Protein AF-A0A0S4QF69-F1 (afdb_monomer_lite)

Secondary structure (DSSP, 8-state):
-HHHHHHHHHHHHHHHHHHHHTTSPSEEEEEEEEEE--SS--SEEEEEEEEEEETTEEEEE-TTPPBPPSSTT---HHHHHHHHHHHHHHHS-TTSPPSGGGGTTEEEE--TTBTTS--TTS--SSSHHHHHHHHHHHHHHHHHHHTTTTTTT-----SS-TTHHHHHHHHHHHH----S---PPPP---S--EEEEE-SS-EEEEE--BPPPPBTTBPPPSSB--SS---PPPPHHHHHHHSSEEEEEEEEETT-SPPSSBPPPPEEEEEEEESS-EEEEEE---SSSPPPPBTTPPPPPPPEEEETTEE--SEEEEEE-TT-EEEEE---PPPBSPPPS---------------------PEEE------------------PPPP----

Structure (mmCIF, N/CA/C/O backbone):
data_AF-A0A0S4QF69-F1
#
_entry.id   AF-A0A0S4QF69-F1
#
loop_
_atom_site.group_PDB
_atom_site.id
_atom_site.type_symbol
_atom_site.label_atom_id
_atom_site.label_alt_id
_atom_site.label_comp_id
_atom_site.label_asym_id
_atom_site.label_entity_id
_atom_site.label_seq_id
_atom_site.pdbx_PDB_ins_code
_atom_site.Cartn_x
_atom_site.Cartn_y
_atom_site.Cartn_z
_atom_site.occupancy
_atom_site.B_iso_or_equiv
_atom_site.auth_seq_id
_atom_site.auth_comp_id
_atom_site.auth_asym_id
_atom_site.auth_atom_id
_atom_site.pdbx_PDB_model_num
ATOM 1 N N . MET A 1 1 ? 5.328 -20.650 34.827 1.00 79.19 1 MET A N 1
ATOM 2 C CA . MET A 1 1 ? 6.210 -19.486 34.600 1.00 79.19 1 MET A CA 1
ATOM 3 C C . MET A 1 1 ? 6.281 -19.076 33.128 1.00 79.19 1 MET A C 1
ATOM 5 O O . MET A 1 1 ? 5.627 -18.107 32.798 1.00 79.19 1 MET A O 1
ATOM 9 N N . VAL A 1 2 ? 6.965 -19.790 32.215 1.00 92.56 2 VAL A N 1
ATOM 10 C CA . VAL A 1 2 ? 7.111 -19.333 30.803 1.00 92.56 2 VAL A CA 1
ATOM 11 C C . VAL A 1 2 ? 5.779 -19.255 30.038 1.00 92.56 2 VAL A C 1
ATOM 13 O O . VAL A 1 2 ? 5.499 -18.246 29.401 1.00 92.56 2 VAL A O 1
ATOM 16 N N . LEU A 1 3 ? 4.927 -20.283 30.133 1.00 93.19 3 LEU A N 1
ATOM 17 C CA . LEU A 1 3 ? 3.605 -20.271 29.483 1.00 93.19 3 LEU A CA 1
ATOM 18 C C . LEU A 1 3 ? 2.695 -19.159 30.029 1.00 93.19 3 LEU A C 1
ATOM 20 O O . LEU A 1 3 ? 1.991 -18.505 29.268 1.00 93.19 3 LEU A O 1
ATOM 24 N N . GLU A 1 4 ? 2.754 -18.901 31.336 1.00 94.75 4 GLU A N 1
ATOM 25 C CA . GLU A 1 4 ? 2.019 -17.796 31.965 1.00 94.75 4 GLU A CA 1
ATOM 26 C C . GLU A 1 4 ? 2.541 -16.437 31.492 1.00 94.75 4 GLU A C 1
ATOM 28 O O . GLU A 1 4 ? 1.746 -15.525 31.292 1.00 94.75 4 GLU A O 1
ATOM 33 N N . SER A 1 5 ? 3.852 -16.303 31.258 1.00 93.31 5 SER A N 1
ATOM 34 C CA . SER A 1 5 ? 4.430 -15.095 30.667 1.00 93.31 5 SER A CA 1
ATOM 35 C C . SER A 1 5 ? 3.907 -14.852 29.250 1.00 93.31 5 SER A C 1
ATOM 37 O O . SER A 1 5 ? 3.514 -13.730 28.951 1.00 93.31 5 SER A O 1
ATOM 39 N N . PHE A 1 6 ? 3.824 -15.879 28.396 1.00 95.06 6 PHE A N 1
ATOM 40 C CA . PHE A 1 6 ? 3.215 -15.736 27.066 1.00 95.06 6 PHE A CA 1
ATOM 41 C C . PHE A 1 6 ? 1.733 -15.353 27.147 1.00 95.06 6 PHE A C 1
ATOM 43 O O . PHE A 1 6 ? 1.298 -14.430 26.460 1.00 95.06 6 PHE A O 1
ATOM 50 N N . ALA A 1 7 ? 0.971 -15.999 28.032 1.00 95.50 7 ALA A N 1
ATOM 51 C CA . ALA A 1 7 ? -0.428 -15.650 28.260 1.00 95.50 7 ALA A CA 1
ATOM 52 C C . ALA A 1 7 ? -0.592 -14.211 28.783 1.00 95.50 7 ALA A C 1
ATOM 54 O O . ALA A 1 7 ? -1.560 -13.534 28.441 1.00 95.50 7 ALA A O 1
ATOM 55 N N . GLU A 1 8 ? 0.337 -13.720 29.607 1.00 95.56 8 GLU A N 1
ATOM 56 C CA . GLU A 1 8 ? 0.335 -12.325 30.049 1.00 95.56 8 GLU A CA 1
ATOM 57 C C . GLU A 1 8 ? 0.679 -11.357 28.915 1.00 95.56 8 GLU A C 1
ATOM 59 O O . GLU A 1 8 ? 0.031 -10.324 28.818 1.00 95.56 8 GLU A O 1
ATOM 64 N N . VAL A 1 9 ? 1.616 -11.685 28.018 1.00 95.25 9 VAL A N 1
ATOM 65 C CA . VAL A 1 9 ? 1.914 -10.848 26.839 1.00 95.25 9 VAL A CA 1
ATOM 66 C C . VAL A 1 9 ? 0.683 -10.702 25.941 1.00 95.25 9 VAL A C 1
ATOM 68 O O . VAL A 1 9 ? 0.369 -9.589 25.519 1.00 95.25 9 VAL A O 1
ATOM 71 N N . LEU A 1 10 ? -0.053 -11.794 25.701 1.00 96.56 10 LEU A N 1
ATOM 72 C CA . LEU A 1 10 ? -1.304 -11.755 24.935 1.00 96.56 10 LEU A CA 1
ATOM 73 C C . LEU A 1 10 ? -2.356 -10.885 25.635 1.00 96.56 10 LEU A C 1
ATOM 75 O O . LEU A 1 10 ? -2.878 -9.949 25.031 1.00 96.56 10 LEU A O 1
ATOM 79 N N . ARG A 1 11 ? -2.609 -11.123 26.931 1.00 96.69 11 ARG A N 1
ATOM 80 C CA . ARG A 1 11 ? -3.571 -10.323 27.708 1.00 96.69 11 ARG A CA 1
ATOM 81 C C . ARG A 1 11 ? -3.163 -8.853 27.806 1.00 96.69 11 ARG A C 1
ATOM 83 O O . ARG A 1 11 ? -4.027 -7.983 27.821 1.00 96.69 11 ARG A O 1
ATOM 90 N N . TYR A 1 12 ? -1.868 -8.553 27.883 1.00 95.06 12 TYR A N 1
ATOM 91 C CA . TYR A 1 12 ? -1.361 -7.185 27.874 1.00 95.06 12 TYR A CA 1
ATOM 92 C C . TYR A 1 12 ? -1.649 -6.503 26.533 1.00 95.06 12 TYR A C 1
ATOM 94 O O . TYR A 1 12 ? -2.241 -5.426 26.534 1.00 95.06 12 TYR A O 1
ATOM 102 N N . GLY A 1 13 ? -1.305 -7.140 25.407 1.00 95.75 13 GLY A N 1
ATOM 103 C CA . GLY A 1 13 ? -1.606 -6.618 24.070 1.00 95.75 13 GLY A CA 1
ATOM 104 C C . GLY A 1 13 ? -3.099 -6.343 23.871 1.00 95.75 13 GLY A C 1
ATOM 105 O O . GLY A 1 13 ? -3.474 -5.273 23.386 1.00 95.75 13 GLY A O 1
ATOM 106 N N . GLU A 1 14 ? -3.953 -7.254 24.342 1.00 97.50 14 GLU A N 1
ATOM 107 C CA . GLU A 1 14 ? -5.409 -7.094 24.300 1.00 97.50 14 GLU A CA 1
ATOM 108 C C . GLU A 1 14 ? -5.879 -5.886 25.115 1.00 97.50 14 GLU A C 1
ATOM 110 O O . GLU A 1 14 ? -6.555 -5.011 24.575 1.00 97.50 14 GLU A O 1
ATOM 115 N N . ARG A 1 15 ? -5.474 -5.782 26.391 1.00 96.31 15 ARG A N 1
ATOM 116 C CA . ARG A 1 15 ? -5.854 -4.651 27.257 1.00 96.31 15 ARG A CA 1
ATOM 117 C C . ARG A 1 15 ? -5.432 -3.309 26.666 1.00 96.31 15 ARG A C 1
ATOM 119 O O . ARG A 1 15 ? -6.188 -2.346 26.745 1.00 96.31 15 ARG A O 1
ATOM 126 N N . ARG A 1 16 ? -4.228 -3.229 26.088 1.00 95.50 16 ARG A N 1
ATOM 127 C CA . ARG A 1 16 ? -3.725 -1.993 25.467 1.00 95.50 16 ARG A CA 1
ATOM 128 C C . ARG A 1 16 ? -4.532 -1.613 24.231 1.00 95.50 16 ARG A C 1
ATOM 130 O O . ARG A 1 16 ? -4.818 -0.435 24.049 1.00 95.50 16 ARG A O 1
ATOM 137 N N . SER A 1 17 ? -4.939 -2.594 23.433 1.00 95.62 17 SER A N 1
ATOM 138 C CA . SER A 1 17 ? -5.706 -2.348 22.209 1.00 95.6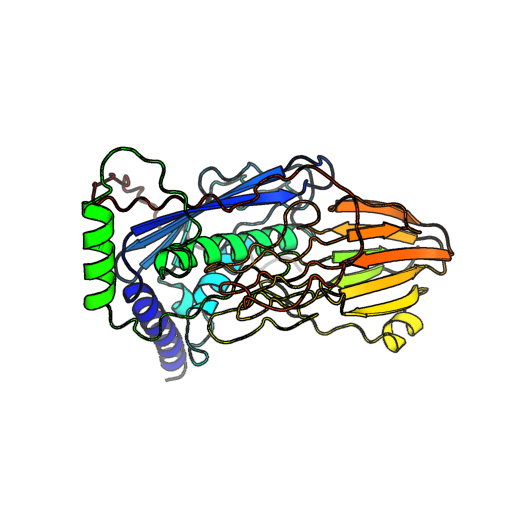2 17 SER A CA 1
ATOM 139 C C . SER A 1 17 ? -7.148 -1.953 22.508 1.00 95.62 17 SER A C 1
ATOM 141 O O . SER A 1 17 ? -7.619 -0.952 21.979 1.00 95.62 17 SER A O 1
ATOM 143 N N . ARG A 1 18 ? -7.800 -2.657 23.441 1.00 97.19 18 ARG A N 1
ATOM 144 C CA . ARG A 1 18 ? -9.130 -2.304 23.962 1.00 97.19 18 ARG A CA 1
ATOM 145 C C . ARG A 1 18 ? -9.172 -0.889 24.531 1.00 97.19 18 ARG A C 1
ATOM 147 O O . ARG A 1 18 ? -10.078 -0.132 24.214 1.00 97.19 18 ARG A O 1
ATOM 154 N N . ALA A 1 19 ? -8.159 -0.498 25.309 1.00 94.62 19 ALA A N 1
ATOM 155 C CA . ALA A 1 19 ? -8.079 0.852 25.870 1.00 94.62 19 ALA A CA 1
ATOM 156 C C . ALA A 1 19 ? -7.988 1.950 24.794 1.00 94.62 19 ALA A C 1
ATOM 158 O O . ALA A 1 19 ? -8.587 3.008 24.962 1.00 94.62 19 ALA A O 1
ATOM 159 N N . VAL A 1 20 ? -7.258 1.708 23.696 1.00 93.56 20 VAL A N 1
ATOM 160 C CA . VAL A 1 20 ? -7.199 2.653 22.569 1.00 93.56 20 VAL A CA 1
ATOM 161 C C . VAL A 1 20 ? -8.533 2.694 21.826 1.00 93.56 20 VAL A C 1
ATOM 163 O O . VAL A 1 20 ? -9.024 3.782 21.544 1.00 93.56 20 VAL A O 1
ATOM 166 N N . ILE A 1 21 ? -9.151 1.544 21.548 1.00 95.38 21 ILE A N 1
ATOM 167 C CA . ILE A 1 21 ? -10.460 1.493 20.879 1.00 95.38 21 ILE A CA 1
ATOM 168 C C . ILE A 1 21 ? -11.530 2.222 21.702 1.00 95.38 21 ILE A C 1
ATOM 170 O O . ILE A 1 21 ? -12.223 3.062 21.146 1.00 95.38 21 ILE A O 1
ATOM 174 N N . ALA A 1 22 ? -11.579 2.010 23.020 1.00 95.31 22 ALA A N 1
ATOM 175 C CA . ALA A 1 22 ? -12.523 2.675 23.925 1.00 95.31 22 ALA A CA 1
ATOM 176 C C . ALA A 1 22 ? -12.345 4.200 24.031 1.00 95.31 22 ALA A C 1
ATOM 178 O O . ALA A 1 22 ? -13.194 4.879 24.603 1.00 95.31 22 ALA A O 1
ATOM 179 N N . SER A 1 23 ? -11.229 4.740 23.530 1.00 91.81 23 SER A N 1
ATOM 180 C CA . SER A 1 23 ? -11.015 6.191 23.443 1.00 91.81 23 SER A CA 1
ATOM 181 C C . SER A 1 23 ? -11.593 6.804 22.164 1.00 91.81 23 SER A C 1
ATOM 183 O O . SER A 1 23 ? -11.724 8.024 22.074 1.00 91.81 23 SER A O 1
ATOM 185 N N . LEU A 1 24 ? -11.924 5.974 21.169 1.00 92.25 24 LEU A N 1
ATOM 186 C CA . LEU A 1 24 ? -12.590 6.408 19.948 1.00 92.25 24 LEU A CA 1
ATOM 187 C C . LEU A 1 24 ? -14.099 6.538 20.201 1.00 92.25 24 LEU A C 1
ATOM 189 O O . LEU A 1 24 ? -14.649 5.760 20.978 1.00 92.25 24 LEU A O 1
ATOM 193 N N . PRO A 1 25 ? -14.790 7.488 19.549 1.00 93.25 25 PRO A N 1
ATOM 194 C CA . PRO A 1 25 ? -16.237 7.579 19.665 1.00 93.25 25 PRO A CA 1
ATOM 195 C C . PRO A 1 25 ? -16.915 6.339 19.070 1.00 93.25 25 PRO A C 1
ATOM 197 O O . PRO A 1 25 ? -16.535 5.870 17.993 1.00 93.25 25 PRO A O 1
ATOM 200 N N . ASP A 1 26 ? -17.945 5.845 19.755 1.00 95.69 26 ASP A N 1
ATOM 201 C CA . ASP A 1 26 ? -18.812 4.798 19.221 1.00 95.69 26 ASP A CA 1
ATOM 202 C C . ASP A 1 26 ? -19.532 5.292 17.961 1.00 95.69 26 ASP A C 1
ATOM 204 O O . ASP A 1 26 ? -19.980 6.441 17.874 1.00 95.69 26 ASP A O 1
ATOM 208 N N . GLY A 1 27 ? -19.672 4.408 16.976 1.00 95.75 27 GLY A N 1
ATOM 209 C CA . GLY A 1 27 ? -20.349 4.744 15.732 1.00 95.75 27 GLY A CA 1
ATOM 210 C C . GLY A 1 27 ? -19.950 3.876 14.551 1.00 95.75 27 GLY A C 1
ATOM 211 O O . GLY A 1 27 ? -19.155 2.942 14.659 1.00 95.75 27 GLY A O 1
ATOM 212 N N . VAL A 1 28 ? -20.526 4.211 13.393 1.00 97.62 28 VAL A N 1
ATOM 213 C CA . VAL A 1 28 ? -20.265 3.529 12.124 1.00 97.62 28 VAL A CA 1
ATOM 214 C C . VAL A 1 28 ? -19.696 4.512 11.107 1.00 97.62 28 VAL A C 1
ATOM 216 O O . VAL A 1 28 ? -20.378 5.426 10.638 1.00 97.62 28 VAL A O 1
ATOM 219 N N . TYR A 1 29 ? -18.448 4.278 10.716 1.00 97.31 29 TYR A N 1
ATOM 220 C CA . TYR A 1 29 ? -17.681 5.136 9.820 1.00 97.31 29 TYR A CA 1
ATOM 221 C C . TYR A 1 29 ? -17.524 4.458 8.465 1.00 97.31 29 TYR A C 1
ATOM 223 O O . TYR A 1 29 ? -16.821 3.454 8.343 1.00 97.31 29 TYR A O 1
ATOM 231 N N . ARG A 1 30 ? -18.208 4.987 7.444 1.00 97.75 30 ARG A N 1
ATOM 232 C CA . ARG A 1 30 ? -18.254 4.384 6.107 1.00 97.75 30 ARG A CA 1
ATOM 233 C C . ARG A 1 30 ? -17.386 5.140 5.119 1.00 97.75 30 ARG A C 1
ATOM 235 O O . ARG A 1 30 ? -17.460 6.364 5.023 1.00 97.75 30 ARG A O 1
ATOM 242 N N . VAL A 1 31 ? -16.601 4.382 4.366 1.00 97.06 31 VAL A N 1
ATOM 243 C CA . VAL A 1 31 ? -15.691 4.887 3.346 1.00 97.06 31 VAL A CA 1
ATOM 244 C C . VAL A 1 31 ? -15.716 3.973 2.123 1.00 97.06 31 VAL A C 1
ATOM 246 O O . VAL A 1 31 ? -15.737 2.747 2.240 1.00 97.06 31 VAL A O 1
ATOM 249 N N . GLU A 1 32 ? -15.673 4.580 0.940 1.00 96.75 32 GLU A N 1
ATOM 250 C CA . GLU A 1 32 ? -15.478 3.886 -0.332 1.00 96.75 32 GLU A CA 1
ATOM 251 C C . GLU A 1 32 ? -14.166 4.330 -0.983 1.00 96.75 32 GLU A C 1
ATOM 253 O O . GLU A 1 32 ? -13.764 5.492 -0.884 1.00 96.75 32 GLU A O 1
ATOM 258 N N . SER A 1 33 ? -13.503 3.394 -1.655 1.00 95.94 33 SER A N 1
ATOM 259 C CA . SER A 1 33 ? -12.383 3.666 -2.551 1.00 95.94 33 SER A CA 1
ATOM 260 C C . SER A 1 33 ? -12.346 2.636 -3.683 1.00 95.94 33 SER A C 1
ATOM 262 O O . SER A 1 33 ? -13.281 1.858 -3.871 1.00 95.94 33 SER A O 1
ATOM 264 N N . GLU A 1 34 ? -11.272 2.630 -4.462 1.00 96.75 34 GLU A N 1
ATOM 265 C CA . GLU A 1 34 ? -11.190 1.920 -5.724 1.00 96.75 34 GLU A CA 1
ATOM 266 C C . GLU A 1 34 ? -9.774 1.417 -6.012 1.00 96.75 34 GLU A C 1
ATOM 268 O O . GLU A 1 34 ? -8.793 2.052 -5.636 1.00 96.75 34 GLU A O 1
ATOM 273 N N . LEU A 1 35 ? -9.661 0.280 -6.698 1.00 97.19 35 LEU A N 1
ATOM 274 C CA . LEU A 1 35 ? -8.435 -0.112 -7.398 1.00 97.19 35 LEU A CA 1
ATOM 275 C C . LEU A 1 35 ? -8.537 0.225 -8.881 1.00 97.19 35 LEU A C 1
ATOM 277 O O . LEU A 1 35 ? -9.589 0.046 -9.496 1.00 97.19 35 LEU A O 1
ATOM 281 N N . GLU A 1 36 ? -7.423 0.648 -9.470 1.00 95.56 36 GLU A N 1
ATOM 282 C CA . GLU A 1 36 ? -7.365 1.060 -10.868 1.00 95.56 36 GLU A CA 1
ATOM 283 C C . GLU A 1 36 ? -7.137 -0.133 -11.806 1.00 95.56 36 GLU A C 1
ATOM 285 O O . GLU A 1 36 ? -5.992 -0.471 -12.135 1.00 95.56 36 GLU A O 1
ATOM 290 N N . GLY A 1 37 ? -8.227 -0.765 -12.247 1.00 95.19 37 GLY A N 1
ATOM 291 C CA . GLY A 1 37 ? -8.196 -1.928 -13.136 1.00 95.19 37 GLY A CA 1
ATOM 292 C C . GLY A 1 37 ? -7.612 -3.190 -12.494 1.00 95.19 37 GLY A C 1
ATOM 293 O O . GLY A 1 37 ? -7.012 -3.158 -11.419 1.00 95.19 37 GLY A O 1
ATOM 294 N N . ASP A 1 38 ? -7.758 -4.327 -13.173 1.00 95.56 38 ASP A N 1
ATOM 295 C CA . ASP A 1 38 ? -7.170 -5.614 -12.765 1.00 95.56 38 ASP A CA 1
ATOM 296 C C . ASP A 1 38 ? -6.045 -6.095 -13.706 1.00 95.56 38 ASP A C 1
ATOM 298 O O . ASP A 1 38 ? -5.463 -7.156 -13.483 1.00 95.56 38 ASP A O 1
ATOM 302 N N . GLY A 1 39 ? -5.722 -5.314 -14.744 1.00 93.06 39 GLY A N 1
ATOM 303 C CA . GLY A 1 39 ? -4.757 -5.670 -15.794 1.00 93.06 39 GLY A CA 1
ATOM 304 C C . GLY A 1 39 ? -5.345 -6.506 -16.940 1.00 93.06 39 GLY A C 1
ATOM 305 O O . GLY A 1 39 ? -4.642 -6.803 -17.906 1.00 93.06 39 GLY A O 1
ATOM 306 N N . VAL A 1 40 ? -6.624 -6.877 -16.855 1.00 95.12 40 VAL A N 1
ATOM 307 C CA . VAL A 1 40 ? -7.435 -7.467 -17.933 1.00 95.12 40 VAL A CA 1
ATOM 308 C C . VAL A 1 40 ? -8.529 -6.487 -18.367 1.00 95.12 40 VAL A C 1
ATOM 310 O O . VAL A 1 40 ? -8.815 -6.361 -19.557 1.00 95.12 40 VAL A O 1
ATOM 313 N N . ASP A 1 41 ? -9.123 -5.801 -17.398 1.00 93.50 41 ASP A N 1
ATOM 314 C CA . ASP A 1 41 ? -10.113 -4.746 -17.515 1.00 93.50 41 ASP A CA 1
ATOM 315 C C . ASP A 1 41 ? -9.609 -3.505 -16.763 1.00 93.50 41 ASP A C 1
ATOM 317 O O . ASP A 1 41 ? -9.114 -3.599 -15.637 1.00 93.50 41 ASP A O 1
ATOM 321 N N . ASP A 1 42 ? -9.728 -2.339 -17.392 1.00 92.50 42 ASP A N 1
ATOM 322 C CA . ASP A 1 42 ? -9.214 -1.074 -16.859 1.00 92.50 42 ASP A CA 1
ATOM 323 C C . ASP A 1 42 ? -10.219 -0.331 -15.963 1.00 92.50 42 ASP A C 1
ATOM 325 O O . ASP A 1 42 ? -9.868 0.710 -15.397 1.00 92.50 42 ASP A O 1
ATOM 329 N N . ARG A 1 43 ? -11.452 -0.836 -15.812 1.00 95.19 43 ARG A N 1
ATOM 330 C CA . ARG A 1 43 ? -12.477 -0.235 -14.943 1.00 95.19 43 ARG A CA 1
ATOM 331 C C . ARG A 1 43 ? -12.052 -0.230 -13.476 1.00 95.19 43 ARG A C 1
ATOM 333 O O . ARG A 1 43 ? -11.415 -1.162 -12.994 1.00 95.19 43 ARG A O 1
ATOM 340 N N . ASP A 1 44 ? -12.461 0.815 -12.764 1.00 97.25 44 ASP A N 1
ATOM 341 C CA . ASP A 1 44 ? -12.251 0.910 -11.323 1.00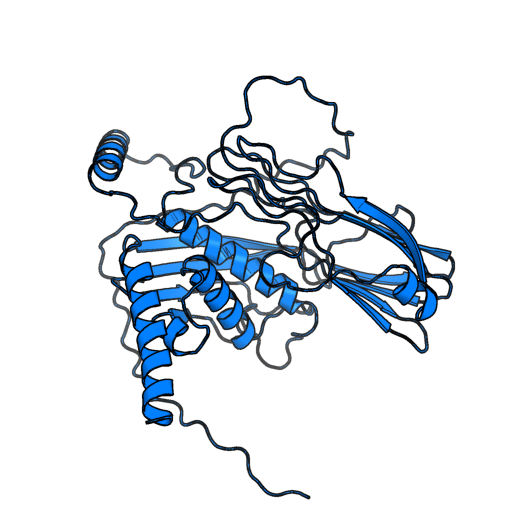 97.25 44 ASP A CA 1
ATOM 342 C C . ASP A 1 44 ? -13.023 -0.189 -10.581 1.00 97.25 44 ASP A C 1
ATOM 344 O O . ASP A 1 44 ? -14.184 -0.479 -10.887 1.00 97.25 44 ASP A O 1
ATOM 348 N N . ILE A 1 45 ? -12.362 -0.801 -9.601 1.00 98.19 45 ILE A N 1
ATOM 349 C CA . ILE A 1 45 ? -12.899 -1.900 -8.797 1.00 98.19 45 ILE A CA 1
ATOM 350 C C . ILE A 1 45 ? -13.213 -1.346 -7.413 1.00 98.19 45 ILE A C 1
ATOM 352 O O . ILE A 1 45 ? -12.301 -0.996 -6.667 1.00 98.19 45 ILE A O 1
ATOM 356 N N . ALA A 1 46 ? -14.495 -1.263 -7.067 1.00 98.19 46 ALA A N 1
ATOM 357 C CA . ALA A 1 46 ? -14.939 -0.661 -5.816 1.00 98.19 46 ALA A CA 1
ATOM 358 C C . ALA A 1 46 ? -14.544 -1.500 -4.589 1.00 98.19 46 ALA A C 1
ATOM 360 O O . ALA A 1 46 ? -14.785 -2.713 -4.551 1.00 98.19 46 ALA A O 1
ATOM 361 N N . LEU A 1 47 ? -14.019 -0.819 -3.575 1.00 98.12 47 LEU A N 1
ATOM 362 C CA . LEU A 1 47 ? -13.722 -1.302 -2.234 1.00 98.12 47 LEU A CA 1
ATOM 363 C C . LEU A 1 47 ? -14.566 -0.501 -1.239 1.00 98.12 47 LEU A C 1
ATOM 365 O O . LEU A 1 47 ? -14.508 0.728 -1.225 1.00 98.12 47 LEU A O 1
ATOM 369 N N . ARG A 1 48 ? -15.344 -1.189 -0.405 1.00 98.50 48 ARG A N 1
ATOM 370 C CA . ARG A 1 48 ? -16.224 -0.563 0.588 1.00 98.50 48 ARG A CA 1
ATOM 371 C C . ARG A 1 48 ? -15.814 -1.006 1.978 1.00 98.50 48 ARG A C 1
ATOM 373 O O . ARG A 1 48 ? -15.514 -2.179 2.176 1.00 98.50 48 ARG A O 1
ATOM 380 N N . VAL A 1 49 ? -15.794 -0.068 2.917 1.00 98.38 49 VAL A N 1
ATOM 381 C CA . VAL A 1 49 ? -15.444 -0.324 4.314 1.00 98.38 49 VAL A CA 1
ATOM 382 C C . VAL A 1 49 ? -16.424 0.396 5.228 1.00 98.38 49 VAL A C 1
ATOM 384 O O . VAL A 1 49 ? -16.659 1.594 5.073 1.00 98.38 49 VAL A O 1
ATOM 387 N N . ALA A 1 50 ? -16.938 -0.320 6.221 1.00 98.50 50 ALA A N 1
ATOM 388 C CA . ALA A 1 50 ? -17.543 0.245 7.415 1.00 98.50 50 ALA A CA 1
ATOM 389 C C . ALA A 1 50 ? -16.691 -0.143 8.631 1.00 98.50 50 ALA A C 1
ATOM 391 O O . ALA A 1 50 ? -16.506 -1.325 8.913 1.00 98.50 50 ALA A O 1
ATOM 392 N N . VAL A 1 51 ? -16.161 0.847 9.349 1.00 98.62 51 VAL A N 1
ATOM 393 C CA . VAL A 1 51 ? -15.542 0.631 10.662 1.00 98.62 51 VAL A CA 1
ATOM 394 C C . VAL A 1 51 ? -16.592 0.910 11.726 1.00 98.62 51 VAL A C 1
ATOM 396 O O . VAL A 1 51 ? -17.105 2.025 11.806 1.00 98.62 51 VAL A O 1
ATOM 399 N N . VAL A 1 52 ? -16.920 -0.105 12.516 1.00 98.56 52 VAL A N 1
ATOM 400 C CA . VAL A 1 52 ? -17.845 -0.023 13.646 1.00 98.56 52 VAL A CA 1
ATOM 401 C C . VAL A 1 52 ? -17.028 -0.022 14.929 1.00 98.56 52 VAL A C 1
ATOM 403 O O . VAL A 1 52 ? -16.280 -0.969 15.179 1.00 98.56 52 VAL A O 1
ATOM 406 N N . ILE A 1 53 ? -17.175 1.032 15.725 1.00 98.06 53 ILE A N 1
ATOM 407 C CA . ILE A 1 53 ? -16.621 1.132 17.076 1.00 98.06 53 ILE A CA 1
ATOM 408 C C . ILE A 1 53 ? -17.782 0.991 18.058 1.00 98.06 53 ILE A C 1
ATOM 410 O O . ILE A 1 53 ? -18.783 1.697 17.926 1.00 98.06 53 ILE A O 1
ATOM 414 N N . ALA A 1 54 ? -17.658 0.044 18.987 1.00 97.81 54 ALA A N 1
ATOM 415 C CA . ALA A 1 54 ? -18.639 -0.198 20.038 1.00 97.81 54 ALA A CA 1
ATOM 416 C C . ALA A 1 54 ? -17.918 -0.552 21.343 1.00 97.81 54 ALA A C 1
ATOM 418 O O . ALA A 1 54 ? -17.371 -1.655 21.491 1.00 97.81 54 ALA A O 1
ATOM 419 N N . GLY A 1 55 ? -17.898 0.393 22.282 1.00 97.38 55 GLY A N 1
ATOM 420 C CA . GLY A 1 55 ? -17.144 0.293 23.522 1.00 97.38 55 GLY A CA 1
ATOM 421 C C . GLY A 1 55 ? -15.659 0.068 23.242 1.00 97.38 55 GLY A C 1
ATOM 422 O O . GLY A 1 55 ? -14.986 0.904 22.656 1.00 97.38 55 GLY A O 1
ATOM 423 N N . ASP A 1 56 ? -15.131 -1.086 23.650 1.00 97.44 56 ASP A N 1
ATOM 424 C CA . ASP A 1 56 ? -13.715 -1.435 23.481 1.00 97.44 56 ASP A CA 1
ATOM 425 C C . ASP A 1 56 ? -13.430 -2.386 22.302 1.00 97.44 56 ASP A C 1
ATOM 427 O O . ASP A 1 56 ? -12.339 -2.961 22.203 1.00 97.44 56 ASP A O 1
ATOM 431 N N . SER A 1 57 ? -14.407 -2.549 21.405 1.00 98.25 57 SER A N 1
ATOM 432 C CA . SER A 1 57 ? -14.354 -3.455 20.258 1.00 98.25 57 SER A CA 1
ATOM 433 C C . SER A 1 57 ? -14.423 -2.715 18.921 1.00 98.25 57 SER A C 1
ATOM 435 O O . SER A 1 57 ? -15.078 -1.679 18.794 1.00 98.25 57 SER A O 1
ATOM 437 N N . MET A 1 58 ? -13.728 -3.253 17.915 1.00 98.50 58 MET A N 1
ATOM 438 C CA . MET A 1 58 ? -13.690 -2.702 16.562 1.00 98.50 58 MET A CA 1
ATOM 439 C C . MET A 1 58 ? -14.046 -3.780 15.540 1.00 98.50 58 MET A C 1
ATOM 441 O O . MET A 1 58 ? -13.389 -4.818 15.463 1.00 98.50 58 MET A O 1
ATOM 445 N N . THR A 1 59 ? -15.040 -3.505 14.700 1.00 98.88 59 THR A N 1
ATOM 446 C CA . THR A 1 59 ? -15.376 -4.346 13.547 1.00 98.88 59 THR A CA 1
ATOM 447 C C . THR A 1 59 ? -15.063 -3.607 12.255 1.00 98.88 59 THR A C 1
ATOM 449 O O . THR A 1 59 ? -15.463 -2.462 12.078 1.00 98.88 59 THR A O 1
ATOM 452 N N . VAL A 1 60 ? -14.350 -4.260 11.339 1.00 98.81 60 VAL A N 1
ATOM 453 C CA . VAL A 1 60 ? -14.107 -3.767 9.980 1.00 98.81 60 VAL A CA 1
ATOM 454 C C . VAL A 1 60 ? -14.898 -4.638 9.013 1.00 98.81 60 VAL A C 1
ATOM 456 O O . VAL A 1 60 ? -14.565 -5.806 8.806 1.00 98.81 60 VAL A O 1
ATOM 459 N N . ASP A 1 61 ? -15.955 -4.072 8.444 1.00 98.75 61 ASP A N 1
ATOM 460 C CA . ASP A 1 61 ? -16.876 -4.745 7.535 1.00 98.75 61 ASP A CA 1
ATOM 461 C C . ASP A 1 61 ? -16.655 -4.293 6.090 1.00 98.75 61 ASP A C 1
ATOM 463 O O . ASP A 1 61 ? -16.680 -3.101 5.781 1.00 98.75 61 ASP A O 1
ATOM 467 N N . PHE A 1 62 ? -16.426 -5.263 5.207 1.00 98.75 62 PHE A N 1
ATOM 468 C CA . PHE A 1 62 ? -16.195 -5.062 3.778 1.00 98.75 62 PHE A CA 1
ATOM 469 C C . PHE A 1 62 ? -17.401 -5.416 2.896 1.00 98.75 62 PHE A C 1
ATOM 471 O O . PHE A 1 62 ? -17.250 -5.503 1.672 1.00 98.75 62 PHE A O 1
ATOM 478 N N . SER A 1 63 ? -18.577 -5.653 3.479 1.00 98.19 63 SER A N 1
ATOM 479 C CA . SER A 1 63 ? -19.795 -6.010 2.744 1.00 98.19 63 SER A CA 1
ATOM 480 C C . SER A 1 63 ? -20.105 -5.011 1.621 1.00 98.19 63 SER A C 1
ATOM 482 O O . SER A 1 63 ? -20.016 -3.792 1.793 1.00 98.19 63 SER A O 1
ATOM 484 N N . GLY A 1 64 ? -20.442 -5.528 0.436 1.00 97.25 64 GLY A N 1
ATOM 485 C CA . GLY A 1 64 ? -20.685 -4.718 -0.763 1.00 97.25 64 GLY A CA 1
ATOM 486 C C . GLY A 1 64 ? -19.421 -4.305 -1.530 1.00 97.25 64 GLY A C 1
ATOM 487 O O . GLY A 1 64 ? -19.516 -3.591 -2.534 1.00 97.25 64 GLY A O 1
ATOM 488 N N . THR A 1 65 ? -18.236 -4.740 -1.095 1.00 98.38 65 THR A N 1
ATOM 489 C CA . THR A 1 65 ? -17.020 -4.688 -1.918 1.00 98.38 65 THR A CA 1
ATOM 490 C C . THR A 1 65 ? -17.202 -5.517 -3.193 1.00 98.38 65 THR A C 1
ATOM 492 O O . THR A 1 65 ? -17.917 -6.516 -3.208 1.00 98.38 65 THR A O 1
ATOM 495 N N . SER A 1 66 ? -16.544 -5.112 -4.283 1.00 98.56 66 SER A N 1
ATOM 496 C CA . SER A 1 66 ? -16.649 -5.802 -5.574 1.00 98.56 66 SER A CA 1
ATOM 497 C C . SER A 1 66 ? -16.363 -7.311 -5.470 1.00 98.56 66 SER A C 1
ATOM 499 O O . SER A 1 66 ? -15.524 -7.726 -4.662 1.00 98.56 66 SER A O 1
ATOM 501 N N . PRO A 1 67 ? -16.994 -8.147 -6.320 1.00 98.50 67 PRO A N 1
ATOM 502 C CA . PRO A 1 67 ? -16.630 -9.554 -6.446 1.00 98.50 67 PRO A CA 1
ATOM 503 C C . PRO A 1 67 ? -15.167 -9.710 -6.879 1.00 98.50 67 PRO A C 1
ATOM 505 O O . PRO A 1 67 ? -14.568 -8.786 -7.435 1.00 98.50 67 PRO A O 1
ATOM 508 N N . ALA A 1 68 ? -14.598 -10.897 -6.663 1.00 98.31 68 ALA A N 1
ATOM 509 C CA . ALA A 1 68 ? -13.284 -11.224 -7.196 1.00 98.31 68 ALA A CA 1
ATOM 510 C C . ALA A 1 68 ? -13.244 -11.017 -8.723 1.00 98.31 68 ALA A C 1
ATOM 512 O O . ALA A 1 68 ? -14.175 -11.361 -9.455 1.00 98.31 68 ALA A O 1
ATOM 513 N N . VAL A 1 69 ? -12.140 -10.452 -9.193 1.00 98.12 69 VAL A N 1
ATOM 514 C CA . VAL A 1 69 ? -11.896 -10.073 -10.583 1.00 98.12 69 VAL A CA 1
ATOM 515 C C . VAL A 1 69 ? -11.025 -11.103 -11.299 1.00 98.12 69 VAL A C 1
ATOM 517 O O . VAL A 1 69 ? -10.482 -12.029 -10.691 1.00 98.12 69 VAL A O 1
ATOM 520 N N . ARG A 1 70 ? -10.896 -10.964 -12.621 1.00 97.25 70 ARG A N 1
ATOM 521 C CA . ARG A 1 70 ? -10.146 -11.917 -13.451 1.00 97.25 70 ARG A CA 1
ATOM 522 C C . ARG A 1 70 ? -8.639 -11.759 -13.304 1.00 97.25 70 ARG A C 1
ATOM 524 O O . ARG A 1 70 ? -7.920 -12.753 -13.389 1.00 97.25 70 ARG A O 1
ATOM 531 N N . GLY A 1 71 ? -8.178 -10.520 -13.159 1.00 96.56 71 GLY A N 1
ATOM 532 C CA . GLY A 1 71 ? -6.783 -10.193 -12.909 1.00 96.56 71 GLY A CA 1
ATOM 533 C C . GLY A 1 71 ? -6.299 -10.669 -11.542 1.00 96.56 71 GLY A C 1
ATOM 534 O O . GLY A 1 71 ? -7.021 -11.306 -10.778 1.00 96.56 71 GLY A O 1
ATOM 535 N N . ASN A 1 72 ? -5.045 -10.371 -11.217 1.00 96.00 72 ASN A N 1
ATOM 536 C CA . ASN A 1 72 ? -4.367 -10.922 -10.041 1.00 96.00 72 ASN A CA 1
ATOM 537 C C . ASN A 1 72 ? -4.390 -10.010 -8.805 1.00 96.00 72 ASN A C 1
ATOM 539 O O . ASN A 1 72 ? -3.628 -10.238 -7.866 1.00 96.00 72 ASN A O 1
ATOM 543 N N . VAL A 1 73 ? -5.254 -8.991 -8.790 1.00 97.62 73 VAL A N 1
ATOM 544 C CA . VAL A 1 73 ? -5.415 -8.077 -7.646 1.00 97.62 73 VAL A CA 1
ATOM 545 C C . VAL A 1 73 ? -6.305 -8.628 -6.535 1.00 97.62 73 VAL A C 1
ATOM 547 O O . VAL A 1 73 ? -6.505 -7.977 -5.518 1.00 97.62 73 VAL A O 1
ATOM 550 N N . ASN A 1 74 ? -6.836 -9.838 -6.678 1.00 98.38 74 ASN A N 1
ATOM 551 C CA . ASN A 1 74 ? -7.665 -10.428 -5.635 1.00 98.38 74 ASN A CA 1
ATOM 552 C C . ASN A 1 74 ? -6.861 -10.689 -4.359 1.00 98.38 74 ASN A C 1
ATOM 554 O O . ASN A 1 74 ? -5.724 -11.152 -4.405 1.00 98.38 74 ASN A O 1
ATOM 558 N N . CYS A 1 75 ? -7.477 -10.442 -3.212 1.00 97.44 75 CYS A N 1
ATOM 559 C CA . CYS A 1 75 ? -6.859 -10.548 -1.905 1.00 97.44 75 CYS A CA 1
ATOM 560 C C . CYS A 1 75 ? -7.484 -11.716 -1.120 1.00 97.44 75 CYS A C 1
ATOM 562 O O . CYS A 1 75 ? -8.709 -11.786 -0.984 1.00 97.44 75 CYS A O 1
ATOM 564 N N . PRO A 1 76 ? -6.683 -12.665 -0.607 1.00 97.94 76 PRO A N 1
ATOM 565 C CA . PRO A 1 76 ? -7.204 -13.706 0.267 1.00 97.94 76 PRO A CA 1
ATOM 566 C C . PRO A 1 76 ? -7.552 -13.102 1.635 1.00 97.94 76 PRO A C 1
ATOM 568 O O . PRO A 1 76 ? -6.863 -12.196 2.109 1.00 97.94 76 PRO A O 1
ATOM 571 N N . ARG A 1 77 ? -8.557 -13.664 2.320 1.00 97.94 77 ARG A N 1
ATOM 572 C CA . ARG A 1 77 ? -9.050 -13.171 3.624 1.00 97.94 77 ARG A CA 1
ATOM 573 C C . ARG A 1 77 ? -7.943 -12.882 4.642 1.00 97.94 77 ARG A C 1
ATOM 575 O O . ARG A 1 77 ? -8.007 -11.893 5.366 1.00 97.94 77 ARG A O 1
ATOM 582 N N . ALA A 1 78 ? -6.912 -13.726 4.693 1.00 97.25 78 ALA A N 1
ATOM 583 C CA . ALA A 1 78 ? -5.785 -13.557 5.610 1.00 97.25 78 ALA A CA 1
ATOM 584 C C . ALA A 1 78 ? -5.008 -12.247 5.372 1.00 97.25 78 ALA A C 1
ATOM 586 O O . ALA A 1 78 ? -4.605 -11.587 6.329 1.00 97.25 78 ALA A O 1
ATOM 587 N N . VAL A 1 79 ? -4.839 -11.835 4.112 1.00 97.75 79 VAL A N 1
ATOM 588 C CA . VAL A 1 79 ? -4.152 -10.584 3.760 1.00 97.75 79 VAL A CA 1
ATOM 589 C C . VAL A 1 79 ? -5.048 -9.378 4.064 1.00 97.75 79 VAL A C 1
ATOM 591 O O . VAL A 1 79 ? -4.563 -8.388 4.607 1.00 97.75 79 VAL A O 1
ATOM 594 N N . THR A 1 80 ? -6.361 -9.486 3.836 1.00 98.50 80 THR A N 1
ATOM 595 C CA . THR A 1 80 ? -7.344 -8.473 4.266 1.00 98.50 80 THR A CA 1
ATOM 596 C C . THR A 1 80 ? -7.319 -8.270 5.779 1.00 98.50 80 THR A C 1
ATOM 598 O O . THR A 1 80 ? -7.213 -7.136 6.249 1.00 98.50 80 THR A O 1
ATOM 601 N N . ARG A 1 81 ? -7.318 -9.363 6.558 1.00 97.94 81 ARG A N 1
ATOM 602 C CA . ARG A 1 81 ? -7.172 -9.299 8.019 1.00 97.94 81 ARG A CA 1
ATOM 603 C C . ARG A 1 81 ? -5.857 -8.632 8.415 1.00 97.94 81 ARG A C 1
ATOM 605 O O . ARG A 1 81 ? -5.862 -7.768 9.282 1.00 97.94 81 ARG A O 1
ATOM 612 N N . SER A 1 82 ? -4.750 -8.985 7.761 1.00 97.25 82 SER A N 1
ATOM 613 C CA . SER A 1 82 ? -3.440 -8.378 8.024 1.00 97.25 82 SER A CA 1
ATOM 614 C C . SER A 1 82 ? -3.433 -6.861 7.794 1.00 97.25 82 SER A C 1
ATOM 616 O O . SER A 1 82 ? -2.905 -6.132 8.632 1.00 97.25 82 SER A O 1
ATOM 618 N N . ALA A 1 83 ? -4.079 -6.366 6.734 1.00 98.00 83 ALA A N 1
ATOM 619 C CA . ALA A 1 83 ? -4.212 -4.928 6.487 1.00 98.00 83 ALA A CA 1
ATOM 620 C C . ALA A 1 83 ? -5.056 -4.213 7.565 1.00 98.00 83 ALA A C 1
ATOM 622 O O . ALA A 1 83 ? -4.725 -3.101 7.977 1.00 98.00 83 ALA A O 1
ATOM 623 N N . CYS A 1 84 ? -6.093 -4.870 8.096 1.00 98.31 84 CYS A N 1
ATOM 624 C CA . CYS A 1 84 ? -6.875 -4.345 9.223 1.00 98.31 84 CYS A CA 1
ATOM 625 C C . CYS A 1 84 ? -6.063 -4.332 10.530 1.00 98.31 84 CYS A C 1
ATOM 627 O O . CYS A 1 84 ? -6.098 -3.354 11.276 1.00 98.31 84 CYS A O 1
ATOM 629 N N . CYS A 1 85 ? -5.280 -5.385 10.789 1.00 97.38 85 CYS A N 1
ATOM 630 C CA . CYS A 1 85 ? -4.338 -5.439 11.908 1.00 97.38 85 CYS A CA 1
ATOM 631 C C . CYS A 1 85 ? -3.303 -4.309 11.823 1.00 97.38 85 CYS A C 1
ATOM 633 O O . CYS A 1 85 ? -2.988 -3.689 12.837 1.00 97.38 85 CYS A O 1
ATOM 635 N N . PHE A 1 86 ? -2.798 -4.011 10.623 1.00 96.00 86 PHE A N 1
ATOM 636 C CA . PHE A 1 86 ? -1.924 -2.862 10.397 1.00 96.00 86 PHE A CA 1
ATOM 637 C C . PHE A 1 86 ? -2.628 -1.545 10.753 1.00 96.00 86 PHE A C 1
ATOM 639 O O . PHE A 1 86 ? -2.075 -0.761 11.520 1.00 96.00 86 PHE A O 1
ATOM 646 N N . ALA A 1 87 ? -3.856 -1.324 10.273 1.00 95.94 87 ALA A N 1
ATOM 647 C CA . ALA A 1 87 ? -4.602 -0.102 10.569 1.00 95.94 87 ALA A CA 1
ATOM 648 C C . ALA A 1 87 ? -4.828 0.097 12.080 1.00 95.94 87 ALA A C 1
ATOM 650 O O . ALA A 1 87 ? -4.600 1.194 12.586 1.00 95.94 87 ALA A O 1
ATOM 651 N N . LEU A 1 88 ? -5.170 -0.968 12.820 1.00 95.44 88 LEU A N 1
ATOM 652 C CA . LEU A 1 88 ? -5.222 -0.922 14.286 1.00 95.44 88 LEU A CA 1
ATOM 653 C C . LEU A 1 88 ? -3.842 -0.612 14.880 1.00 95.44 88 LEU A C 1
ATOM 655 O O . LEU A 1 88 ? -3.728 0.248 15.746 1.00 95.44 88 LEU A O 1
ATOM 659 N N . ARG A 1 89 ? -2.773 -1.260 14.395 1.00 93.75 89 ARG A N 1
ATOM 660 C CA . ARG A 1 89 ? -1.408 -1.074 14.914 1.00 93.75 89 ARG A CA 1
ATOM 661 C C . ARG A 1 89 ? -0.923 0.372 14.820 1.00 93.75 89 ARG A C 1
ATOM 663 O O . ARG A 1 89 ? -0.179 0.785 15.706 1.00 93.75 89 ARG A O 1
ATOM 670 N N . VAL A 1 90 ? -1.354 1.120 13.801 1.00 92.75 90 VAL A N 1
ATOM 671 C CA . VAL A 1 90 ? -1.047 2.553 13.628 1.00 92.75 90 VAL A CA 1
ATOM 672 C C . VAL A 1 90 ? -1.617 3.409 14.766 1.00 92.75 90 VAL A C 1
ATOM 674 O O . VAL A 1 90 ? -1.030 4.434 15.105 1.00 92.75 90 VAL A O 1
ATOM 677 N N . LEU A 1 91 ? -2.729 2.991 15.378 1.00 90.88 91 LEU A N 1
ATOM 678 C CA . LEU A 1 91 ? -3.321 3.684 16.525 1.00 90.88 91 LEU A CA 1
ATOM 679 C C . LEU A 1 91 ? -2.605 3.375 17.844 1.00 90.88 91 LEU A C 1
ATOM 681 O O . LEU A 1 91 ? -2.714 4.131 18.807 1.00 90.88 91 LEU A O 1
ATOM 685 N N . LEU A 1 92 ? -1.906 2.241 17.909 1.00 91.56 92 LEU A N 1
ATOM 686 C CA . LEU A 1 92 ? -1.325 1.742 19.146 1.00 91.56 92 LEU A CA 1
ATOM 687 C C . LEU A 1 92 ? 0.030 2.400 19.437 1.00 91.56 92 LEU A C 1
ATOM 689 O O . LEU A 1 92 ? 0.839 2.569 18.521 1.00 91.56 92 LEU A O 1
ATOM 693 N N . PRO A 1 93 ? 0.340 2.673 20.716 1.00 88.56 93 PRO A N 1
ATOM 694 C CA . PRO A 1 93 ? 1.676 3.079 21.139 1.00 88.56 93 PRO A CA 1
ATOM 695 C C . PRO A 1 93 ? 2.780 2.114 20.673 1.00 88.56 93 PRO A C 1
ATOM 697 O O . PRO A 1 93 ? 2.547 0.926 20.422 1.00 88.56 93 PRO A O 1
ATOM 700 N N . GLU A 1 94 ? 4.007 2.621 20.546 1.00 86.31 94 GLU A N 1
ATOM 701 C CA . GLU A 1 94 ? 5.149 1.849 20.036 1.00 86.31 94 GLU A CA 1
ATOM 702 C C . GLU A 1 94 ? 5.459 0.619 20.905 1.00 86.31 94 GLU A C 1
ATOM 704 O O . GLU A 1 94 ? 5.773 -0.442 20.368 1.00 86.31 94 GLU A O 1
ATOM 709 N N . ASP A 1 95 ? 5.270 0.729 22.222 1.00 86.94 95 ASP A N 1
ATOM 710 C CA . ASP A 1 95 ? 5.575 -0.301 23.219 1.00 86.94 95 ASP A CA 1
ATOM 711 C C . ASP A 1 95 ? 4.572 -1.468 23.266 1.00 86.94 95 ASP A C 1
ATOM 713 O O . ASP A 1 95 ? 4.823 -2.472 23.939 1.00 86.94 95 ASP A O 1
ATOM 717 N N . VAL A 1 96 ? 3.449 -1.385 22.541 1.00 91.06 96 VAL A N 1
ATOM 718 C CA . VAL A 1 96 ? 2.476 -2.482 22.479 1.00 91.06 96 VAL A CA 1
ATOM 719 C C . VAL A 1 96 ? 3.054 -3.644 21.654 1.00 91.06 96 VAL A C 1
ATOM 721 O O . VAL A 1 96 ? 3.425 -3.452 20.488 1.00 91.06 96 VAL A O 1
ATOM 724 N N . PRO A 1 97 ? 3.127 -4.869 22.213 1.00 91.19 97 PRO A N 1
ATOM 725 C CA . PRO A 1 97 ? 3.673 -6.017 21.504 1.00 91.19 97 PRO A CA 1
ATOM 726 C C . PRO A 1 97 ? 2.814 -6.379 20.291 1.00 91.19 97 PRO A C 1
ATOM 728 O O . PRO A 1 97 ? 1.610 -6.132 20.245 1.00 91.19 97 PRO A O 1
ATOM 731 N N . THR A 1 98 ? 3.436 -7.017 19.304 1.00 89.00 98 THR A N 1
ATOM 732 C CA . THR A 1 98 ? 2.717 -7.575 18.153 1.00 89.00 98 THR A CA 1
ATOM 733 C C . THR A 1 98 ? 2.400 -9.042 18.425 1.00 89.00 98 THR A C 1
ATOM 735 O O . THR A 1 98 ? 3.305 -9.821 18.718 1.00 89.00 98 THR A O 1
ATOM 738 N N . GLY A 1 99 ? 1.125 -9.419 18.342 1.00 90.38 99 GLY A N 1
ATOM 739 C CA . GLY A 1 99 ? 0.655 -10.787 18.566 1.00 90.38 99 GLY A CA 1
ATOM 740 C C . GLY A 1 99 ? -0.871 -10.861 18.591 1.00 90.38 99 GLY A C 1
ATOM 741 O O . GLY A 1 99 ? -1.538 -9.829 18.560 1.00 90.38 99 GLY A O 1
ATOM 742 N N . ASP A 1 100 ? -1.429 -12.069 18.667 1.00 93.12 100 ASP A N 1
ATOM 743 C CA . ASP A 1 100 ? -2.882 -12.270 18.542 1.00 93.12 100 ASP A CA 1
ATOM 744 C C . ASP A 1 100 ? -3.703 -11.539 19.604 1.00 93.12 100 ASP A C 1
ATOM 746 O O . ASP A 1 100 ? -4.770 -11.023 19.289 1.00 93.12 100 ASP A O 1
ATOM 750 N N . GLY A 1 101 ? -3.181 -11.403 20.827 1.00 95.69 101 GLY A N 1
ATOM 751 C CA . GLY A 1 101 ? -3.845 -10.633 21.881 1.00 95.69 101 GLY A CA 1
ATOM 752 C C . GLY A 1 101 ? -4.095 -9.176 21.479 1.00 95.69 101 GLY A C 1
ATOM 753 O O . GLY A 1 101 ? -5.182 -8.652 21.685 1.00 95.69 101 GLY A O 1
ATOM 754 N N . THR A 1 102 ? -3.137 -8.541 20.801 1.00 96.38 102 THR A N 1
ATOM 755 C CA . THR A 1 102 ? -3.254 -7.163 20.289 1.00 96.38 102 THR A CA 1
ATOM 756 C C . THR A 1 102 ? -4.414 -6.999 19.305 1.00 96.38 102 THR A C 1
ATOM 758 O O . THR A 1 102 ? -5.029 -5.942 19.229 1.00 96.38 102 THR A O 1
ATOM 761 N N . TYR A 1 103 ? -4.759 -8.056 18.573 1.00 97.50 103 TYR A N 1
ATOM 762 C CA . TYR A 1 103 ? -5.828 -8.033 17.576 1.00 97.50 103 TYR A CA 1
ATOM 763 C C . TYR A 1 103 ? -7.095 -8.760 18.038 1.00 97.50 103 TYR A C 1
ATOM 765 O O . TYR A 1 103 ? -8.035 -8.879 17.259 1.00 97.50 103 TYR A O 1
ATOM 773 N N . ALA A 1 104 ? -7.151 -9.222 19.291 1.00 97.56 104 ALA A N 1
ATOM 774 C CA . ALA A 1 104 ? -8.327 -9.860 19.873 1.00 97.56 104 ALA A CA 1
ATOM 775 C C . ALA A 1 104 ? -9.606 -8.993 19.836 1.00 97.56 104 ALA A C 1
ATOM 777 O O . ALA A 1 104 ? -10.667 -9.561 19.582 1.00 97.56 104 ALA A O 1
ATOM 778 N N . PRO A 1 105 ? -9.566 -7.652 20.024 1.00 98.06 105 PRO A N 1
ATOM 779 C CA . PRO A 1 105 ? -10.774 -6.828 19.917 1.00 98.06 105 PRO A CA 1
ATOM 780 C C . PRO A 1 105 ? -11.154 -6.463 18.470 1.00 98.06 105 PRO A C 1
ATOM 782 O O . PRO A 1 105 ? -12.087 -5.686 18.275 1.00 98.06 105 PRO A O 1
ATOM 785 N N . LEU A 1 106 ? -10.432 -6.975 17.463 1.00 98.44 106 LEU A N 1
ATOM 786 C CA . LEU A 1 106 ? -10.662 -6.690 16.048 1.00 98.44 106 LEU A CA 1
ATOM 787 C C . LEU A 1 106 ? -11.414 -7.837 15.362 1.00 98.44 106 LEU A C 1
ATOM 789 O O . LEU A 1 106 ? -10.869 -8.926 15.167 1.00 98.44 106 LEU A O 1
ATOM 793 N N . THR A 1 107 ? -12.619 -7.544 14.880 1.00 98.75 107 THR A N 1
ATOM 794 C CA . THR A 1 107 ? -13.395 -8.435 14.009 1.00 98.75 107 THR A CA 1
ATOM 795 C C . THR A 1 107 ? -13.326 -7.953 12.562 1.00 98.75 107 THR A C 1
ATOM 797 O O . THR A 1 107 ? -13.420 -6.760 12.293 1.00 98.75 107 THR A O 1
ATOM 800 N N . VAL A 1 108 ? -13.159 -8.875 11.608 1.00 98.69 108 VAL A N 1
ATOM 801 C CA . VAL A 1 108 ? -13.141 -8.563 10.168 1.00 98.69 108 VAL A CA 1
ATOM 802 C C . VAL A 1 108 ? -14.243 -9.347 9.465 1.00 98.69 108 VAL A C 1
ATOM 804 O O . VAL A 1 108 ? -14.224 -10.583 9.471 1.00 98.69 108 VAL A O 1
ATOM 807 N N . VAL A 1 109 ? -15.180 -8.627 8.851 1.00 98.75 109 VAL A N 1
ATOM 808 C CA . VAL A 1 109 ? -16.327 -9.178 8.119 1.00 98.75 109 VAL A CA 1
ATOM 809 C C . VAL A 1 109 ? -16.100 -8.995 6.622 1.00 98.75 109 VAL A C 1
ATOM 811 O O . VAL A 1 109 ? -15.742 -7.918 6.157 1.00 98.75 109 VAL A O 1
ATOM 814 N N . THR A 1 110 ? -16.265 -10.073 5.861 1.00 98.56 110 THR A N 1
ATOM 815 C CA . THR A 1 110 ? -16.075 -10.103 4.405 1.00 98.56 110 THR A CA 1
ATOM 816 C C . THR A 1 110 ? -17.056 -11.084 3.777 1.00 98.56 110 THR A C 1
ATOM 818 O O . THR A 1 110 ? -17.467 -12.056 4.414 1.00 98.56 110 THR A O 1
ATOM 821 N N . GLU A 1 111 ? -17.365 -10.880 2.499 1.00 98.44 111 GLU A N 1
ATOM 822 C CA . GLU A 1 111 ? -18.190 -11.794 1.706 1.00 98.44 111 GLU A CA 1
ATOM 823 C C . GLU A 1 111 ? -17.294 -12.795 0.952 1.00 98.44 111 GLU A C 1
ATOM 825 O O . GLU A 1 111 ? -16.451 -12.366 0.155 1.00 98.44 111 GLU A O 1
ATOM 830 N N . PRO A 1 112 ? -17.435 -14.121 1.152 1.00 98.25 112 PRO A N 1
ATOM 831 C CA . PRO A 1 112 ? -16.648 -15.112 0.422 1.00 98.25 112 PRO A CA 1
ATOM 832 C C . PRO A 1 112 ? -16.805 -14.976 -1.098 1.00 98.25 112 PRO A C 1
ATOM 834 O O . PRO A 1 112 ? -17.914 -14.963 -1.621 1.00 98.25 112 PRO A O 1
ATOM 837 N N . GLY A 1 113 ? -15.687 -14.929 -1.824 1.00 98.25 113 GLY A N 1
ATOM 838 C CA . GLY A 1 113 ? -15.671 -14.706 -3.273 1.00 98.25 113 GLY A CA 1
ATOM 839 C C . GLY A 1 113 ? -15.628 -13.230 -3.682 1.00 98.25 113 GLY A C 1
ATOM 840 O O . GLY A 1 113 ? -15.577 -12.943 -4.878 1.00 98.25 113 GLY A O 1
ATOM 841 N N . SER A 1 114 ? -15.601 -12.303 -2.722 1.00 98.69 114 SER A N 1
ATOM 842 C CA . SER A 1 114 ? -15.291 -10.892 -2.971 1.00 98.69 114 SER A CA 1
ATOM 843 C C . SER A 1 114 ? -13.811 -10.676 -3.305 1.00 98.69 114 SER A C 1
ATOM 845 O O . SER A 1 114 ? -12.966 -11.555 -3.111 1.00 98.69 114 SER A O 1
ATOM 847 N N . LEU A 1 115 ? -13.483 -9.472 -3.772 1.00 98.50 115 LEU A N 1
ATOM 848 C CA . LEU A 1 115 ? -12.116 -9.002 -3.995 1.00 98.50 115 LEU A CA 1
ATOM 849 C C . LEU A 1 115 ? -11.227 -9.168 -2.750 1.00 98.50 115 LEU A C 1
ATOM 851 O O . LEU A 1 115 ? -10.026 -9.382 -2.891 1.00 98.50 115 LEU A O 1
ATOM 855 N N . VAL A 1 116 ? -11.807 -9.078 -1.549 1.00 98.62 116 VAL A N 1
ATOM 856 C CA . VAL A 1 116 ? -11.095 -9.096 -0.259 1.00 98.62 116 VAL A CA 1
ATOM 857 C C . VAL A 1 116 ? -11.240 -10.409 0.520 1.00 98.62 116 VAL A C 1
ATOM 859 O O . VAL A 1 116 ? -10.659 -10.566 1.593 1.00 98.62 116 VAL A O 1
ATOM 862 N N . ASP A 1 117 ? -11.981 -11.371 -0.024 1.00 98.50 117 ASP A N 1
ATOM 863 C CA . ASP A 1 117 ? -12.065 -12.752 0.461 1.00 98.50 117 ASP A CA 1
ATOM 864 C C . ASP A 1 117 ? -12.090 -13.696 -0.744 1.00 98.50 117 ASP A C 1
ATOM 866 O O . ASP A 1 117 ? -13.037 -14.446 -1.007 1.00 98.50 117 ASP A O 1
ATOM 870 N N . ALA A 1 118 ? -11.032 -13.592 -1.543 1.00 98.25 118 ALA A N 1
ATOM 871 C CA . ALA A 1 118 ? -10.906 -14.348 -2.771 1.00 98.25 118 ALA A CA 1
ATOM 872 C C . ALA A 1 118 ? -10.799 -15.850 -2.480 1.00 98.25 118 ALA A C 1
ATOM 874 O O . ALA A 1 118 ? -10.005 -16.297 -1.646 1.00 98.25 118 ALA A O 1
ATOM 875 N N . ARG A 1 119 ? -11.579 -16.652 -3.210 1.00 97.38 119 ARG A N 1
ATOM 876 C CA . ARG A 1 119 ? -11.555 -18.117 -3.126 1.00 97.38 119 ARG A CA 1
ATOM 877 C C . ARG A 1 119 ? -10.840 -18.713 -4.333 1.00 97.38 119 ARG A C 1
ATOM 879 O O . ARG A 1 119 ? -10.779 -18.108 -5.401 1.00 97.38 119 ARG A O 1
ATOM 886 N N . ARG A 1 120 ? -10.337 -19.942 -4.189 1.00 95.88 120 ARG A N 1
ATOM 887 C CA . ARG A 1 120 ? -9.863 -20.732 -5.335 1.00 95.88 120 ARG A CA 1
ATOM 888 C C . ARG A 1 120 ? -10.979 -20.788 -6.400 1.00 95.88 120 ARG A C 1
ATOM 890 O O . ARG A 1 120 ? -12.103 -21.120 -6.025 1.00 95.88 120 ARG A O 1
ATOM 897 N N . PRO A 1 121 ? -10.701 -20.535 -7.697 1.00 96.06 121 PRO A N 1
ATOM 898 C CA . PRO A 1 121 ? -9.388 -20.433 -8.348 1.00 96.06 121 PRO A CA 1
ATOM 899 C C . PRO A 1 121 ? -8.880 -19.002 -8.628 1.00 96.06 121 PRO A C 1
ATOM 901 O O . PRO A 1 121 ? -8.003 -18.850 -9.476 1.00 96.06 121 PRO A O 1
ATOM 904 N N . SER A 1 122 ? -9.406 -17.961 -7.974 1.00 97.75 122 SER A N 1
ATOM 905 C CA . SER A 1 122 ? -8.987 -16.574 -8.227 1.00 97.75 122 SER A CA 1
ATOM 906 C C . SER A 1 122 ? -7.477 -16.379 -8.044 1.00 97.75 122 SER A C 1
ATOM 908 O O . SER A 1 122 ? -6.878 -16.909 -7.106 1.00 97.75 122 SER A O 1
ATOM 910 N N . ALA A 1 123 ? -6.854 -15.607 -8.938 1.00 97.12 123 ALA A N 1
ATOM 911 C CA . ALA A 1 123 ? -5.433 -15.286 -8.855 1.00 97.12 123 ALA A CA 1
ATOM 912 C C . ALA A 1 123 ? -5.185 -14.251 -7.748 1.00 97.12 123 ALA A C 1
ATOM 914 O O . ALA A 1 123 ? -5.783 -13.177 -7.771 1.00 97.12 123 ALA A O 1
ATOM 915 N N . VAL A 1 124 ? -4.297 -14.584 -6.806 1.00 97.06 124 VAL A N 1
ATOM 916 C CA . VAL A 1 124 ? -4.055 -13.805 -5.574 1.00 97.06 124 VAL A CA 1
ATOM 917 C C . VAL A 1 124 ? -2.587 -13.433 -5.342 1.00 97.06 124 VAL A C 1
ATOM 919 O O . VAL A 1 124 ? -2.229 -12.985 -4.261 1.00 97.06 124 VAL A O 1
ATOM 922 N N . VAL A 1 125 ? -1.704 -13.669 -6.313 1.00 92.62 125 VAL A N 1
ATOM 923 C CA . VAL A 1 125 ? -0.257 -13.434 -6.162 1.00 92.62 125 VAL A CA 1
ATOM 924 C C . VAL A 1 125 ? 0.155 -12.172 -6.910 1.00 92.62 125 VAL A C 1
ATOM 926 O O . VAL A 1 125 ? -0.319 -11.913 -8.018 1.00 92.62 125 VAL A O 1
ATOM 929 N N . ALA A 1 126 ? 1.077 -11.423 -6.306 1.00 90.38 126 ALA A N 1
ATOM 930 C CA . ALA A 1 126 ? 1.686 -10.184 -6.792 1.00 90.38 126 ALA A CA 1
ATOM 931 C C . ALA A 1 126 ? 0.742 -8.978 -6.918 1.00 90.38 126 ALA A C 1
ATOM 933 O O . ALA A 1 126 ? 1.191 -7.863 -6.696 1.00 90.38 126 ALA A O 1
ATOM 934 N N . GLY A 1 127 ? -0.539 -9.147 -7.252 1.00 92.88 127 GLY A N 1
ATOM 935 C CA . GLY A 1 127 ? -1.495 -8.033 -7.297 1.00 92.88 127 GLY A CA 1
ATOM 936 C C . GLY A 1 127 ? -2.230 -7.803 -5.975 1.00 92.88 127 GLY A C 1
ATOM 937 O O . GLY A 1 127 ? -2.671 -6.688 -5.711 1.00 92.88 127 GLY A O 1
ATOM 938 N N . ASN A 1 128 ? -2.334 -8.822 -5.115 1.00 95.12 128 ASN A N 1
ATOM 939 C CA . ASN A 1 128 ? -2.985 -8.718 -3.804 1.00 95.12 128 ASN A CA 1
ATOM 940 C C . ASN A 1 128 ? -2.369 -7.644 -2.898 1.00 95.12 128 ASN A C 1
ATOM 942 O O . ASN A 1 128 ? -3.053 -7.134 -2.015 1.00 95.12 128 ASN A O 1
ATOM 946 N N . VAL A 1 129 ? -1.100 -7.296 -3.113 1.00 93.00 129 VAL A N 1
ATOM 947 C CA . VAL A 1 129 ? -0.423 -6.233 -2.368 1.00 93.00 129 VAL A CA 1
ATOM 948 C C . VAL A 1 129 ? -0.922 -4.833 -2.724 1.00 93.00 129 VAL A C 1
ATOM 950 O O . VAL A 1 129 ? -0.944 -3.968 -1.857 1.00 93.00 129 VAL A O 1
ATOM 953 N N . GLU A 1 130 ? -1.386 -4.604 -3.955 1.00 96.06 130 GLU A N 1
ATOM 954 C CA . GLU A 1 130 ? -2.050 -3.341 -4.308 1.00 96.06 130 GLU A CA 1
ATOM 955 C C . GLU A 1 130 ? -3.397 -3.239 -3.585 1.00 96.06 130 GLU A C 1
ATOM 957 O O . GLU A 1 130 ? -3.748 -2.203 -3.023 1.00 96.06 130 GLU A O 1
ATOM 962 N N . THR A 1 131 ? -4.124 -4.355 -3.511 1.00 97.38 131 THR A N 1
ATOM 963 C CA . THR A 1 131 ? -5.398 -4.418 -2.788 1.00 97.38 131 THR A CA 1
ATOM 964 C C . THR A 1 131 ? -5.207 -4.280 -1.287 1.00 97.38 131 THR A C 1
ATOM 966 O O . THR A 1 131 ? -5.966 -3.554 -0.656 1.00 97.38 131 THR A O 1
ATOM 969 N N . SER A 1 132 ? -4.183 -4.899 -0.696 1.00 97.25 132 SER A N 1
ATOM 970 C CA . SER A 1 132 ? -3.904 -4.744 0.734 1.00 97.25 132 SER A CA 1
ATOM 971 C C . SER A 1 132 ? -3.481 -3.320 1.091 1.00 97.25 132 SER A C 1
ATOM 973 O O . SER A 1 132 ? -3.933 -2.808 2.116 1.00 97.25 132 SER A O 1
ATOM 975 N N . GLN A 1 133 ? -2.701 -2.650 0.231 1.00 95.75 133 GLN A N 1
ATOM 976 C CA . GLN A 1 133 ? -2.415 -1.219 0.363 1.00 95.75 133 GLN A CA 1
ATOM 977 C C . GLN A 1 133 ? -3.705 -0.401 0.371 1.00 95.75 133 GLN A C 1
ATOM 979 O O . GLN A 1 133 ? -3.925 0.409 1.272 1.00 95.75 133 GLN A O 1
ATOM 984 N N . ARG A 1 134 ? -4.595 -0.657 -0.594 1.00 97.12 134 ARG A N 1
ATOM 985 C CA . ARG A 1 134 ? -5.862 0.068 -0.685 1.00 97.12 134 ARG A CA 1
ATOM 986 C C . ARG A 1 134 ? -6.780 -0.216 0.506 1.00 97.12 134 ARG A C 1
ATOM 988 O O . ARG A 1 134 ? -7.411 0.712 1.003 1.00 97.12 134 ARG A O 1
ATOM 995 N N . ILE A 1 135 ? -6.814 -1.450 1.015 1.00 98.31 135 ILE A N 1
ATOM 996 C CA . ILE A 1 135 ? -7.530 -1.803 2.250 1.00 98.31 135 ILE A CA 1
ATOM 997 C C . ILE A 1 135 ? -7.001 -0.983 3.427 1.00 98.31 135 ILE A C 1
ATOM 999 O O . ILE A 1 135 ? -7.792 -0.327 4.100 1.00 98.31 135 ILE A O 1
ATOM 1003 N N . ALA A 1 136 ? -5.685 -0.979 3.655 1.00 97.44 136 ALA A N 1
ATOM 1004 C CA . ALA A 1 136 ? -5.080 -0.235 4.756 1.00 97.44 136 ALA A CA 1
ATOM 1005 C C . ALA A 1 136 ? -5.418 1.264 4.683 1.00 97.44 136 ALA A C 1
ATOM 1007 O O . ALA A 1 136 ? -5.884 1.835 5.668 1.00 97.44 136 ALA A O 1
ATOM 1008 N N . ASP A 1 137 ? -5.268 1.884 3.508 1.00 95.62 137 ASP A N 1
ATOM 1009 C CA . ASP A 1 137 ? -5.619 3.292 3.281 1.00 95.62 137 ASP A CA 1
ATOM 1010 C C . ASP A 1 137 ? -7.094 3.585 3.597 1.00 95.62 137 ASP A C 1
ATOM 1012 O O . ASP A 1 137 ? -7.406 4.594 4.236 1.00 95.62 137 ASP A O 1
ATOM 1016 N N . THR A 1 138 ? -7.995 2.701 3.160 1.00 97.19 138 THR A N 1
ATOM 1017 C CA . THR A 1 138 ? -9.452 2.868 3.279 1.00 97.19 138 THR A CA 1
ATOM 1018 C C . THR A 1 138 ? -9.914 2.703 4.728 1.00 97.19 138 THR A C 1
ATOM 1020 O O . THR A 1 138 ? -10.701 3.511 5.220 1.00 97.19 138 THR A O 1
ATOM 1023 N N . VAL A 1 139 ? -9.368 1.722 5.456 1.00 98.19 139 VAL A N 1
ATOM 1024 C CA . VAL A 1 139 ? -9.640 1.543 6.893 1.00 98.19 139 VAL A CA 1
ATOM 1025 C C . VAL A 1 139 ? -9.088 2.722 7.696 1.00 98.19 139 VAL A C 1
ATOM 1027 O O . VAL A 1 139 ? -9.785 3.265 8.550 1.00 98.19 139 VAL A O 1
ATOM 1030 N N . LEU A 1 140 ? -7.870 3.187 7.392 1.00 96.56 140 LEU A N 1
ATOM 1031 C CA . LEU A 1 140 ? -7.307 4.378 8.034 1.00 96.56 140 LEU A CA 1
ATOM 1032 C C . LEU A 1 140 ? -8.128 5.642 7.738 1.00 96.56 140 LEU A C 1
ATOM 1034 O O . LEU A 1 140 ? -8.218 6.516 8.594 1.00 96.56 140 LEU A O 1
ATOM 1038 N N . ALA A 1 141 ? -8.732 5.757 6.551 1.00 95.31 141 ALA A N 1
ATOM 1039 C CA . ALA A 1 141 ? -9.633 6.862 6.232 1.00 95.31 141 ALA A CA 1
ATOM 1040 C C . ALA A 1 141 ? -10.916 6.810 7.076 1.00 95.31 141 ALA A C 1
ATOM 1042 O O . ALA A 1 141 ? -11.317 7.830 7.626 1.00 95.31 141 ALA A O 1
ATOM 1043 N N . ALA A 1 142 ? -11.511 5.631 7.267 1.00 96.31 142 ALA A N 1
ATOM 1044 C CA . ALA A 1 142 ? -12.658 5.481 8.163 1.00 96.31 142 ALA A CA 1
ATOM 1045 C C . ALA A 1 142 ? -12.295 5.817 9.623 1.00 96.31 142 ALA A C 1
ATOM 1047 O O . ALA A 1 142 ? -13.041 6.517 10.303 1.00 96.31 142 ALA A O 1
ATOM 1048 N N . LEU A 1 143 ? -11.107 5.417 10.087 1.00 94.94 143 LEU A N 1
ATOM 1049 C CA . LEU A 1 143 ? -10.604 5.779 11.418 1.00 94.94 143 LEU A CA 1
ATOM 1050 C C . LEU A 1 143 ? -10.322 7.284 11.570 1.00 94.94 143 LEU A C 1
ATOM 1052 O O . LEU A 1 143 ? -10.494 7.828 12.658 1.00 94.94 143 LEU A O 1
ATOM 1056 N N . ARG A 1 144 ? -9.929 7.988 10.499 1.00 92.69 144 ARG A N 1
ATOM 1057 C CA . ARG A 1 144 ? -9.801 9.459 10.507 1.00 92.69 144 ARG A CA 1
ATOM 1058 C C . ARG A 1 144 ? -11.142 10.169 10.692 1.00 92.69 144 ARG A C 1
ATOM 1060 O O . ARG A 1 144 ? -11.176 11.221 11.331 1.00 92.69 144 ARG A O 1
ATOM 1067 N N . LEU A 1 145 ? -12.236 9.592 10.186 1.00 90.81 145 LEU A N 1
ATOM 1068 C CA . LEU A 1 145 ? -13.584 10.086 10.484 1.00 90.81 145 LEU A CA 1
ATOM 1069 C C . LEU A 1 145 ? -13.903 9.932 11.979 1.00 90.81 145 LEU A C 1
ATOM 1071 O O . LEU A 1 145 ? -14.428 10.866 12.578 1.00 90.81 145 LEU A O 1
ATOM 1075 N N . ALA A 1 146 ? -13.527 8.801 12.587 1.00 87.88 146 ALA A N 1
ATOM 1076 C CA . ALA A 1 146 ? -13.741 8.545 14.014 1.00 87.88 146 ALA A CA 1
ATOM 1077 C C . ALA A 1 146 ? -12.954 9.498 14.925 1.00 87.88 146 ALA A C 1
ATOM 1079 O O . ALA A 1 146 ? -13.471 9.957 15.938 1.00 87.88 146 ALA A O 1
ATOM 1080 N N . THR A 1 147 ? -11.724 9.853 14.552 1.00 83.06 147 THR A N 1
ATOM 1081 C CA . THR A 1 147 ? -10.884 10.776 15.337 1.00 83.06 147 THR A CA 1
ATOM 1082 C C . THR A 1 147 ? -11.169 12.258 15.072 1.00 83.06 147 THR A C 1
ATOM 1084 O O . THR A 1 147 ? -10.523 13.119 15.666 1.00 83.06 147 THR A O 1
ATOM 1087 N N . GLY A 1 148 ? -12.102 12.587 14.170 1.00 71.94 148 GLY A N 1
ATOM 1088 C CA . GLY A 1 148 ? -12.428 13.968 13.799 1.00 71.94 148 GLY A CA 1
ATOM 1089 C C . GLY A 1 148 ? -11.365 14.675 12.943 1.00 71.94 148 GLY A C 1
ATOM 1090 O O . GLY A 1 148 ? -11.486 15.872 12.681 1.00 71.94 148 GLY A O 1
ATOM 1091 N N . ALA A 1 149 ? -10.342 13.957 12.463 1.00 58.97 149 ALA A N 1
ATOM 1092 C CA . ALA A 1 149 ? -9.240 14.520 11.673 1.00 58.97 149 ALA A CA 1
ATOM 1093 C C . ALA A 1 149 ? -9.671 15.030 10.277 1.00 58.97 149 ALA A C 1
ATOM 1095 O O . ALA A 1 149 ? -8.981 15.867 9.691 1.00 58.97 149 ALA A O 1
ATOM 1096 N N . ASP A 1 150 ? -10.821 14.565 9.772 1.00 52.91 150 ASP A N 1
ATOM 1097 C CA . ASP A 1 150 ? -11.353 14.860 8.430 1.00 52.91 150 ASP A CA 1
ATOM 1098 C C . ASP A 1 150 ? -12.638 15.718 8.422 1.00 52.91 150 ASP A C 1
ATOM 1100 O O . ASP A 1 150 ? -13.263 15.904 7.377 1.00 52.91 150 ASP A O 1
ATOM 1104 N N . ALA A 1 151 ? -13.022 16.337 9.547 1.00 42.59 151 ALA A N 1
ATOM 1105 C CA . ALA A 1 151 ? -14.263 17.126 9.662 1.00 42.59 151 ALA A CA 1
ATOM 1106 C C . ALA A 1 151 ? -14.364 18.359 8.721 1.00 42.59 151 ALA A C 1
ATOM 1108 O O . ALA A 1 151 ? -15.398 19.025 8.685 1.00 42.59 151 ALA A O 1
ATOM 1109 N N . GLY A 1 152 ? -13.312 18.674 7.952 1.00 37.22 152 GLY A N 1
ATOM 1110 C CA . GLY A 1 152 ? -13.271 19.777 6.984 1.00 37.22 152 GLY A CA 1
ATOM 1111 C C . GLY A 1 152 ? -13.490 19.399 5.510 1.00 37.22 152 GLY A C 1
ATOM 1112 O O . GLY A 1 152 ? -13.594 20.308 4.689 1.00 37.22 152 GLY A O 1
ATOM 1113 N N . SER A 1 153 ? -13.540 18.110 5.143 1.00 35.09 153 SER A N 1
ATOM 1114 C CA . SER A 1 153 ? -13.656 17.660 3.736 1.00 35.09 153 SER A CA 1
ATOM 1115 C C . SER A 1 153 ? -15.001 17.008 3.381 1.00 35.09 153 SER A C 1
ATOM 1117 O O . SER A 1 153 ? -15.272 16.775 2.202 1.00 35.09 153 SER A O 1
ATOM 1119 N N . VAL A 1 154 ? -15.873 16.765 4.366 1.00 33.81 154 VAL A N 1
ATOM 1120 C CA . VAL A 1 154 ? -17.194 16.158 4.156 1.00 33.81 154 VAL A CA 1
ATOM 1121 C C . VAL A 1 154 ? -18.220 17.239 3.817 1.00 33.81 154 VAL A C 1
ATOM 1123 O O . VAL A 1 154 ? -18.616 18.042 4.662 1.00 33.81 154 VAL A O 1
ATOM 1126 N N . GLY A 1 155 ? -18.674 17.256 2.563 1.00 25.16 155 GLY A N 1
ATOM 1127 C CA . GLY A 1 155 ? -19.870 17.993 2.175 1.00 25.16 155 GLY A CA 1
ATOM 1128 C C . GLY A 1 155 ? -21.087 17.377 2.858 1.00 25.16 155 GLY A C 1
ATOM 1129 O O . GLY A 1 155 ? -21.571 16.332 2.432 1.00 25.16 155 GLY A O 1
ATOM 1130 N N . VAL A 1 156 ? -21.579 18.019 3.916 1.00 27.55 156 VAL A N 1
ATOM 1131 C CA . VAL A 1 156 ? -22.903 17.732 4.472 1.00 27.55 156 VAL A CA 1
ATOM 1132 C C . VAL A 1 156 ? -23.915 18.072 3.377 1.00 27.55 156 VAL A C 1
ATOM 1134 O O . VAL A 1 156 ? -24.016 19.225 2.963 1.00 27.55 156 VAL A O 1
ATOM 1137 N N . SER A 1 157 ? -24.624 17.074 2.847 1.00 26.77 157 SER A N 1
ATOM 1138 C CA . SER A 1 157 ? -25.767 17.342 1.979 1.00 26.77 157 SER A CA 1
ATOM 1139 C C . SER A 1 157 ? -26.880 17.927 2.843 1.00 26.77 157 SER A C 1
ATOM 1141 O O . SER A 1 157 ? -27.418 17.234 3.706 1.00 26.77 157 SER A O 1
ATOM 1143 N N . ASP A 1 158 ? -27.192 19.200 2.619 1.00 27.80 158 ASP A N 1
ATOM 1144 C CA . ASP A 1 158 ? -28.263 19.926 3.292 1.00 27.80 158 ASP A CA 1
ATOM 1145 C C . ASP A 1 158 ? -29.605 19.189 3.190 1.00 27.80 158 ASP A C 1
ATOM 1147 O O . ASP A 1 158 ? -30.235 19.141 2.132 1.00 27.80 158 ASP A O 1
ATOM 1151 N N . ALA A 1 159 ? -30.087 18.700 4.329 1.00 28.64 159 ALA A N 1
ATOM 1152 C CA . ALA A 1 159 ? -31.509 18.615 4.623 1.00 28.64 159 ALA A CA 1
ATOM 1153 C C . ALA A 1 159 ? -31.707 18.728 6.144 1.00 28.64 159 ALA A C 1
ATOM 1155 O O . ALA A 1 159 ? -31.553 17.753 6.866 1.00 28.64 159 ALA A O 1
ATOM 1156 N N . ALA A 1 160 ? -32.053 19.945 6.585 1.00 31.00 160 ALA A N 1
ATOM 1157 C CA . ALA A 1 160 ? -32.494 20.332 7.931 1.00 31.00 160 ALA A CA 1
ATOM 1158 C C . ALA A 1 160 ? -31.504 20.075 9.091 1.00 31.00 160 ALA A C 1
ATOM 1160 O O . ALA A 1 160 ? -31.434 18.978 9.624 1.00 31.00 160 ALA A O 1
ATOM 1161 N N . GLY A 1 161 ? -30.803 21.122 9.554 1.00 30.73 161 GLY A N 1
ATOM 1162 C CA . GLY A 1 161 ? -30.069 21.037 10.832 1.00 30.73 161 GLY A CA 1
ATOM 1163 C C . GLY A 1 161 ? -28.929 22.030 11.081 1.00 30.73 161 GLY A C 1
ATOM 1164 O O . GLY A 1 161 ? -28.130 21.809 11.989 1.00 30.73 161 GLY A O 1
ATOM 1165 N N . ALA A 1 162 ? -28.815 23.119 10.309 1.00 31.09 162 ALA A N 1
ATOM 1166 C CA . ALA A 1 162 ? -27.683 24.052 10.395 1.00 31.09 162 ALA A CA 1
ATOM 1167 C C . ALA A 1 162 ? -27.432 24.646 11.802 1.00 31.09 162 ALA A C 1
ATOM 1169 O O . ALA A 1 162 ? -26.298 25.002 12.101 1.00 31.09 162 ALA A O 1
ATOM 1170 N N . SER A 1 163 ? -28.441 24.708 12.683 1.00 30.75 163 SER A N 1
ATOM 1171 C CA . SER A 1 163 ? -28.277 25.203 14.059 1.00 30.75 163 SER A CA 1
ATOM 1172 C C . SER A 1 163 ? -27.875 24.131 15.082 1.00 30.75 163 SER A C 1
ATOM 1174 O O . SER A 1 163 ? -27.247 24.467 16.079 1.00 30.75 163 SER A O 1
ATOM 1176 N N . GLU A 1 164 ? -28.200 22.853 14.856 1.00 32.91 164 GLU A N 1
ATOM 1177 C CA . GLU A 1 164 ? -27.797 21.748 15.750 1.00 32.91 164 GLU A CA 1
ATOM 1178 C C . GLU A 1 164 ? -26.344 21.324 15.497 1.00 32.91 164 GLU A C 1
ATOM 1180 O O . GLU A 1 164 ? -25.614 21.015 16.433 1.00 32.91 164 GLU A O 1
ATOM 1185 N N . SER A 1 165 ? -25.874 21.413 14.246 1.00 36.00 165 SER A N 1
ATOM 1186 C CA . SER A 1 165 ? -24.484 21.096 13.879 1.00 36.00 165 SER A CA 1
ATOM 1187 C C . SER A 1 165 ? -23.447 22.071 14.451 1.00 36.00 165 SER A C 1
ATOM 1189 O O . SER A 1 165 ? -22.291 21.699 14.632 1.00 36.00 165 SER A O 1
ATOM 1191 N N . GLU A 1 166 ? -23.822 23.321 14.728 1.00 33.97 166 GLU A N 1
ATOM 1192 C CA . GLU A 1 166 ? -22.916 24.321 15.308 1.00 33.97 166 GLU A CA 1
ATOM 1193 C C . GLU A 1 166 ? -22.848 24.204 16.841 1.00 33.97 166 GLU A C 1
ATOM 1195 O O . GLU A 1 166 ? -21.770 24.340 17.421 1.00 33.97 166 GLU A O 1
ATOM 1200 N N . ALA A 1 167 ? -23.959 23.820 17.481 1.00 32.19 167 ALA A N 1
ATOM 1201 C CA . ALA A 1 167 ? -24.004 23.465 18.899 1.00 32.19 167 ALA A CA 1
ATOM 1202 C C . ALA A 1 167 ? -23.217 22.173 19.192 1.00 32.19 167 ALA A C 1
ATOM 1204 O O . ALA A 1 167 ? -22.398 22.156 20.108 1.00 32.19 167 ALA A O 1
ATOM 1205 N N . LEU A 1 168 ? -23.358 21.144 18.343 1.00 34.25 168 LEU A N 1
ATOM 1206 C CA . LEU A 1 168 ? -22.604 19.890 18.451 1.00 34.25 168 LEU A CA 1
ATOM 1207 C C . LEU A 1 168 ? -21.088 20.111 18.271 1.00 34.25 168 LEU A C 1
ATOM 1209 O O . LEU A 1 168 ? -20.282 19.500 18.965 1.00 34.25 168 LEU A O 1
ATOM 1213 N N . ARG A 1 169 ? -20.676 21.033 17.385 1.00 40.41 169 ARG A N 1
ATOM 1214 C CA . ARG A 1 169 ? -19.263 21.441 17.219 1.00 40.41 169 ARG A CA 1
ATOM 1215 C C . ARG A 1 169 ? -18.694 22.123 18.463 1.00 40.41 169 ARG A C 1
ATOM 1217 O O . ARG A 1 169 ? -17.525 21.912 18.777 1.00 40.41 169 ARG A O 1
ATOM 1224 N N . SER A 1 170 ? -19.504 22.927 19.150 1.00 31.36 170 SER A N 1
ATOM 1225 C CA . SER A 1 170 ? -19.113 23.586 20.400 1.00 31.36 170 SER A CA 1
ATOM 1226 C C . SER A 1 170 ? -19.016 22.584 21.556 1.00 31.36 170 SER A C 1
ATOM 1228 O O . SER A 1 170 ? -18.034 22.606 22.289 1.00 31.36 170 SER A O 1
ATOM 1230 N N . GLU A 1 171 ? -19.971 21.655 21.677 1.00 31.97 171 GLU A N 1
ATOM 1231 C CA . GLU A 1 171 ? -19.980 20.629 22.736 1.00 31.97 171 GLU A CA 1
ATOM 1232 C C . GLU A 1 171 ? -18.875 19.571 22.565 1.00 31.97 171 GLU A C 1
ATOM 1234 O O . GLU A 1 171 ? -18.242 19.183 23.552 1.00 31.97 171 GLU A O 1
ATOM 1239 N N . ILE A 1 172 ? -18.575 19.151 21.327 1.00 38.62 172 ILE A N 1
ATOM 1240 C CA . ILE A 1 172 ? -17.449 18.245 21.025 1.00 38.62 172 ILE A CA 1
ATOM 1241 C C . ILE A 1 172 ? -16.105 18.928 21.329 1.00 38.62 172 ILE A C 1
ATOM 1243 O O . ILE A 1 172 ? -15.179 18.275 21.807 1.00 38.62 172 ILE A O 1
ATOM 1247 N N . SER A 1 173 ? -15.999 20.243 21.102 1.00 33.50 173 SER A N 1
ATOM 1248 C CA . SER A 1 173 ? -14.778 21.010 21.377 1.00 33.50 173 SER A CA 1
ATOM 1249 C C . SER A 1 173 ? -14.527 21.265 22.869 1.00 33.50 173 SER A C 1
ATOM 1251 O O . SER A 1 173 ? -13.383 21.546 23.226 1.00 33.50 173 SER A O 1
ATOM 1253 N N . GLU A 1 174 ? -15.552 21.206 23.728 1.00 28.77 174 GLU A N 1
ATOM 1254 C CA . GLU A 1 174 ? -15.427 21.505 25.166 1.00 28.77 174 GLU A CA 1
ATOM 1255 C C . GLU A 1 174 ? -15.382 20.257 26.066 1.00 28.77 174 GLU A C 1
ATOM 1257 O O . GLU A 1 174 ? -14.907 20.355 27.197 1.00 28.77 174 GLU A O 1
ATOM 1262 N N . THR A 1 175 ? -15.806 19.081 25.583 1.00 30.69 175 THR A N 1
ATOM 1263 C CA . THR A 1 175 ? -15.965 17.881 26.438 1.00 30.69 175 THR A CA 1
ATOM 1264 C C . THR A 1 175 ? -14.943 16.770 26.170 1.00 30.69 175 THR A C 1
ATOM 1266 O O . THR A 1 175 ? -14.827 15.834 26.959 1.00 30.69 175 THR A O 1
ATOM 1269 N N . VAL A 1 176 ? -14.148 16.868 25.102 1.00 32.72 176 VAL A N 1
ATOM 1270 C CA . VAL A 1 176 ? -13.099 15.887 24.803 1.00 32.72 176 VAL A CA 1
ATOM 1271 C C . VAL A 1 176 ? -11.743 16.557 25.000 1.00 32.72 176 VAL A C 1
ATOM 1273 O O . VAL A 1 176 ? -11.222 17.211 24.097 1.00 32.72 176 VAL A O 1
ATOM 1276 N N . GLU A 1 177 ? -11.128 16.374 26.173 1.00 30.38 177 GLU A N 1
ATOM 1277 C CA . GLU A 1 177 ? -9.664 16.350 26.213 1.00 30.38 177 GLU A CA 1
ATOM 1278 C C . GLU A 1 177 ? -9.254 15.238 25.243 1.00 30.38 177 GLU A C 1
ATOM 1280 O O . GLU A 1 177 ? -9.361 14.061 25.579 1.00 30.38 177 GLU A O 1
ATOM 1285 N N . ILE A 1 178 ? -8.904 15.599 24.002 1.00 39.12 178 ILE A N 1
ATOM 1286 C CA . ILE A 1 178 ? -8.462 14.661 22.967 1.00 39.12 178 ILE A CA 1
ATOM 1287 C C . ILE A 1 178 ? -7.242 13.949 23.540 1.00 39.12 178 ILE A C 1
ATOM 1289 O O . ILE A 1 178 ? -6.132 14.480 23.534 1.00 39.12 178 ILE A O 1
ATOM 1293 N N . SER A 1 179 ? -7.476 12.769 24.101 1.00 36.34 179 SER A N 1
ATOM 1294 C CA . SER A 1 179 ? -6.514 11.968 24.835 1.00 36.34 179 SER A CA 1
ATOM 1295 C C . SER A 1 179 ? -5.447 11.462 23.874 1.00 36.34 179 SER A C 1
ATOM 1297 O O . SER A 1 179 ? -5.603 10.364 23.363 1.00 36.34 179 SER A O 1
ATOM 1299 N N . GLU A 1 180 ? -4.431 12.267 23.538 1.00 46.38 180 GLU A N 1
ATOM 1300 C CA . GLU A 1 180 ? -3.380 11.931 22.554 1.00 46.38 180 GLU A CA 1
ATOM 1301 C C . GLU A 1 180 ? -3.892 11.045 21.397 1.00 46.38 180 GLU A C 1
ATOM 1303 O O . GLU A 1 180 ? -3.256 10.053 21.031 1.00 46.38 180 GLU A O 1
ATOM 1308 N N . ALA A 1 181 ? -5.087 11.346 20.862 1.00 52.12 181 ALA A N 1
ATOM 1309 C CA . ALA A 1 181 ? -5.729 10.469 19.893 1.00 52.12 181 ALA A CA 1
ATOM 1310 C C . ALA A 1 181 ? -4.754 10.295 18.729 1.00 52.12 181 ALA A C 1
ATOM 1312 O O . ALA A 1 181 ? -4.173 11.277 18.251 1.00 52.12 181 ALA A O 1
ATOM 1313 N N . ALA A 1 182 ? -4.486 9.042 18.355 1.00 64.94 182 ALA A N 1
ATOM 1314 C CA . ALA A 1 182 ? -3.388 8.715 17.462 1.00 64.94 182 ALA A CA 1
ATOM 1315 C C . ALA A 1 182 ? -3.458 9.582 16.200 1.00 64.94 182 ALA A C 1
ATOM 1317 O O . ALA A 1 182 ? -4.405 9.496 15.419 1.00 64.94 182 ALA A O 1
ATOM 1318 N N . VAL A 1 183 ? -2.463 10.457 16.021 1.00 83.69 183 VAL A N 1
ATOM 1319 C CA . VAL A 1 183 ? -2.422 11.356 14.867 1.00 83.69 183 VAL A CA 1
ATOM 1320 C C . VAL A 1 183 ? -2.228 10.508 13.617 1.00 83.69 183 VAL A C 1
ATOM 1322 O O . VAL A 1 183 ? -1.123 10.035 13.341 1.00 83.69 183 VAL A O 1
ATOM 1325 N N . LEU A 1 184 ? -3.310 10.324 12.866 1.00 92.19 184 LEU A N 1
ATOM 1326 C CA . LEU A 1 184 ? -3.298 9.606 11.604 1.00 92.19 184 LEU A CA 1
ATOM 1327 C C . LEU A 1 184 ? -2.768 10.521 10.487 1.00 92.19 184 LEU A C 1
ATOM 1329 O O . LEU A 1 184 ? -3.195 11.674 10.383 1.00 92.19 184 LEU A O 1
ATOM 1333 N N . PRO A 1 185 ? -1.839 10.041 9.641 1.00 93.94 185 PRO A N 1
ATOM 1334 C CA . PRO A 1 185 ? -1.346 10.817 8.507 1.00 93.94 185 PRO A CA 1
ATOM 1335 C C . PRO A 1 185 ? -2.406 10.929 7.407 1.00 93.94 185 PRO A C 1
ATOM 1337 O O . PRO A 1 185 ? -3.385 10.192 7.406 1.00 93.94 185 PRO A O 1
ATOM 1340 N N . ALA A 1 186 ? -2.202 11.811 6.436 1.00 95.62 186 ALA A N 1
ATOM 1341 C CA . ALA A 1 186 ? -2.895 11.774 5.158 1.00 95.62 186 ALA A CA 1
ATOM 1342 C C . ALA A 1 186 ? -2.587 10.450 4.425 1.00 95.62 186 ALA A C 1
ATOM 1344 O O . ALA A 1 186 ? -1.588 9.787 4.734 1.00 95.62 186 ALA A O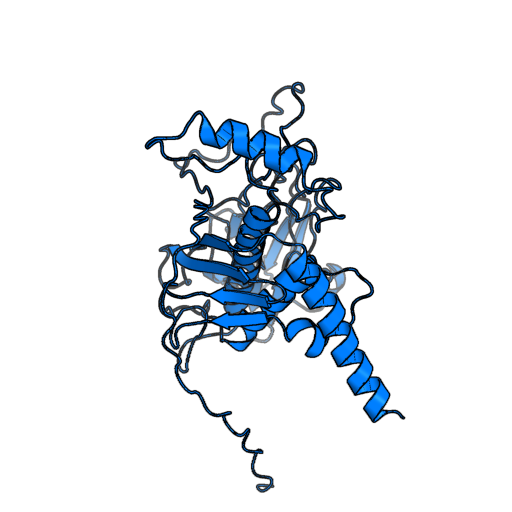 1
ATOM 1345 N N . PRO A 1 187 ? -3.394 10.060 3.426 1.00 95.81 187 PRO A N 1
ATOM 1346 C CA . PRO A 1 187 ? -3.008 9.041 2.456 1.00 95.81 187 PRO A CA 1
ATOM 1347 C C . PRO A 1 187 ? -1.593 9.268 1.895 1.00 95.81 187 PRO A C 1
ATOM 1349 O O . PRO A 1 187 ? -1.240 10.370 1.471 1.00 95.81 187 PRO A O 1
ATOM 1352 N N . GLY A 1 188 ? -0.767 8.220 1.911 1.00 96.06 188 GLY A N 1
ATOM 1353 C CA . GLY A 1 188 ? 0.521 8.206 1.214 1.00 96.06 188 GLY A CA 1
ATOM 1354 C C . GLY A 1 188 ? 0.371 7.721 -0.224 1.00 96.06 188 GLY A C 1
ATOM 1355 O O . GLY A 1 188 ? -0.729 7.684 -0.763 1.00 96.06 188 GLY A O 1
ATOM 1356 N N . GLN A 1 189 ? 1.469 7.271 -0.827 1.00 96.44 189 GLN A N 1
ATOM 1357 C CA . GLN A 1 189 ? 1.491 6.817 -2.217 1.00 96.44 189 GLN A CA 1
ATOM 1358 C C . GLN A 1 189 ? 0.443 5.748 -2.568 1.00 96.44 189 GLN A C 1
ATOM 1360 O O . GLN A 1 189 ? 0.095 5.645 -3.733 1.00 96.44 189 GLN A O 1
ATOM 1365 N N . GLY A 1 190 ? -0.050 4.958 -1.603 1.00 93.81 190 GLY A N 1
ATOM 1366 C CA . GLY A 1 190 ? -1.215 4.077 -1.771 1.00 93.81 190 GLY A CA 1
ATOM 1367 C C . GLY A 1 190 ? -1.061 2.947 -2.798 1.00 93.81 190 GLY A C 1
ATOM 1368 O O . GLY A 1 190 ? -2.057 2.484 -3.346 1.00 93.81 190 GLY A O 1
ATOM 1369 N N . THR A 1 191 ? 0.172 2.539 -3.100 1.00 95.56 191 THR A N 1
ATOM 1370 C CA . THR A 1 191 ? 0.530 1.505 -4.086 1.00 95.56 191 THR A CA 1
ATOM 1371 C C . THR A 1 191 ? 1.865 0.871 -3.689 1.00 95.56 191 THR A C 1
ATOM 1373 O O . THR A 1 191 ? 2.637 1.480 -2.942 1.00 95.56 191 THR A O 1
ATOM 1376 N N . MET A 1 192 ? 2.146 -0.353 -4.143 1.00 93.81 192 MET A N 1
ATOM 1377 C CA . MET A 1 192 ? 3.444 -0.998 -3.919 1.00 93.81 192 MET A CA 1
ATOM 1378 C C . MET A 1 192 ? 4.449 -0.712 -5.048 1.00 93.81 192 MET A C 1
ATOM 1380 O O . MET A 1 192 ? 5.658 -0.833 -4.839 1.00 93.81 192 MET A O 1
ATOM 1384 N N . ASN A 1 193 ? 3.961 -0.264 -6.214 1.00 95.19 193 ASN A N 1
ATOM 1385 C CA . ASN A 1 193 ? 4.764 -0.005 -7.415 1.00 95.19 193 ASN A CA 1
ATOM 1386 C C . ASN A 1 193 ? 5.629 -1.210 -7.803 1.00 95.19 193 ASN A C 1
ATOM 1388 O O . ASN A 1 193 ? 6.843 -1.085 -7.971 1.00 95.19 193 ASN A O 1
ATOM 1392 N N . ASN A 1 194 ? 5.003 -2.377 -7.925 1.00 95.50 194 ASN A N 1
ATOM 1393 C CA . ASN A 1 194 ? 5.695 -3.601 -8.297 1.00 95.50 194 ASN A CA 1
ATOM 1394 C C . ASN A 1 194 ? 6.246 -3.491 -9.719 1.00 95.50 194 ASN A C 1
ATOM 1396 O O . ASN A 1 194 ? 5.484 -3.419 -10.689 1.00 95.50 194 ASN A O 1
ATOM 1400 N N . LEU A 1 195 ? 7.569 -3.542 -9.826 1.00 96.31 195 LEU A N 1
ATOM 1401 C CA . LEU A 1 195 ? 8.312 -3.640 -11.069 1.00 96.31 195 LEU A CA 1
ATOM 1402 C C . LEU A 1 195 ? 8.914 -5.041 -11.169 1.00 96.31 195 LEU A C 1
ATOM 1404 O O . LEU A 1 195 ? 9.807 -5.402 -10.404 1.00 96.31 195 LEU A O 1
ATOM 1408 N N . VAL A 1 196 ? 8.434 -5.827 -12.130 1.00 97.19 196 VAL A N 1
ATOM 1409 C CA . VAL A 1 196 ? 9.014 -7.127 -12.472 1.00 97.19 196 VAL A CA 1
ATOM 1410 C C . VAL A 1 196 ? 9.561 -7.056 -13.889 1.00 97.19 196 VAL A C 1
ATOM 1412 O O . VAL A 1 196 ? 8.834 -6.704 -14.819 1.00 97.19 196 VAL A O 1
ATOM 1415 N N . ILE A 1 197 ? 10.823 -7.428 -14.070 1.00 98.06 197 ILE A N 1
ATOM 1416 C CA . ILE A 1 197 ? 11.436 -7.592 -15.390 1.00 98.06 197 ILE A CA 1
ATOM 1417 C C . ILE A 1 197 ? 12.077 -8.976 -15.429 1.00 98.06 197 ILE A C 1
ATOM 1419 O O . ILE A 1 197 ? 12.868 -9.304 -14.551 1.00 98.06 197 ILE A O 1
ATOM 1423 N N . GLY A 1 198 ? 11.733 -9.799 -16.417 1.00 97.62 198 GLY A N 1
ATOM 1424 C CA . GLY A 1 198 ? 12.278 -11.151 -16.555 1.00 97.62 198 GLY A CA 1
ATOM 1425 C C . GLY A 1 198 ? 12.840 -11.419 -17.943 1.00 97.62 198 GLY A C 1
ATOM 1426 O O . GLY A 1 198 ? 12.162 -11.172 -18.940 1.00 97.62 198 GLY A O 1
ATOM 1427 N N . GLY A 1 199 ? 14.066 -11.930 -18.006 1.00 96.56 199 GLY A N 1
ATOM 1428 C CA . GLY A 1 199 ? 14.683 -12.444 -19.227 1.00 96.56 199 GLY A CA 1
ATOM 1429 C C . GLY A 1 199 ? 14.535 -13.960 -19.346 1.00 96.56 199 GLY A C 1
ATOM 1430 O O . GLY A 1 199 ? 13.705 -14.583 -18.685 1.00 96.56 199 GLY A O 1
ATOM 1431 N N . ALA A 1 200 ? 15.358 -14.582 -20.191 1.00 94.69 200 ALA A N 1
ATOM 1432 C CA . ALA A 1 200 ? 15.271 -16.024 -20.438 1.00 94.69 200 ALA A CA 1
ATOM 1433 C C . ALA A 1 200 ? 15.664 -16.882 -19.219 1.00 94.69 200 ALA A C 1
ATOM 1435 O O . ALA A 1 200 ? 15.161 -17.994 -19.061 1.00 94.69 200 ALA A O 1
ATOM 1436 N N . THR A 1 201 ? 16.572 -16.386 -18.372 1.00 95.56 201 THR A N 1
ATOM 1437 C CA . THR A 1 201 ? 17.168 -17.146 -17.256 1.00 95.56 201 THR A CA 1
ATOM 1438 C C . THR A 1 201 ? 17.167 -16.397 -15.924 1.00 95.56 201 THR A C 1
ATOM 1440 O O . THR A 1 201 ? 17.762 -16.877 -14.963 1.00 95.56 201 THR A O 1
ATOM 1443 N N . TRP A 1 202 ? 16.540 -15.223 -15.851 1.00 96.44 202 TRP A N 1
ATOM 1444 C CA . TRP A 1 202 ? 16.551 -14.367 -14.665 1.00 96.44 202 TRP A CA 1
ATOM 1445 C C . TRP A 1 202 ? 15.231 -13.615 -14.523 1.00 96.44 202 TRP A C 1
ATOM 1447 O O . TRP A 1 202 ? 14.566 -13.306 -15.512 1.00 96.44 202 TRP A O 1
ATOM 1457 N N . THR A 1 203 ? 14.896 -13.280 -13.280 1.00 96.62 203 THR A N 1
ATOM 1458 C CA . THR A 1 203 ? 13.746 -12.444 -12.936 1.00 96.62 203 THR A CA 1
ATOM 1459 C C . THR A 1 203 ? 14.173 -11.461 -11.866 1.00 96.62 203 THR A C 1
ATOM 1461 O O . THR A 1 203 ? 14.636 -11.859 -10.801 1.00 96.62 203 THR A O 1
ATOM 1464 N N . TYR A 1 204 ? 13.981 -10.183 -12.150 1.00 96.50 204 TYR A N 1
ATOM 1465 C CA . TYR A 1 204 ? 14.140 -9.095 -11.208 1.00 96.50 204 TYR A CA 1
ATOM 1466 C C . TYR A 1 204 ? 12.766 -8.654 -10.701 1.00 96.50 204 TYR A C 1
ATOM 1468 O O . TYR A 1 204 ? 11.848 -8.459 -11.500 1.00 96.50 204 TYR A O 1
ATOM 1476 N N . TYR A 1 205 ? 12.630 -8.494 -9.386 1.00 94.94 205 TYR A N 1
ATOM 1477 C CA . TYR A 1 205 ? 11.431 -7.970 -8.737 1.00 94.94 205 TYR A CA 1
ATOM 1478 C C . TYR A 1 205 ? 11.822 -6.893 -7.732 1.00 94.94 205 TYR A C 1
ATOM 1480 O O . TYR A 1 205 ? 12.621 -7.144 -6.831 1.00 94.94 205 TYR A O 1
ATOM 1488 N N . GLU A 1 206 ? 11.238 -5.711 -7.881 1.00 93.81 206 GLU A N 1
ATOM 1489 C CA . GLU A 1 206 ? 11.415 -4.590 -6.967 1.00 93.81 206 GLU A CA 1
ATOM 1490 C C . GLU A 1 206 ? 10.070 -3.941 -6.658 1.00 93.81 206 GLU A C 1
ATOM 1492 O O . GLU A 1 206 ? 9.201 -3.794 -7.518 1.00 93.81 206 GLU A O 1
ATOM 1497 N N . THR A 1 207 ? 9.919 -3.531 -5.405 1.00 94.81 207 THR A N 1
ATOM 1498 C CA . THR A 1 207 ? 8.854 -2.641 -4.955 1.00 94.81 207 THR A CA 1
ATOM 1499 C C . THR A 1 207 ? 9.457 -1.259 -4.767 1.00 94.81 207 THR A C 1
ATOM 1501 O O . THR A 1 207 ? 10.526 -1.148 -4.165 1.00 94.81 207 THR A O 1
ATOM 1504 N N . LEU A 1 208 ? 8.788 -0.204 -5.227 1.00 95.38 208 LEU A N 1
ATOM 1505 C CA . LEU A 1 208 ? 9.323 1.158 -5.140 1.00 95.38 208 LEU A CA 1
ATOM 1506 C C . LEU A 1 208 ? 8.576 1.990 -4.097 1.00 95.38 208 LEU A C 1
ATOM 1508 O O . LEU A 1 208 ? 7.345 2.053 -4.090 1.00 95.38 208 LEU A O 1
ATOM 1512 N N . GLY A 1 209 ? 9.345 2.661 -3.238 1.00 95.69 209 GLY A N 1
ATOM 1513 C CA . GLY A 1 209 ? 8.842 3.663 -2.304 1.00 95.69 209 GLY A CA 1
ATOM 1514 C C . GLY A 1 209 ? 8.239 4.889 -3.002 1.00 95.69 209 GLY A C 1
ATOM 1515 O O . GLY A 1 209 ? 8.297 5.049 -4.221 1.00 95.69 209 GLY A O 1
ATOM 1516 N N . GLY A 1 210 ? 7.685 5.801 -2.220 1.00 96.69 210 GLY A N 1
ATOM 1517 C CA . GLY A 1 210 ? 7.065 7.019 -2.719 1.00 96.69 210 GLY A CA 1
ATOM 1518 C C . GLY A 1 210 ? 6.804 8.007 -1.596 1.00 96.69 210 GLY A C 1
ATOM 1519 O O . GLY A 1 210 ? 7.464 7.968 -0.558 1.00 96.69 210 GLY A O 1
ATOM 1520 N N . GLY A 1 211 ? 5.855 8.912 -1.801 1.00 97.94 211 GLY A N 1
ATOM 1521 C CA . GLY A 1 211 ? 5.539 9.920 -0.800 1.00 97.94 211 GLY A CA 1
ATOM 1522 C C . GLY A 1 211 ? 4.677 9.375 0.334 1.00 97.94 211 GLY A C 1
ATOM 1523 O O . GLY A 1 211 ? 3.606 8.816 0.097 1.00 97.94 211 GLY A O 1
ATOM 1524 N N . GLN A 1 212 ? 5.091 9.576 1.583 1.00 97.62 212 GLN A N 1
ATOM 1525 C CA . GLN A 1 212 ? 4.209 9.385 2.733 1.00 97.62 212 GLN A CA 1
ATOM 1526 C C . GLN A 1 212 ? 3.296 10.603 2.908 1.00 97.62 212 GLN A C 1
ATOM 1528 O O . GLN A 1 212 ? 3.697 11.734 2.638 1.00 97.62 212 GLN A O 1
ATOM 1533 N N . GLY A 1 213 ? 2.063 10.394 3.366 1.00 97.50 213 GLY A N 1
ATOM 1534 C CA . GLY A 1 213 ? 1.175 11.501 3.708 1.00 97.50 213 GLY A CA 1
ATOM 1535 C C . GLY A 1 213 ? 1.667 12.272 4.935 1.00 97.50 213 GLY A C 1
ATOM 1536 O O . GLY A 1 213 ? 2.229 11.696 5.870 1.00 97.50 213 GLY A O 1
ATOM 1537 N N . ALA A 1 214 ? 1.456 13.583 4.930 1.00 97.12 214 ALA A N 1
ATOM 1538 C CA . ALA A 1 214 ? 1.753 14.445 6.067 1.00 97.12 214 ALA A CA 1
ATOM 1539 C C . ALA A 1 214 ? 0.765 14.223 7.215 1.00 97.12 214 ALA A C 1
ATOM 1541 O O . ALA A 1 214 ? -0.317 13.681 7.028 1.00 97.12 214 ALA A O 1
ATOM 1542 N N . SER A 1 215 ? 1.096 14.683 8.414 1.00 94.88 215 SER A N 1
ATOM 1543 C CA . SER A 1 215 ? 0.187 14.620 9.563 1.00 94.88 215 SER A CA 1
ATOM 1544 C C . SER A 1 215 ? 0.279 15.895 10.386 1.00 94.88 215 SER A C 1
ATOM 1546 O O . SER A 1 215 ? 1.178 16.699 10.159 1.00 94.88 215 SER A O 1
ATOM 1548 N N . ALA A 1 216 ? -0.569 16.047 11.406 1.00 92.44 216 ALA A N 1
ATOM 1549 C CA . ALA A 1 216 ? -0.459 17.157 12.356 1.00 92.44 216 ALA A CA 1
ATOM 1550 C C . ALA A 1 216 ? 0.898 17.207 13.090 1.00 92.44 216 ALA A C 1
ATOM 1552 O O . ALA A 1 216 ? 1.253 18.244 13.640 1.00 92.44 216 ALA A O 1
ATOM 1553 N N . ARG A 1 217 ? 1.660 16.100 13.100 1.00 92.00 217 ARG A N 1
ATOM 1554 C CA . ARG A 1 217 ? 3.003 16.033 13.697 1.00 92.00 217 ARG A CA 1
ATOM 1555 C C . ARG A 1 217 ? 4.100 16.581 12.782 1.00 92.00 217 ARG A C 1
ATOM 1557 O O . ARG A 1 217 ? 5.180 16.892 13.275 1.00 92.00 217 ARG A O 1
ATOM 1564 N N . GLY A 1 218 ? 3.870 16.666 11.471 1.00 95.31 218 GLY A N 1
ATOM 1565 C CA . GLY A 1 218 ? 4.894 17.121 10.535 1.00 95.31 218 GLY A CA 1
ATOM 1566 C C . GLY A 1 218 ? 4.732 16.615 9.100 1.00 95.31 218 GLY A C 1
ATOM 1567 O O . GLY A 1 218 ? 3.769 15.903 8.787 1.00 95.31 218 GLY A O 1
ATOM 1568 N N . PRO A 1 219 ? 5.667 17.010 8.214 1.00 97.88 219 PRO A N 1
ATOM 1569 C CA . PRO A 1 219 ? 5.655 16.621 6.809 1.00 97.88 219 PRO A CA 1
ATOM 1570 C C . PRO A 1 219 ? 5.844 15.113 6.635 1.00 97.88 219 PRO A C 1
ATOM 1572 O O . PRO A 1 219 ? 6.451 14.441 7.471 1.00 97.88 219 PRO A O 1
ATOM 1575 N N . GLY A 1 220 ? 5.329 14.591 5.526 1.00 97.44 220 GLY A N 1
ATOM 1576 C CA . GLY A 1 220 ? 5.511 13.196 5.152 1.00 97.44 220 GLY A CA 1
ATOM 1577 C C . GLY A 1 220 ? 6.927 12.937 4.616 1.00 97.44 220 GLY A C 1
ATOM 1578 O O . GLY A 1 220 ? 7.414 13.720 3.801 1.00 97.44 220 GLY A O 1
ATOM 1579 N N . PRO A 1 221 ? 7.601 11.851 5.030 1.00 97.31 221 PRO A N 1
ATOM 1580 C CA . PRO A 1 221 ? 8.850 11.412 4.413 1.00 97.31 221 PRO A CA 1
ATOM 1581 C C . PRO A 1 221 ? 8.729 11.147 2.902 1.00 97.31 221 PRO A C 1
ATOM 1583 O O . PRO A 1 221 ? 7.730 10.598 2.429 1.00 97.31 221 PRO A O 1
ATOM 1586 N N . SER A 1 222 ? 9.769 11.513 2.150 1.00 98.12 222 SER A N 1
ATOM 1587 C CA . SER A 1 222 ? 9.865 11.311 0.697 1.00 98.12 222 SER A CA 1
ATOM 1588 C C . SER A 1 222 ? 10.576 10.006 0.347 1.00 98.12 222 SER A C 1
ATOM 1590 O O . SER A 1 222 ? 11.566 9.651 0.983 1.00 98.12 222 SER A O 1
ATOM 1592 N N . GLY A 1 223 ? 10.122 9.337 -0.712 1.00 96.12 223 GLY A N 1
ATOM 1593 C CA . GLY A 1 223 ? 10.784 8.162 -1.279 1.00 96.12 223 GLY A CA 1
ATOM 1594 C C . GLY A 1 223 ? 10.853 6.940 -0.362 1.00 96.12 223 GLY A C 1
ATOM 1595 O O . GLY A 1 223 ? 11.757 6.120 -0.510 1.00 96.12 223 GLY A O 1
ATOM 1596 N N . VAL A 1 224 ? 9.913 6.810 0.574 1.00 95.56 224 VAL A N 1
ATOM 1597 C CA . VAL A 1 224 ? 9.870 5.709 1.542 1.00 95.56 224 VAL A CA 1
ATOM 1598 C C . VAL A 1 224 ? 8.784 4.698 1.198 1.00 95.56 224 VAL A C 1
ATOM 1600 O O . VAL A 1 224 ? 7.809 4.991 0.505 1.00 95.56 224 VAL A O 1
ATOM 1603 N N . HIS A 1 225 ? 8.934 3.485 1.711 1.00 93.88 225 HIS A N 1
ATOM 1604 C CA . HIS A 1 225 ? 7.848 2.517 1.736 1.00 93.88 225 HIS A CA 1
ATOM 1605 C C . HIS A 1 225 ? 6.789 2.940 2.761 1.00 93.88 225 HIS A C 1
ATOM 1607 O O . HIS A 1 225 ? 7.115 3.395 3.855 1.00 93.88 225 HIS A O 1
ATOM 1613 N N . VAL A 1 226 ? 5.517 2.847 2.373 1.00 92.00 226 VAL A N 1
ATOM 1614 C CA . VAL A 1 226 ? 4.365 3.316 3.159 1.00 92.00 226 VAL A CA 1
ATOM 1615 C C . VAL A 1 226 ? 3.341 2.190 3.247 1.00 92.00 226 VAL A C 1
ATOM 1617 O O . VAL A 1 226 ? 3.147 1.463 2.272 1.00 92.00 226 VAL A O 1
ATOM 1620 N N . GLY A 1 227 ? 2.667 2.055 4.389 1.00 90.25 227 GLY A N 1
ATOM 1621 C CA . GLY A 1 227 ? 1.574 1.099 4.563 1.00 90.25 227 GLY A CA 1
ATOM 1622 C C . GLY A 1 227 ? 2.056 -0.350 4.579 1.00 90.25 227 GLY A C 1
ATOM 1623 O O . GLY A 1 227 ? 2.909 -0.729 5.375 1.00 90.25 227 GLY A O 1
ATOM 1624 N N . MET A 1 228 ? 1.528 -1.155 3.662 1.00 91.12 228 MET A N 1
ATOM 1625 C CA . MET A 1 228 ? 1.770 -2.596 3.541 1.00 91.12 228 MET A CA 1
ATOM 1626 C C . MET A 1 228 ? 3.124 -2.953 2.899 1.00 91.12 228 MET A C 1
ATOM 1628 O O . MET A 1 228 ? 3.310 -4.085 2.458 1.00 91.12 228 MET A O 1
ATOM 1632 N N . THR A 1 229 ? 4.072 -2.010 2.837 1.00 85.75 229 THR A N 1
ATOM 1633 C CA . THR A 1 229 ? 5.428 -2.190 2.286 1.00 85.75 229 THR A CA 1
ATOM 1634 C C . THR A 1 229 ? 6.500 -1.894 3.333 1.00 85.75 229 THR A C 1
ATOM 1636 O O . THR A 1 229 ? 6.374 -0.921 4.069 1.00 85.75 229 THR A O 1
ATOM 1639 N N . ASN A 1 230 ? 7.576 -2.690 3.381 1.00 87.81 230 ASN A N 1
ATOM 1640 C CA . ASN A 1 230 ? 8.725 -2.445 4.267 1.00 87.81 230 ASN A CA 1
ATOM 1641 C C . ASN A 1 230 ? 10.023 -3.064 3.716 1.00 87.81 230 ASN A C 1
ATOM 1643 O O . ASN A 1 230 ? 10.596 -3.987 4.295 1.00 87.81 230 ASN A O 1
ATOM 1647 N N . THR A 1 231 ? 10.455 -2.602 2.548 1.00 86.94 231 THR A N 1
ATOM 1648 C CA . THR A 1 231 ? 11.688 -3.061 1.894 1.00 86.94 231 THR A CA 1
ATOM 1649 C C . THR A 1 231 ? 12.733 -1.954 1.895 1.00 86.94 231 THR A C 1
ATOM 1651 O O . THR A 1 231 ? 12.403 -0.780 1.761 1.00 86.94 231 THR A O 1
ATOM 1654 N N . LEU A 1 232 ? 14.008 -2.316 2.034 1.00 87.19 232 LEU A N 1
ATOM 1655 C CA . LEU A 1 232 ? 15.103 -1.396 1.723 1.00 87.19 232 LEU A CA 1
ATOM 1656 C C . LEU A 1 232 ? 15.280 -1.317 0.205 1.00 87.19 232 LEU A C 1
ATOM 1658 O O . LEU A 1 232 ? 14.963 -2.268 -0.509 1.00 87.19 232 LEU A O 1
ATOM 1662 N N . ASN A 1 233 ? 15.798 -0.193 -0.284 1.00 87.56 233 ASN A N 1
ATOM 1663 C CA . ASN A 1 233 ? 16.079 -0.034 -1.704 1.00 87.56 233 ASN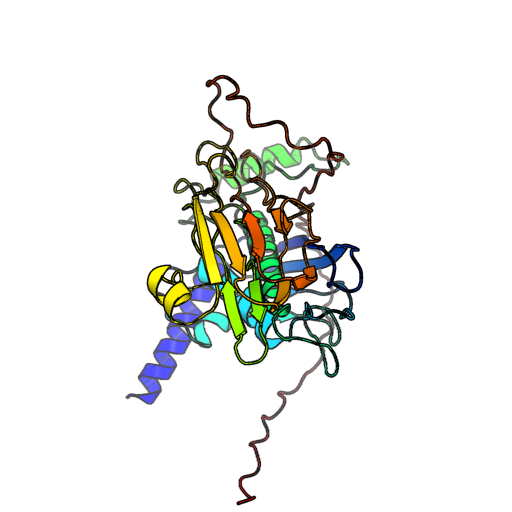 A CA 1
ATOM 1664 C C . ASN A 1 233 ? 17.176 -1.006 -2.163 1.00 87.56 233 ASN A C 1
ATOM 1666 O O . ASN A 1 233 ? 18.137 -1.269 -1.435 1.00 87.56 233 ASN A O 1
ATOM 1670 N N . THR A 1 234 ? 17.074 -1.487 -3.401 1.00 90.69 234 THR A N 1
ATOM 1671 C CA . THR A 1 234 ? 18.127 -2.303 -4.010 1.00 90.69 234 THR A CA 1
ATOM 1672 C C . THR A 1 234 ? 19.328 -1.413 -4.354 1.00 90.69 234 THR A C 1
ATOM 1674 O O . THR A 1 234 ? 19.154 -0.428 -5.080 1.00 90.69 234 THR A O 1
ATOM 1677 N N . PRO A 1 235 ? 20.556 -1.712 -3.889 1.00 95.19 235 PRO A N 1
ATOM 1678 C CA . PRO A 1 235 ? 21.737 -0.976 -4.329 1.00 95.19 235 PRO A CA 1
ATOM 1679 C C . PRO A 1 235 ? 21.919 -1.094 -5.846 1.00 95.19 235 PRO A C 1
ATOM 1681 O O . PRO A 1 235 ? 21.870 -2.197 -6.392 1.00 95.19 235 PRO A O 1
ATOM 1684 N N . ILE A 1 236 ? 22.169 0.034 -6.517 1.00 97.75 236 ILE A N 1
ATOM 1685 C CA . ILE A 1 236 ? 22.336 0.081 -7.980 1.00 97.75 236 ILE A CA 1
ATOM 1686 C C . ILE A 1 236 ? 23.449 -0.872 -8.428 1.00 97.75 236 ILE A C 1
ATOM 1688 O O . ILE A 1 236 ? 23.243 -1.668 -9.336 1.00 97.75 236 ILE A O 1
ATOM 1692 N N . GLU A 1 237 ? 24.601 -0.837 -7.756 1.00 97.69 237 GLU A N 1
ATOM 1693 C CA . GLU A 1 237 ? 25.751 -1.680 -8.098 1.00 97.69 237 GLU A CA 1
ATOM 1694 C C . GLU A 1 237 ? 25.416 -3.173 -7.999 1.00 97.69 237 GLU A C 1
ATOM 1696 O O . GLU A 1 237 ? 25.780 -3.939 -8.883 1.00 97.69 237 GLU A O 1
ATOM 1701 N N . ALA A 1 238 ? 24.673 -3.587 -6.967 1.00 96.19 238 ALA A N 1
ATOM 1702 C CA . ALA A 1 238 ? 24.261 -4.980 -6.800 1.00 96.19 238 ALA A CA 1
ATOM 1703 C C . ALA A 1 238 ? 23.295 -5.425 -7.909 1.00 96.19 238 ALA A C 1
ATOM 1705 O O . ALA A 1 238 ? 23.431 -6.521 -8.444 1.00 96.19 238 ALA A O 1
ATOM 1706 N N . LEU A 1 239 ? 22.350 -4.558 -8.283 1.00 96.31 239 LEU A N 1
ATOM 1707 C CA . LEU A 1 239 ? 21.417 -4.815 -9.378 1.00 96.31 239 LEU A CA 1
ATOM 1708 C C . LEU A 1 239 ? 22.145 -4.970 -10.716 1.00 96.31 239 LEU A C 1
ATOM 1710 O O . LEU A 1 239 ? 21.885 -5.928 -11.437 1.00 96.31 239 LEU A O 1
ATOM 1714 N N . GLU A 1 240 ? 23.042 -4.042 -11.050 1.00 98.06 240 GLU A N 1
ATOM 1715 C CA . GLU A 1 240 ? 23.742 -4.030 -12.344 1.00 98.06 240 GLU A CA 1
ATOM 1716 C C . GLU A 1 240 ? 24.804 -5.129 -12.473 1.00 98.06 240 GLU A C 1
ATOM 1718 O O . GLU A 1 240 ? 25.207 -5.466 -13.586 1.00 98.06 240 GLU A O 1
ATOM 1723 N N . LEU A 1 241 ? 25.276 -5.676 -11.349 1.00 97.56 241 LEU A N 1
ATOM 1724 C CA . LEU A 1 241 ? 26.166 -6.836 -11.330 1.00 97.56 241 LEU A CA 1
ATOM 1725 C C . LEU A 1 241 ? 25.418 -8.144 -11.602 1.00 97.56 241 LEU A C 1
ATOM 1727 O O . LEU A 1 241 ? 25.951 -9.007 -12.296 1.00 97.56 241 LEU A O 1
ATOM 1731 N N . GLU A 1 242 ? 24.216 -8.292 -11.046 1.00 96.69 242 GLU A N 1
ATOM 1732 C CA . GLU A 1 242 ? 23.469 -9.554 -11.077 1.00 96.69 242 GLU A CA 1
ATOM 1733 C C . GLU A 1 242 ? 22.566 -9.682 -12.310 1.00 96.69 242 GLU A C 1
ATOM 1735 O O . GLU A 1 242 ? 22.383 -10.775 -12.846 1.00 96.69 242 GLU A O 1
ATOM 1740 N N . TYR A 1 243 ? 22.002 -8.569 -12.784 1.00 98.00 243 TYR A N 1
ATOM 1741 C CA . TYR A 1 243 ? 21.006 -8.567 -13.852 1.00 98.00 243 TYR A CA 1
ATOM 1742 C C . TYR A 1 243 ? 21.499 -7.798 -15.081 1.00 98.00 243 TYR A C 1
ATOM 1744 O O . TYR A 1 243 ? 22.208 -6.800 -14.941 1.00 98.00 243 TYR A O 1
ATOM 1752 N N . PRO A 1 244 ? 21.067 -8.175 -16.301 1.00 98.12 244 PRO A N 1
ATOM 1753 C CA . PRO A 1 244 ? 21.334 -7.412 -17.520 1.00 98.12 244 PRO A CA 1
ATOM 1754 C C . PRO A 1 244 ? 20.416 -6.180 -17.588 1.00 98.12 244 PRO A C 1
ATOM 1756 O O . PRO A 1 244 ? 19.617 -5.995 -18.508 1.00 98.12 244 PRO A O 1
ATOM 1759 N N . LEU A 1 245 ? 20.536 -5.329 -16.575 1.00 98.38 245 LEU A N 1
ATOM 1760 C CA . LEU A 1 245 ? 19.795 -4.101 -16.357 1.00 98.38 245 LEU A CA 1
ATOM 1761 C C . LEU A 1 245 ? 20.796 -2.975 -16.085 1.00 98.38 245 LEU A C 1
ATOM 1763 O O . LEU A 1 245 ? 21.866 -3.193 -15.522 1.00 98.38 245 LEU A O 1
ATOM 1767 N N . ARG A 1 246 ? 20.448 -1.755 -16.483 1.00 98.62 246 ARG A N 1
ATOM 1768 C CA . ARG A 1 246 ? 21.232 -0.545 -16.222 1.00 98.62 246 ARG A CA 1
ATOM 1769 C C . ARG A 1 246 ? 20.321 0.522 -15.646 1.00 98.62 246 ARG A C 1
ATOM 1771 O O . ARG A 1 246 ? 19.299 0.848 -16.244 1.00 98.62 246 ARG A O 1
ATOM 1778 N N . VAL A 1 247 ? 20.681 1.079 -14.501 1.00 98.50 247 VAL A N 1
ATOM 1779 C CA . VAL A 1 247 ? 19.943 2.182 -13.894 1.00 98.50 247 VAL A CA 1
ATOM 1780 C C . VAL A 1 247 ? 20.323 3.483 -14.588 1.00 98.50 247 VAL A C 1
ATOM 1782 O O . VAL A 1 247 ? 21.484 3.875 -14.586 1.00 98.50 247 VAL A O 1
ATOM 1785 N N . GLU A 1 248 ? 19.340 4.166 -15.172 1.00 98.38 248 GLU A N 1
ATOM 1786 C CA . GLU A 1 248 ? 19.565 5.463 -15.830 1.00 98.38 248 GLU A CA 1
ATOM 1787 C C . GLU A 1 248 ? 19.216 6.642 -14.931 1.00 98.38 248 GLU A C 1
ATOM 1789 O O . GLU A 1 248 ? 19.853 7.690 -14.994 1.00 98.38 248 GLU A O 1
ATOM 1794 N N . ARG A 1 249 ? 18.194 6.470 -14.089 1.00 97.81 249 ARG A N 1
ATOM 1795 C CA . ARG A 1 249 ? 17.722 7.500 -13.166 1.00 97.81 249 ARG A CA 1
ATOM 1796 C C . ARG A 1 249 ? 17.239 6.855 -11.879 1.00 97.81 249 ARG A C 1
ATOM 1798 O O . ARG A 1 249 ? 16.522 5.848 -11.911 1.00 97.81 249 ARG A O 1
ATOM 1805 N N . TYR A 1 250 ? 17.630 7.448 -10.758 1.00 97.62 250 TYR A N 1
ATOM 1806 C CA . TYR A 1 250 ? 17.059 7.146 -9.458 1.00 97.62 250 TYR A CA 1
ATOM 1807 C C . TYR A 1 250 ? 17.149 8.372 -8.548 1.00 97.62 250 TYR A C 1
ATOM 1809 O O . TYR A 1 250 ? 18.231 8.735 -8.098 1.00 97.62 250 TYR A O 1
ATOM 1817 N N . GLU A 1 251 ? 16.019 9.035 -8.320 1.00 97.62 251 GLU A N 1
ATOM 1818 C CA . GLU A 1 251 ? 15.961 10.289 -7.563 1.00 97.62 251 GLU A CA 1
ATOM 1819 C C . GLU A 1 251 ? 14.573 10.529 -6.967 1.00 97.62 251 GLU A C 1
ATOM 1821 O O . GLU A 1 251 ? 13.611 9.832 -7.302 1.00 97.62 251 GLU A O 1
ATOM 1826 N N . LEU A 1 252 ? 14.463 11.531 -6.094 1.00 98.31 252 LEU A N 1
ATOM 1827 C CA . LEU A 1 252 ? 13.170 12.022 -5.630 1.00 98.31 252 LEU A CA 1
ATOM 1828 C C . LEU A 1 252 ? 12.428 12.720 -6.778 1.00 98.31 252 LEU A C 1
ATOM 1830 O O . LEU A 1 252 ? 13.008 13.459 -7.569 1.00 98.31 252 LEU A O 1
ATOM 1834 N N . ALA A 1 253 ? 11.120 12.498 -6.855 1.00 97.94 253 ALA A N 1
ATOM 1835 C CA . ALA A 1 253 ? 10.234 13.211 -7.761 1.00 97.94 253 ALA A CA 1
ATOM 1836 C C . ALA A 1 253 ? 9.764 14.512 -7.093 1.00 97.94 253 ALA A C 1
ATOM 1838 O O . ALA A 1 253 ? 8.648 14.582 -6.572 1.00 97.94 253 ALA A O 1
ATOM 1839 N N . ASP A 1 254 ? 10.625 15.527 -7.054 1.00 96.75 254 ASP A N 1
ATOM 1840 C CA . ASP A 1 254 ? 10.343 16.782 -6.350 1.00 96.75 254 ASP A CA 1
ATOM 1841 C C . ASP A 1 254 ? 9.026 17.437 -6.799 1.00 96.75 254 ASP A C 1
ATOM 1843 O O . ASP A 1 254 ? 8.627 17.380 -7.963 1.00 96.75 254 ASP A O 1
ATOM 1847 N N . GLY A 1 255 ? 8.321 18.051 -5.844 1.00 94.81 255 GLY A N 1
ATOM 1848 C CA . GLY A 1 255 ? 7.039 18.719 -6.091 1.00 94.81 255 GLY A CA 1
ATOM 1849 C C . GLY A 1 255 ? 5.836 17.786 -6.267 1.00 94.81 255 GLY A C 1
ATOM 1850 O O . GLY A 1 255 ? 4.737 18.269 -6.516 1.00 94.81 255 GLY A O 1
ATOM 1851 N N . THR A 1 256 ? 6.005 16.468 -6.120 1.00 98.31 256 THR A N 1
ATOM 1852 C CA . THR A 1 256 ? 4.878 15.515 -6.170 1.00 98.31 256 THR A CA 1
ATOM 1853 C C . THR A 1 256 ? 4.108 15.400 -4.854 1.00 98.31 256 THR A C 1
ATOM 1855 O O . THR A 1 256 ? 2.985 14.906 -4.857 1.00 98.31 256 THR A O 1
ATOM 1858 N N . GLY A 1 257 ? 4.675 15.841 -3.730 1.00 98.38 257 GLY A N 1
ATOM 1859 C CA . GLY A 1 257 ? 3.987 15.856 -2.439 1.00 98.38 257 GLY A CA 1
ATOM 1860 C C . GLY A 1 257 ? 2.891 16.922 -2.373 1.00 98.38 257 GLY A C 1
ATOM 1861 O O . GLY A 1 257 ? 3.087 18.052 -2.822 1.00 98.38 257 GLY A O 1
ATOM 1862 N N . GLY A 1 258 ? 1.745 16.573 -1.794 1.00 98.25 258 GLY A N 1
ATOM 1863 C CA . GLY A 1 258 ? 0.617 17.480 -1.613 1.00 98.25 258 GLY A CA 1
ATOM 1864 C C . GLY A 1 258 ? 0.967 18.628 -0.673 1.00 98.25 258 GLY A C 1
ATOM 1865 O O . GLY A 1 258 ? 1.594 18.430 0.372 1.00 98.25 258 GLY A O 1
ATOM 1866 N N . ARG A 1 259 ? 0.579 19.850 -1.043 1.00 97.88 259 ARG A N 1
ATOM 1867 C CA . ARG A 1 259 ? 0.864 21.049 -0.249 1.00 97.88 259 ARG A CA 1
ATOM 1868 C C . ARG A 1 259 ? -0.010 21.089 1.002 1.00 97.88 259 ARG A C 1
ATOM 1870 O O . ARG A 1 259 ? -1.138 20.617 1.020 1.00 97.88 259 ARG A O 1
ATOM 1877 N N . GLY A 1 260 ? 0.500 21.708 2.052 1.00 96.50 260 GLY A N 1
ATOM 1878 C CA . GLY A 1 260 ? -0.238 21.950 3.285 1.00 96.50 260 GLY A CA 1
ATOM 1879 C C . GLY A 1 260 ? 0.632 22.708 4.271 1.00 96.50 260 GLY A C 1
ATOM 1880 O O . GLY A 1 260 ? 1.779 23.038 3.956 1.00 96.50 260 GLY A O 1
ATOM 1881 N N . ARG A 1 261 ? 0.130 22.951 5.484 1.00 95.88 261 ARG A N 1
ATOM 1882 C CA . ARG A 1 261 ? 0.998 23.396 6.591 1.00 95.88 261 ARG A CA 1
ATOM 1883 C C . ARG A 1 261 ? 2.145 22.407 6.792 1.00 95.88 261 ARG A C 1
ATOM 1885 O O . ARG A 1 261 ? 3.278 22.799 7.066 1.00 95.88 261 ARG A O 1
ATOM 1892 N N . HIS A 1 262 ? 1.839 21.128 6.615 1.00 97.44 262 HIS A N 1
ATOM 1893 C CA . HIS A 1 262 ? 2.814 20.067 6.474 1.00 97.44 262 HIS A CA 1
ATOM 1894 C C . HIS A 1 262 ? 2.634 19.426 5.100 1.00 97.44 262 HIS A C 1
ATOM 1896 O O . HIS A 1 262 ? 1.549 18.952 4.766 1.00 97.44 262 HIS A O 1
ATOM 1902 N N . ALA A 1 263 ? 3.687 19.466 4.287 1.00 98.19 263 ALA A N 1
ATOM 1903 C CA . ALA A 1 263 ? 3.665 18.898 2.946 1.00 98.19 263 ALA A CA 1
ATOM 1904 C C . ALA A 1 263 ? 3.781 17.371 2.999 1.00 98.19 263 ALA A C 1
ATOM 1906 O O . ALA A 1 263 ? 4.506 16.828 3.838 1.00 98.19 263 ALA A O 1
ATOM 1907 N N . GLY A 1 264 ? 3.075 16.685 2.103 1.00 98.44 264 GLY A N 1
ATOM 1908 C CA . GLY A 1 264 ? 3.294 15.265 1.863 1.00 98.44 264 GL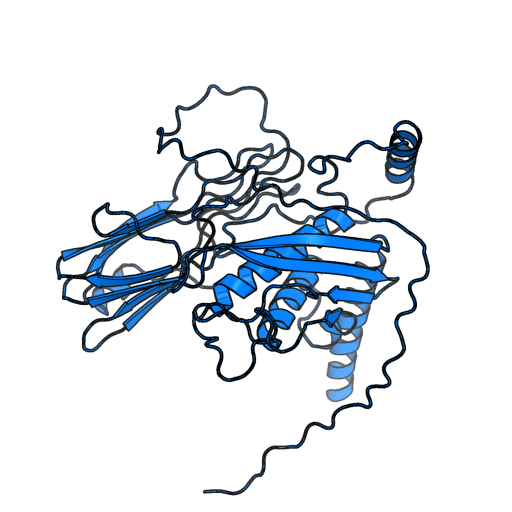Y A CA 1
ATOM 1909 C C . GLY A 1 264 ? 4.676 15.015 1.259 1.00 98.44 264 GLY A C 1
ATOM 1910 O O . GLY A 1 264 ? 5.289 15.909 0.672 1.00 98.44 264 GLY A O 1
ATOM 1911 N N . GLY A 1 265 ? 5.171 13.791 1.401 1.00 98.50 265 GLY A N 1
ATOM 1912 C CA . GLY A 1 265 ? 6.449 13.383 0.834 1.00 98.50 265 GLY A CA 1
ATOM 1913 C C . GLY A 1 265 ? 6.417 13.334 -0.689 1.00 98.50 265 GLY A C 1
ATOM 1914 O O . GLY A 1 265 ? 5.377 13.076 -1.302 1.00 98.50 265 GLY A O 1
ATOM 1915 N N . ALA A 1 266 ? 7.576 13.543 -1.303 1.00 98.62 266 ALA A N 1
ATOM 1916 C CA . ALA A 1 266 ? 7.773 13.334 -2.729 1.00 98.62 266 ALA A CA 1
ATOM 1917 C C . ALA A 1 266 ? 7.853 11.834 -3.064 1.00 98.62 266 ALA A C 1
ATOM 1919 O O . ALA A 1 266 ? 8.364 11.029 -2.281 1.00 98.62 266 ALA A O 1
ATOM 1920 N N . GLY A 1 267 ? 7.368 11.474 -4.250 1.00 98.19 267 GLY A N 1
ATOM 1921 C CA . GLY A 1 267 ? 7.595 10.175 -4.872 1.00 98.19 267 GLY A CA 1
ATOM 1922 C C . GLY A 1 267 ? 9.049 9.972 -5.312 1.00 98.19 267 GLY A C 1
ATOM 1923 O O . GLY A 1 267 ? 9.944 10.751 -4.983 1.00 98.19 267 GLY A O 1
ATOM 1924 N N . LEU A 1 268 ? 9.280 8.933 -6.106 1.00 97.88 268 LEU A N 1
ATOM 1925 C CA . LEU A 1 268 ? 10.565 8.592 -6.720 1.00 97.88 268 LEU A CA 1
ATOM 1926 C C . LEU A 1 268 ? 10.434 8.594 -8.236 1.00 97.88 268 LEU A C 1
ATOM 1928 O O . LEU A 1 268 ? 9.370 8.270 -8.752 1.00 97.88 268 LEU A O 1
ATOM 1932 N N . VAL A 1 269 ? 11.521 8.876 -8.948 1.00 98.50 269 VAL A N 1
ATOM 1933 C CA . VAL A 1 269 ? 11.678 8.474 -10.348 1.00 98.50 269 VAL A CA 1
ATOM 1934 C C . VAL A 1 269 ? 12.711 7.365 -10.427 1.00 98.50 269 VAL A C 1
ATOM 1936 O O . VAL A 1 269 ? 13.825 7.515 -9.927 1.00 98.50 269 VAL A O 1
ATOM 1939 N N . ARG A 1 270 ? 12.348 6.266 -11.084 1.00 97.94 270 ARG A N 1
ATOM 1940 C CA . ARG A 1 270 ? 13.196 5.102 -11.316 1.00 97.94 270 ARG A CA 1
ATOM 1941 C C . ARG A 1 270 ? 13.161 4.744 -12.798 1.00 97.94 270 ARG A C 1
ATOM 1943 O O . ARG A 1 270 ? 12.111 4.350 -13.294 1.00 97.94 270 ARG A O 1
ATOM 1950 N N . SER A 1 271 ? 14.299 4.854 -13.481 1.00 98.50 271 SER A N 1
ATOM 1951 C CA . SER A 1 271 ? 14.451 4.451 -14.885 1.00 98.50 271 SER A CA 1
ATOM 1952 C C . SER A 1 271 ? 15.475 3.330 -15.010 1.00 98.50 271 SER A C 1
ATOM 1954 O O . SER A 1 271 ? 16.606 3.460 -14.529 1.00 98.50 271 SER A O 1
ATOM 1956 N N . VAL A 1 272 ? 15.082 2.232 -15.651 1.00 98.44 272 VAL A N 1
ATOM 1957 C CA . VAL A 1 272 ? 15.908 1.037 -15.846 1.00 98.44 272 VAL A CA 1
ATOM 1958 C C . VAL A 1 272 ? 15.916 0.671 -17.324 1.00 98.44 272 VAL A C 1
ATOM 1960 O O . VAL A 1 272 ? 14.878 0.351 -17.902 1.00 98.44 272 VAL A O 1
ATOM 1963 N N . ARG A 1 273 ? 17.100 0.692 -17.936 1.00 98.75 273 ARG A N 1
ATOM 1964 C CA . ARG A 1 273 ? 17.334 0.158 -19.274 1.00 98.75 273 ARG A CA 1
ATOM 1965 C C . ARG A 1 273 ? 17.549 -1.346 -19.194 1.00 98.75 273 ARG A C 1
ATOM 1967 O O . ARG A 1 273 ? 18.392 -1.811 -18.429 1.00 98.75 273 ARG A O 1
ATOM 1974 N N . VAL A 1 274 ? 16.842 -2.099 -20.023 1.00 98.50 274 VAL A N 1
ATOM 1975 C CA . VAL A 1 274 ? 17.070 -3.540 -20.175 1.00 98.50 274 VAL A CA 1
ATOM 1976 C C . VAL A 1 274 ? 18.160 -3.766 -21.221 1.00 98.50 274 VAL A C 1
ATOM 1978 O O . VAL A 1 274 ? 18.125 -3.151 -22.282 1.00 98.50 274 VAL A O 1
ATOM 1981 N N . LEU A 1 275 ? 19.153 -4.612 -20.943 1.00 98.56 275 LEU A N 1
ATOM 1982 C CA . LEU A 1 275 ? 20.308 -4.827 -21.830 1.00 98.56 275 LEU A CA 1
ATOM 1983 C C . LEU A 1 275 ? 20.136 -6.017 -22.785 1.00 98.56 275 LEU A C 1
ATOM 1985 O O . LEU A 1 275 ? 20.887 -6.148 -23.749 1.00 98.56 275 LEU A O 1
ATOM 1989 N N . GLU A 1 276 ? 19.114 -6.839 -22.566 1.00 98.12 276 GLU A N 1
ATOM 1990 C CA . GLU A 1 276 ? 18.704 -7.943 -23.435 1.00 98.12 276 GLU A CA 1
ATOM 1991 C C . GLU A 1 276 ? 17.172 -7.982 -23.576 1.00 98.12 276 GLU A C 1
ATOM 1993 O O . GLU A 1 276 ? 16.482 -7.273 -22.843 1.00 98.12 276 GLU A O 1
ATOM 1998 N N . PRO A 1 277 ? 16.596 -8.752 -24.517 1.00 98.44 277 PRO A N 1
ATOM 1999 C CA . PRO A 1 277 ? 15.145 -8.890 -24.597 1.00 98.44 277 PRO A CA 1
ATOM 2000 C C . PRO A 1 277 ? 14.558 -9.456 -23.296 1.00 98.44 277 PRO A C 1
ATOM 2002 O O . PRO A 1 277 ? 15.052 -10.455 -22.775 1.00 98.44 277 PRO A O 1
ATOM 2005 N N . ALA A 1 278 ? 13.485 -8.845 -22.795 1.00 98.38 278 ALA A N 1
ATOM 2006 C CA . ALA A 1 278 ? 12.854 -9.229 -21.533 1.00 98.38 278 ALA A CA 1
ATOM 2007 C C . ALA A 1 278 ? 11.334 -9.029 -21.564 1.00 98.38 278 ALA A C 1
ATOM 2009 O O . ALA A 1 278 ? 10.780 -8.419 -22.472 1.00 98.38 278 ALA A O 1
ATOM 2010 N N . THR A 1 279 ? 10.646 -9.515 -20.537 1.00 98.44 279 THR A N 1
ATOM 2011 C CA . THR A 1 279 ? 9.230 -9.248 -20.279 1.00 98.44 279 THR A CA 1
ATOM 2012 C C . THR A 1 279 ? 9.095 -8.335 -19.070 1.00 98.44 279 THR A C 1
ATOM 2014 O O . THR A 1 279 ? 9.590 -8.651 -17.992 1.00 98.44 279 THR A O 1
ATOM 2017 N N . LEU A 1 280 ? 8.386 -7.226 -19.244 1.00 98.31 280 LEU A N 1
ATOM 2018 C CA . LEU A 1 280 ? 7.938 -6.342 -18.177 1.00 98.31 280 LEU A CA 1
ATOM 2019 C C . LEU A 1 280 ? 6.594 -6.816 -17.625 1.00 98.31 280 LEU A C 1
ATOM 2021 O O . LEU A 1 280 ? 5.683 -7.152 -18.389 1.00 98.31 280 LEU A O 1
ATOM 2025 N N . SER A 1 281 ? 6.444 -6.743 -16.308 1.00 97.00 281 SER A N 1
ATOM 2026 C CA . SER A 1 281 ? 5.157 -6.690 -15.628 1.00 97.00 281 SER A CA 1
ATOM 2027 C C . SER A 1 281 ? 5.181 -5.564 -14.597 1.00 97.00 281 SER A C 1
ATOM 2029 O O . SER A 1 281 ? 6.017 -5.557 -13.697 1.00 97.00 281 SER A O 1
ATOM 2031 N N . VAL A 1 282 ? 4.245 -4.627 -14.723 1.00 96.94 282 VAL A N 1
ATOM 2032 C CA . VAL A 1 282 ? 4.007 -3.559 -13.745 1.00 96.94 282 VAL A CA 1
ATOM 2033 C C . VAL A 1 282 ? 2.673 -3.830 -13.066 1.00 96.94 282 VAL A C 1
ATOM 2035 O O . VAL A 1 282 ? 1.671 -4.030 -13.754 1.00 96.94 282 VAL A O 1
ATOM 2038 N N . LEU A 1 283 ? 2.656 -3.831 -11.733 1.00 96.88 283 LEU A N 1
ATOM 2039 C CA . LEU A 1 283 ? 1.424 -3.847 -10.938 1.00 96.88 283 LEU A CA 1
ATOM 2040 C C . LEU A 1 283 ? 1.457 -2.660 -9.998 1.00 96.88 283 LEU A C 1
ATOM 2042 O O . LEU A 1 283 ? 2.380 -2.507 -9.203 1.00 96.88 283 LEU A O 1
ATOM 2046 N N . SER A 1 284 ? 0.504 -1.761 -10.188 1.00 96.75 284 SER A N 1
ATOM 2047 C CA . SER A 1 284 ? 0.607 -0.440 -9.610 1.00 96.75 284 SER A CA 1
ATOM 2048 C C . SER A 1 284 ? -0.759 0.263 -9.612 1.00 96.75 284 SER A C 1
ATOM 2050 O O . SER A 1 284 ? -1.668 -0.148 -10.343 1.00 96.75 284 SER A O 1
ATOM 2052 N N . ASP A 1 285 ? -0.936 1.277 -8.766 1.00 95.62 285 ASP A N 1
ATOM 2053 C CA . ASP A 1 285 ? -2.203 1.995 -8.548 1.00 95.62 285 ASP A CA 1
ATOM 2054 C C . ASP A 1 285 ? -1.990 3.505 -8.303 1.00 95.62 285 ASP A C 1
ATOM 2056 O O . ASP A 1 285 ? -0.853 3.948 -8.215 1.00 95.62 285 ASP A O 1
ATOM 2060 N N . ARG A 1 286 ? -3.025 4.341 -8.204 1.00 96.25 286 ARG A N 1
ATOM 2061 C CA . ARG A 1 286 ? -2.868 5.812 -8.066 1.00 96.25 286 ARG A CA 1
ATOM 2062 C C . ARG A 1 286 ? -2.208 6.484 -9.279 1.00 96.25 286 ARG A C 1
ATOM 2064 O O . ARG A 1 286 ? -1.397 7.403 -9.141 1.00 96.25 286 ARG A O 1
ATOM 2071 N N . ARG A 1 287 ? -2.512 6.005 -10.487 1.00 97.12 287 ARG A N 1
ATOM 2072 C CA . ARG A 1 287 ? -2.120 6.623 -11.772 1.00 97.12 287 ARG A CA 1
ATOM 2073 C C . ARG A 1 287 ? -3.243 7.503 -12.321 1.00 97.12 287 ARG A C 1
ATOM 2075 O O . ARG A 1 287 ? -2.978 8.389 -13.129 1.00 97.12 287 ARG A O 1
ATOM 2082 N N . ARG A 1 288 ? -4.480 7.274 -11.875 1.00 96.00 288 ARG A N 1
ATOM 2083 C CA . ARG A 1 288 ? -5.674 8.076 -12.175 1.00 96.00 288 ARG A CA 1
ATOM 2084 C C . ARG A 1 288 ? -6.180 8.834 -10.950 1.00 96.00 288 ARG A C 1
ATOM 2086 O O . ARG A 1 288 ? -6.616 9.972 -11.091 1.00 96.00 288 ARG A O 1
ATOM 2093 N N . HIS A 1 289 ? -6.075 8.234 -9.766 1.00 96.12 289 HIS A N 1
ATOM 2094 C CA . HIS A 1 289 ? -6.613 8.758 -8.513 1.00 96.12 289 HIS A CA 1
ATOM 2095 C C . HIS A 1 289 ? -5.491 9.175 -7.569 1.00 96.12 289 HIS A C 1
ATOM 2097 O O . HIS A 1 289 ? -4.700 8.355 -7.105 1.00 96.12 289 HIS A O 1
ATOM 2103 N N . ALA A 1 290 ? -5.410 10.468 -7.272 1.00 96.62 290 ALA A N 1
ATOM 2104 C CA . ALA A 1 290 ? -4.379 11.024 -6.404 1.00 96.62 290 ALA A CA 1
ATOM 2105 C C . ALA A 1 290 ? -4.552 10.601 -4.930 1.00 96.62 290 ALA A C 1
ATOM 2107 O O . ALA A 1 290 ? -5.683 10.467 -4.452 1.00 96.62 290 ALA A O 1
ATOM 2108 N N . PRO A 1 291 ? -3.457 10.448 -4.164 1.00 96.12 291 PRO A N 1
ATOM 2109 C CA . PRO A 1 291 ? -3.520 10.427 -2.707 1.00 96.12 291 PRO A CA 1
ATOM 2110 C C . PRO A 1 291 ? -4.055 11.754 -2.159 1.00 96.12 291 PRO A C 1
ATOM 2112 O O . PRO A 1 291 ? -3.452 12.808 -2.359 1.00 96.12 291 PRO A O 1
ATOM 2115 N N . GLY A 1 292 ? -5.208 11.713 -1.488 1.00 95.75 292 GLY A N 1
ATOM 2116 C CA . GLY A 1 292 ? -5.865 12.909 -0.957 1.00 95.75 292 GLY A CA 1
ATOM 2117 C C . GLY A 1 292 ? -5.081 13.571 0.179 1.00 95.75 292 GLY A C 1
ATOM 2118 O O . GLY A 1 292 ? -4.412 12.888 0.948 1.00 95.75 292 GLY A O 1
ATOM 2119 N N . GLY A 1 293 ? -5.183 14.895 0.298 1.00 95.56 293 GLY A N 1
ATOM 2120 C CA . GLY A 1 293 ? -4.785 15.616 1.509 1.00 95.56 293 GLY A CA 1
ATOM 2121 C C . GLY A 1 293 ? -5.881 15.568 2.579 1.00 95.56 293 GLY A C 1
ATOM 2122 O O . GLY A 1 293 ? -7.019 15.196 2.291 1.00 95.56 293 GLY A O 1
ATOM 2123 N N . ILE A 1 294 ? -5.540 15.948 3.812 1.00 94.69 294 ILE A N 1
ATOM 2124 C CA . ILE A 1 294 ? -6.471 15.975 4.955 1.00 94.69 294 ILE A CA 1
ATOM 2125 C C . ILE A 1 294 ? -6.410 17.314 5.697 1.00 94.69 294 ILE A C 1
ATOM 2127 O O . ILE A 1 294 ? -5.439 18.068 5.577 1.00 94.69 294 ILE A O 1
ATOM 2131 N N . ALA A 1 295 ? -7.457 17.629 6.466 1.00 92.00 295 ALA A N 1
ATOM 2132 C CA . ALA A 1 295 ? -7.571 18.874 7.238 1.00 92.00 295 ALA A CA 1
ATOM 2133 C C . ALA A 1 295 ? -7.302 20.164 6.418 1.00 92.00 295 ALA A C 1
ATOM 2135 O O . ALA A 1 295 ? -6.739 21.132 6.926 1.00 92.00 295 ALA A O 1
ATOM 2136 N N . GLY A 1 296 ? -7.678 20.177 5.133 1.00 92.94 296 GLY A N 1
ATOM 2137 C CA . GLY A 1 296 ? -7.449 21.301 4.213 1.00 92.94 296 GLY A CA 1
ATOM 2138 C C . GLY A 1 296 ? -6.127 21.257 3.436 1.00 92.94 296 GLY A C 1
ATOM 2139 O O . GLY A 1 296 ? -5.839 22.197 2.700 1.00 92.94 296 GLY A O 1
ATOM 2140 N N . GLY A 1 297 ? -5.333 20.192 3.582 1.00 96.00 297 GLY A N 1
ATOM 2141 C CA . GLY A 1 297 ? -4.178 19.927 2.725 1.00 96.00 297 GLY A CA 1
ATOM 2142 C C . GLY A 1 297 ? -4.578 19.518 1.306 1.00 96.00 297 GLY A C 1
ATOM 2143 O O . GLY A 1 297 ? -5.646 18.950 1.075 1.00 96.00 297 GLY A O 1
ATOM 2144 N N . GLU A 1 298 ? -3.703 19.799 0.349 1.00 97.62 298 GLU A N 1
ATOM 2145 C CA . GLU A 1 298 ? -3.861 19.452 -1.061 1.00 97.62 298 GLU A CA 1
ATOM 2146 C C . GLU A 1 298 ? -3.449 17.991 -1.334 1.00 97.62 298 GLU A C 1
ATOM 2148 O O . GLU A 1 298 ? -2.622 17.424 -0.606 1.00 97.62 298 GLU A O 1
ATOM 2153 N N . PRO A 1 299 ? -4.008 17.357 -2.382 1.00 98.06 299 PRO A N 1
ATOM 2154 C CA . PRO A 1 299 ? -3.616 16.012 -2.793 1.00 98.06 299 PRO A CA 1
ATOM 2155 C C . PRO A 1 299 ? -2.172 15.959 -3.311 1.00 98.06 299 PRO A C 1
ATOM 2157 O O . PRO A 1 299 ? -1.659 16.929 -3.870 1.00 98.06 299 PRO A O 1
ATOM 2160 N N . GLY A 1 300 ? -1.533 14.799 -3.156 1.00 98.06 300 GLY A N 1
ATOM 2161 C CA . GLY A 1 300 ? -0.277 14.486 -3.838 1.00 98.06 300 GLY A CA 1
ATOM 2162 C C . GLY A 1 300 ? -0.483 14.250 -5.338 1.00 98.06 300 GLY A C 1
ATOM 2163 O O . GLY A 1 300 ? -1.599 14.052 -5.814 1.00 98.06 300 GLY A O 1
ATOM 2164 N N . ALA A 1 301 ? 0.599 14.246 -6.107 1.00 98.50 301 ALA A N 1
ATOM 2165 C CA . ALA A 1 301 ? 0.561 13.914 -7.525 1.00 98.50 301 ALA A CA 1
ATOM 2166 C C . ALA A 1 301 ? 0.386 12.401 -7.745 1.00 98.50 301 ALA A C 1
ATOM 2168 O O . ALA A 1 301 ? 0.922 11.581 -6.994 1.00 98.50 301 ALA A O 1
ATOM 2169 N N . VAL A 1 302 ? -0.312 12.042 -8.826 1.00 98.50 302 VAL A N 1
ATOM 2170 C CA . VAL A 1 302 ? -0.428 10.656 -9.304 1.00 98.50 302 VAL A CA 1
ATOM 2171 C C . VAL A 1 302 ? 0.914 10.106 -9.796 1.00 98.50 302 VAL A C 1
ATOM 2173 O O . VAL A 1 302 ? 1.800 10.845 -10.248 1.00 98.50 302 VAL A O 1
ATOM 2176 N N . GLY A 1 303 ? 1.040 8.783 -9.749 1.00 98.06 303 GLY A N 1
ATOM 2177 C CA . GLY A 1 303 ? 2.158 8.062 -10.343 1.00 98.06 303 GLY A CA 1
ATOM 2178 C C . GLY A 1 303 ? 2.102 8.038 -11.873 1.00 98.06 303 GLY A C 1
ATOM 2179 O O . GLY A 1 303 ? 1.098 8.377 -12.496 1.00 98.06 303 GLY A O 1
ATOM 2180 N N . HIS A 1 304 ? 3.196 7.610 -12.493 1.00 98.00 304 HIS A N 1
ATOM 2181 C CA . HIS A 1 304 ? 3.320 7.449 -13.938 1.00 98.00 304 HIS A CA 1
ATOM 2182 C C . HIS A 1 304 ? 4.185 6.236 -14.270 1.00 98.00 304 HIS A C 1
ATOM 2184 O O . HIS A 1 304 ? 5.183 5.991 -13.595 1.00 98.00 304 HIS A O 1
ATOM 2190 N N . ASN A 1 305 ? 3.812 5.510 -15.321 1.00 98.19 305 ASN A N 1
ATOM 2191 C CA . ASN A 1 305 ? 4.568 4.384 -15.851 1.00 98.19 305 ASN A CA 1
ATOM 2192 C C . ASN A 1 305 ? 4.753 4.605 -17.357 1.00 98.19 305 ASN A C 1
ATOM 2194 O O . ASN A 1 305 ? 3.775 4.919 -18.041 1.00 98.19 305 ASN A O 1
ATOM 2198 N N . ASP A 1 306 ? 5.952 4.381 -17.884 1.00 98.31 306 ASP A N 1
ATOM 2199 C CA . ASP A 1 306 ? 6.213 4.416 -19.323 1.00 98.31 306 ASP A CA 1
ATOM 2200 C C . ASP A 1 306 ? 7.339 3.465 -19.746 1.00 98.31 306 ASP A C 1
ATOM 2202 O O . ASP A 1 306 ? 8.139 2.996 -18.931 1.00 98.31 306 ASP A O 1
ATOM 2206 N N . VAL A 1 307 ? 7.366 3.167 -21.046 1.00 98.56 307 VAL A N 1
ATOM 2207 C CA . VAL A 1 307 ? 8.500 2.535 -21.727 1.00 98.56 307 VAL A CA 1
ATOM 2208 C C . VAL A 1 307 ? 8.906 3.440 -22.876 1.00 98.56 307 VAL A C 1
ATOM 2210 O O . VAL A 1 307 ? 8.088 3.723 -23.751 1.00 98.56 307 VAL A O 1
ATOM 2213 N N . ASP A 1 308 ? 10.153 3.905 -22.865 1.00 97.94 308 ASP A N 1
ATOM 2214 C CA . ASP A 1 308 ? 10.699 4.848 -23.846 1.00 97.94 308 ASP A CA 1
ATOM 2215 C C . ASP A 1 308 ? 9.810 6.100 -24.040 1.00 97.94 308 ASP A C 1
ATOM 2217 O O . ASP A 1 308 ? 9.651 6.612 -25.151 1.00 97.94 308 ASP A O 1
ATOM 2221 N N . GLY A 1 309 ? 9.187 6.588 -22.958 1.00 96.56 309 GLY A N 1
ATOM 2222 C CA . GLY A 1 309 ? 8.278 7.736 -22.973 1.00 96.56 309 GLY A CA 1
ATOM 2223 C C . GLY A 1 309 ? 6.858 7.434 -23.463 1.00 96.56 309 GLY A C 1
ATOM 2224 O O . GLY A 1 309 ? 6.020 8.337 -23.480 1.00 96.56 309 GLY A O 1
ATOM 2225 N N . VAL A 1 310 ? 6.552 6.190 -23.849 1.00 97.81 310 VAL A N 1
ATOM 2226 C CA . VAL A 1 310 ? 5.192 5.759 -24.197 1.00 97.81 310 VAL A CA 1
ATOM 2227 C C . VAL A 1 310 ? 4.461 5.319 -22.922 1.00 97.81 310 VAL A C 1
ATOM 2229 O O . VAL A 1 310 ? 4.872 4.329 -22.310 1.00 97.81 310 VAL A O 1
ATOM 2232 N N . PRO A 1 311 ? 3.369 6.001 -22.519 1.00 97.50 311 PRO A N 1
ATOM 2233 C CA . PRO A 1 311 ? 2.674 5.695 -21.272 1.00 97.50 311 PRO A CA 1
ATOM 2234 C C . PRO A 1 311 ? 2.132 4.264 -21.210 1.00 97.50 311 PRO A C 1
ATOM 2236 O O . PRO A 1 311 ? 1.610 3.728 -22.192 1.00 97.50 311 PRO A O 1
ATOM 2239 N N . LEU A 1 312 ? 2.188 3.676 -20.017 1.00 96.50 312 LEU A N 1
ATOM 2240 C CA . LEU A 1 312 ? 1.592 2.389 -19.682 1.00 96.50 312 LEU A CA 1
ATOM 2241 C C . LEU A 1 312 ? 0.428 2.554 -18.692 1.00 96.50 312 LEU A C 1
ATOM 2243 O O . LEU A 1 312 ? 0.458 3.458 -17.851 1.00 96.50 312 LEU A O 1
ATOM 2247 N N . PRO A 1 313 ? -0.584 1.665 -18.743 1.00 95.94 313 PRO A N 1
ATOM 2248 C CA . PRO A 1 313 ? -1.626 1.628 -17.725 1.00 95.94 313 PRO A CA 1
ATOM 2249 C C . PRO A 1 313 ? -1.054 1.227 -16.345 1.00 95.94 313 PRO A C 1
ATOM 2251 O O . PRO A 1 313 ? 0.097 0.782 -16.246 1.00 95.94 313 PRO A O 1
ATOM 2254 N N . PRO A 1 314 ? -1.844 1.361 -15.260 1.00 95.81 314 PRO A N 1
ATOM 2255 C CA . PRO A 1 314 ? -1.403 1.006 -13.908 1.00 95.81 314 PRO A CA 1
ATOM 2256 C C . PRO A 1 314 ? -0.956 -0.458 -13.794 1.00 95.81 314 PRO A C 1
ATOM 2258 O O . PRO A 1 314 ? -0.038 -0.782 -13.043 1.00 95.81 314 PRO A O 1
ATOM 2261 N N . LYS A 1 315 ? -1.593 -1.355 -14.549 1.00 96.75 315 LYS A N 1
ATOM 2262 C CA . LYS A 1 315 ? -1.297 -2.788 -14.564 1.00 96.75 315 LYS A CA 1
ATOM 2263 C C . LYS A 1 315 ? -1.059 -3.208 -16.007 1.00 96.75 315 LYS A C 1
ATOM 2265 O O . LYS A 1 315 ? -1.943 -3.062 -16.845 1.00 96.75 315 LYS A O 1
ATOM 2270 N N . ALA A 1 316 ? 0.148 -3.664 -16.320 1.00 95.12 316 ALA A N 1
ATOM 2271 C CA . ALA A 1 316 ? 0.548 -3.937 -17.698 1.00 95.12 316 ALA A CA 1
ATOM 2272 C C . ALA A 1 316 ? 1.585 -5.054 -17.776 1.00 95.12 316 ALA A C 1
ATOM 2274 O O . ALA A 1 316 ? 2.483 -5.126 -16.941 1.00 95.12 316 ALA A O 1
ATOM 2275 N N . SER A 1 317 ? 1.525 -5.850 -18.847 1.00 95.62 317 SER A N 1
ATOM 2276 C CA . SER A 1 317 ? 2.630 -6.717 -19.254 1.00 95.62 317 SER A CA 1
ATOM 2277 C C . SER A 1 317 ? 3.012 -6.470 -20.710 1.00 95.62 317 SER A C 1
ATOM 2279 O O . SER A 1 317 ? 2.147 -6.308 -21.579 1.00 95.62 317 SER A O 1
ATOM 2281 N N . ARG A 1 318 ? 4.319 -6.386 -20.977 1.00 96.25 318 ARG A N 1
ATOM 2282 C CA . ARG A 1 318 ? 4.878 -6.051 -22.294 1.00 96.25 318 ARG A CA 1
ATOM 2283 C C . ARG A 1 318 ? 6.174 -6.807 -22.546 1.00 96.25 318 ARG A C 1
ATOM 2285 O O . ARG A 1 318 ? 6.983 -6.972 -21.642 1.00 96.25 318 ARG A O 1
ATOM 2292 N N . GLN A 1 319 ? 6.384 -7.216 -23.793 1.00 98.06 319 GLN A N 1
ATOM 2293 C CA . GLN A 1 319 ? 7.709 -7.615 -24.261 1.00 98.06 319 GLN A CA 1
ATOM 2294 C C . GLN A 1 319 ? 8.550 -6.360 -24.487 1.00 98.06 319 GLN A C 1
ATOM 2296 O O . GLN A 1 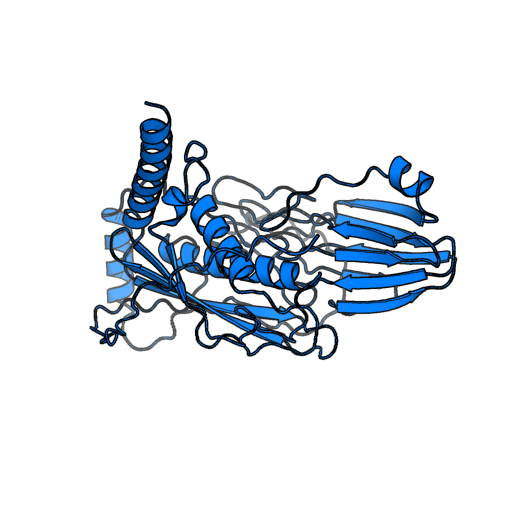319 ? 8.057 -5.379 -25.047 1.00 98.06 319 GLN A O 1
ATOM 2301 N N . LEU A 1 320 ? 9.802 -6.407 -24.057 1.00 98.31 320 LEU A N 1
ATOM 2302 C CA . LEU A 1 320 ? 10.778 -5.338 -24.175 1.00 98.31 320 LEU A CA 1
ATOM 2303 C C . LEU A 1 320 ? 11.930 -5.801 -25.073 1.00 98.31 320 LEU A C 1
ATOM 2305 O O . LEU A 1 320 ? 12.504 -6.865 -24.823 1.00 98.31 320 LEU A O 1
ATOM 2309 N N . PRO A 1 321 ? 12.303 -5.030 -26.107 1.00 98.12 321 PRO A N 1
ATOM 2310 C CA . PRO A 1 321 ? 13.556 -5.261 -26.808 1.00 98.12 321 PRO A CA 1
ATOM 2311 C C . PRO A 1 321 ? 14.751 -4.857 -25.931 1.00 98.12 321 PRO A C 1
ATOM 2313 O O . PRO A 1 321 ? 14.633 -4.021 -25.032 1.00 98.12 321 PRO A O 1
ATOM 2316 N N . ALA A 1 322 ? 15.926 -5.405 -26.247 1.00 98.31 322 ALA A N 1
ATOM 2317 C CA . ALA A 1 322 ? 17.180 -4.918 -25.682 1.00 98.31 322 ALA A CA 1
ATOM 2318 C C . ALA A 1 322 ? 17.338 -3.415 -25.962 1.00 98.31 322 ALA A C 1
ATOM 2320 O O . ALA A 1 322 ? 17.121 -2.952 -27.083 1.00 98.31 322 ALA A O 1
ATOM 2321 N N . GLY A 1 323 ? 17.733 -2.665 -24.943 1.00 98.56 323 GLY A N 1
ATOM 2322 C CA . GLY A 1 323 ? 17.896 -1.220 -24.984 1.00 98.56 323 GLY A CA 1
ATOM 2323 C C . GLY A 1 323 ? 16.661 -0.419 -24.572 1.00 98.56 323 GLY A C 1
ATOM 2324 O O . GLY A 1 323 ? 16.829 0.780 -24.367 1.00 98.56 323 GLY A O 1
ATOM 2325 N N . ALA A 1 324 ? 15.479 -1.022 -24.410 1.00 98.62 324 ALA A N 1
ATOM 2326 C CA . ALA A 1 324 ? 14.290 -0.306 -23.935 1.00 98.62 324 ALA A CA 1
ATOM 2327 C C . ALA A 1 324 ? 14.472 0.208 -22.498 1.00 98.62 324 ALA A C 1
ATOM 2329 O O . ALA A 1 324 ? 15.078 -0.475 -21.665 1.00 98.62 324 ALA A O 1
ATOM 2330 N N . VAL A 1 325 ? 13.929 1.389 -22.201 1.00 98.75 325 VAL A N 1
ATOM 2331 C CA . VAL A 1 325 ? 13.981 2.021 -20.876 1.00 98.75 325 VAL A CA 1
ATOM 2332 C C . VAL A 1 325 ? 12.598 2.024 -20.247 1.00 98.75 325 VAL A C 1
ATOM 2334 O O . VAL A 1 325 ? 11.671 2.638 -20.765 1.00 98.75 325 VAL A O 1
ATOM 2337 N N . VAL A 1 326 ? 12.467 1.361 -19.102 1.00 98.62 326 VAL A N 1
ATOM 2338 C CA . VAL A 1 326 ? 11.257 1.379 -18.277 1.00 98.62 326 VAL A CA 1
ATOM 2339 C C . VAL A 1 326 ? 11.394 2.488 -17.246 1.00 98.62 326 VAL A C 1
ATOM 2341 O O . VAL A 1 326 ? 12.377 2.497 -16.506 1.00 98.62 326 VAL A O 1
ATOM 2344 N N . THR A 1 327 ? 10.417 3.389 -17.161 1.00 98.56 327 THR A N 1
ATOM 2345 C CA . THR A 1 327 ? 10.400 4.465 -16.164 1.00 98.56 327 THR A CA 1
ATOM 2346 C C . THR A 1 327 ? 9.141 4.397 -15.313 1.00 98.56 327 THR A C 1
ATOM 2348 O O . THR A 1 327 ? 8.022 4.330 -15.820 1.00 98.56 327 THR A O 1
ATOM 2351 N N . LEU A 1 328 ? 9.326 4.418 -13.993 1.00 98.38 328 LEU A N 1
ATOM 2352 C CA . LEU A 1 328 ? 8.256 4.589 -13.018 1.00 98.38 328 LEU A CA 1
ATOM 2353 C C . LEU A 1 328 ? 8.506 5.883 -12.244 1.00 98.38 328 LEU A C 1
ATOM 2355 O O . LEU A 1 328 ? 9.576 6.072 -11.663 1.00 98.38 328 LEU A O 1
ATOM 2359 N N . ARG A 1 329 ? 7.499 6.757 -12.200 1.00 98.50 329 ARG A N 1
ATOM 2360 C CA . ARG A 1 329 ? 7.397 7.826 -11.206 1.00 98.50 329 ARG A CA 1
ATOM 2361 C C . ARG A 1 329 ? 6.351 7.426 -10.177 1.00 98.50 329 ARG A C 1
ATOM 2363 O O . ARG A 1 329 ? 5.179 7.301 -10.526 1.00 98.50 329 ARG A O 1
ATOM 2370 N N . THR A 1 330 ? 6.750 7.218 -8.932 1.00 98.25 330 THR A N 1
ATOM 2371 C CA . THR A 1 330 ? 5.810 6.831 -7.877 1.00 98.25 330 THR A CA 1
ATOM 2372 C C . THR A 1 330 ? 5.005 8.043 -7.387 1.00 98.25 330 THR A C 1
ATOM 2374 O O . THR A 1 330 ? 5.455 9.183 -7.554 1.00 98.25 330 THR A O 1
ATOM 2377 N N . PRO A 1 331 ? 3.794 7.838 -6.838 1.00 98.38 331 PRO A N 1
ATOM 2378 C CA . PRO A 1 331 ? 2.964 8.937 -6.350 1.00 98.38 331 PRO A CA 1
ATOM 2379 C C . PRO A 1 331 ? 3.599 9.676 -5.161 1.00 98.38 331 PRO A C 1
ATOM 2381 O O . PRO A 1 331 ? 4.387 9.108 -4.395 1.00 98.38 331 PRO A O 1
ATOM 2384 N N . GLY A 1 332 ? 3.212 10.939 -4.978 1.00 98.50 332 GLY A N 1
ATOM 2385 C CA . GLY A 1 332 ? 3.487 11.679 -3.743 1.00 98.50 332 GLY A CA 1
ATOM 2386 C C . GLY A 1 332 ? 2.481 11.354 -2.634 1.00 98.50 332 GLY A C 1
ATOM 2387 O O . GLY A 1 332 ? 1.506 10.644 -2.859 1.00 98.50 332 GLY A O 1
ATOM 2388 N N . GLY A 1 333 ? 2.700 11.881 -1.430 1.00 98.25 333 GLY A N 1
ATOM 2389 C CA . GLY A 1 333 ? 1.742 11.779 -0.322 1.00 98.25 333 GLY A CA 1
ATOM 2390 C C . GLY A 1 333 ? 0.830 13.001 -0.227 1.00 98.25 333 GLY A C 1
ATOM 2391 O O . GLY A 1 333 ? 1.196 14.078 -0.692 1.00 98.25 333 GLY A O 1
ATOM 2392 N N . GLY A 1 334 ? -0.337 12.864 0.401 1.00 98.12 334 GLY A N 1
ATOM 2393 C CA . GLY A 1 334 ? -1.237 13.985 0.680 1.00 98.12 334 GLY A CA 1
ATOM 2394 C C . GLY A 1 334 ? -0.677 14.973 1.707 1.00 98.12 334 GLY A C 1
ATOM 2395 O O . GLY A 1 334 ? 0.052 14.587 2.625 1.00 98.12 334 GLY A O 1
ATOM 2396 N N . GLY A 1 335 ? -1.026 16.253 1.566 1.00 97.75 335 GLY A N 1
ATOM 2397 C CA . GLY A 1 335 ? -0.682 17.300 2.530 1.00 97.75 335 GLY A CA 1
ATOM 2398 C C . GLY A 1 335 ? -1.600 17.315 3.756 1.00 97.75 335 GLY A C 1
ATOM 2399 O O . GLY A 1 335 ? -2.701 16.759 3.742 1.00 97.75 335 GLY A O 1
ATOM 2400 N N . TRP A 1 336 ? -1.161 17.993 4.817 1.00 96.69 336 TRP A N 1
ATOM 2401 C CA . TRP A 1 336 ? -1.942 18.220 6.034 1.00 96.69 336 TRP A CA 1
ATOM 2402 C C . TRP A 1 336 ? -2.064 19.713 6.336 1.00 96.69 336 TRP A C 1
ATOM 2404 O O . TRP A 1 336 ? -1.062 20.439 6.360 1.00 96.69 336 TRP A O 1
ATOM 2414 N N . GLY A 1 337 ? -3.287 20.159 6.629 1.00 94.88 337 GLY A N 1
ATOM 2415 C CA . GLY A 1 337 ? -3.573 21.556 6.946 1.00 94.88 337 GLY A CA 1
ATOM 2416 C C . GLY A 1 337 ? -3.583 22.455 5.703 1.00 94.88 337 GLY A C 1
ATOM 2417 O O . GLY A 1 337 ? -2.932 22.128 4.711 1.00 94.88 337 GLY A O 1
ATOM 2418 N N . PRO A 1 338 ? -4.249 23.622 5.747 1.00 95.00 338 PRO A N 1
ATOM 2419 C CA . PRO A 1 338 ? -4.246 24.554 4.627 1.00 95.00 338 PRO A CA 1
ATOM 2420 C C . PRO A 1 338 ? -2.812 24.987 4.282 1.00 95.00 338 PRO A C 1
ATOM 2422 O O . PRO A 1 338 ? -2.017 25.239 5.200 1.00 95.00 338 PRO A O 1
ATOM 2425 N N . PRO A 1 339 ? -2.458 25.078 2.988 1.00 92.31 339 PRO A N 1
ATOM 2426 C CA . PRO A 1 339 ? -1.152 25.569 2.578 1.00 92.31 339 PRO A CA 1
ATOM 2427 C C . PRO A 1 339 ? -0.960 27.014 3.067 1.00 92.31 339 PRO A C 1
ATOM 2429 O O . PRO A 1 339 ? -1.921 27.790 3.084 1.00 92.31 339 PRO A O 1
ATOM 2432 N N . PRO A 1 340 ? 0.259 27.403 3.478 1.00 81.75 340 PRO A N 1
ATOM 2433 C CA . PRO A 1 340 ? 0.526 28.773 3.890 1.00 81.75 340 PRO A CA 1
ATOM 2434 C C . PRO A 1 340 ? 0.180 29.743 2.752 1.00 81.75 340 PRO A C 1
ATOM 2436 O O . PRO A 1 340 ? 0.585 29.558 1.602 1.00 81.75 340 PRO A O 1
ATOM 2439 N N . SER A 1 341 ? -0.603 30.775 3.067 1.00 69.44 341 SER A N 1
ATOM 2440 C CA . SER A 1 341 ? -0.966 31.828 2.123 1.00 69.44 341 SER A CA 1
ATOM 2441 C C . SER A 1 341 ? 0.252 32.712 1.860 1.00 69.44 341 SER A C 1
ATOM 2443 O O . SER A 1 341 ? 0.572 33.579 2.669 1.00 69.44 341 SER A O 1
ATOM 2445 N N . GLY A 1 342 ? 0.921 32.468 0.733 1.00 57.66 342 GLY A N 1
ATOM 2446 C CA . GLY A 1 342 ? 2.078 33.235 0.278 1.00 57.66 342 GLY A CA 1
ATOM 2447 C C . GLY A 1 342 ? 3.291 32.355 0.008 1.00 57.66 342 GLY A C 1
ATOM 2448 O O . GLY A 1 342 ? 4.129 32.178 0.875 1.00 57.66 342 GLY A O 1
ATOM 2449 N N . ASP A 1 343 ? 3.356 31.816 -1.203 1.00 44.34 343 ASP A N 1
ATOM 2450 C CA . ASP A 1 343 ? 4.535 31.907 -2.062 1.00 44.34 343 ASP A CA 1
ATOM 2451 C C . ASP A 1 343 ? 4.059 31.612 -3.480 1.00 44.34 343 ASP A C 1
ATOM 2453 O O . ASP A 1 343 ? 3.252 30.701 -3.695 1.00 44.34 343 ASP A O 1
ATOM 2457 N N . GLY A 1 344 ? 4.462 32.476 -4.414 1.00 42.16 344 GLY A N 1
ATOM 2458 C CA . GLY A 1 344 ? 3.999 32.477 -5.796 1.00 42.16 344 GLY A CA 1
ATOM 2459 C C . GLY A 1 344 ? 4.038 31.082 -6.402 1.00 42.16 344 GLY A C 1
ATOM 2460 O O . GLY A 1 344 ? 4.914 30.281 -6.077 1.00 42.16 344 GLY A O 1
ATOM 2461 N N . ALA A 1 345 ? 3.064 30.806 -7.267 1.00 39.03 345 ALA A N 1
ATOM 2462 C CA . ALA A 1 345 ? 3.060 29.631 -8.117 1.00 39.03 345 ALA A CA 1
ATOM 2463 C C . ALA A 1 345 ? 4.462 29.440 -8.716 1.00 39.03 345 ALA A C 1
ATOM 2465 O O . ALA A 1 345 ? 4.878 30.167 -9.613 1.00 39.03 345 ALA A O 1
ATOM 2466 N N . VAL A 1 346 ? 5.217 28.489 -8.171 1.00 41.19 346 VAL A N 1
ATOM 2467 C CA . VAL A 1 346 ? 6.275 27.846 -8.929 1.00 41.19 346 VAL A CA 1
ATOM 2468 C C . VAL A 1 346 ? 5.524 27.048 -9.975 1.00 41.19 346 VAL A C 1
ATOM 2470 O O . VAL A 1 346 ? 4.789 26.126 -9.624 1.00 41.19 346 VAL A O 1
ATOM 2473 N N . ASP A 1 347 ? 5.625 27.494 -11.225 1.00 36.31 347 ASP A N 1
ATOM 2474 C CA . ASP A 1 347 ? 5.066 26.833 -12.398 1.00 36.31 347 ASP A CA 1
ATOM 2475 C C . ASP A 1 347 ? 5.536 25.372 -12.420 1.00 36.31 347 ASP A C 1
ATOM 2477 O O . ASP A 1 347 ? 6.604 25.027 -12.929 1.00 36.31 347 ASP A O 1
ATOM 2481 N N . GLY A 1 348 ? 4.731 24.504 -11.811 1.00 36.50 348 GLY A N 1
ATOM 2482 C CA . GLY A 1 348 ? 4.826 23.068 -11.958 1.00 36.50 348 GLY A CA 1
ATOM 2483 C C . GLY A 1 348 ? 4.483 22.746 -13.400 1.00 36.50 348 GLY A C 1
ATOM 2484 O O . GLY A 1 348 ? 3.413 23.108 -13.887 1.00 36.50 348 GLY A O 1
ATOM 2485 N N . VAL A 1 349 ? 5.432 22.112 -14.082 1.00 35.03 349 VAL A N 1
ATOM 2486 C CA . VAL A 1 349 ? 5.345 21.630 -15.461 1.00 35.03 349 VAL A CA 1
ATOM 2487 C C . VAL A 1 349 ? 3.927 21.158 -15.784 1.00 35.03 349 VAL A C 1
ATOM 2489 O O . VAL A 1 349 ? 3.441 20.176 -15.223 1.00 35.03 349 VAL A O 1
ATOM 2492 N N . ALA A 1 350 ? 3.275 21.872 -16.704 1.00 32.78 350 ALA A N 1
ATOM 2493 C CA . ALA A 1 350 ? 1.985 21.515 -17.265 1.00 32.78 350 ALA A CA 1
ATOM 2494 C C . ALA A 1 350 ? 2.071 20.131 -17.930 1.00 32.78 350 ALA A C 1
ATOM 2496 O O . ALA A 1 350 ? 2.482 19.992 -19.080 1.00 32.78 350 ALA A O 1
ATOM 2497 N N . GLY A 1 351 ? 1.684 19.097 -17.188 1.00 31.12 351 GLY A N 1
ATOM 2498 C CA . GLY A 1 351 ? 1.414 17.765 -17.704 1.00 31.12 351 GLY A CA 1
ATOM 2499 C C . GLY A 1 351 ? -0.090 17.571 -17.854 1.00 31.12 351 GLY A C 1
ATOM 2500 O O . GLY A 1 351 ? -0.748 17.238 -16.881 1.00 31.12 351 GLY A O 1
ATOM 2501 N N . GLY A 1 352 ? -0.603 17.796 -19.067 1.00 27.28 352 GLY A N 1
ATOM 2502 C CA . GLY A 1 352 ? -1.837 17.207 -19.605 1.00 27.28 352 GLY A CA 1
ATOM 2503 C C . GLY A 1 352 ? -3.129 17.383 -18.800 1.00 27.28 352 GLY A C 1
ATOM 2504 O O . GLY A 1 352 ? -3.425 16.624 -17.885 1.00 27.28 352 GLY A O 1
ATOM 2505 N N . THR A 1 353 ? -3.978 18.302 -19.251 1.00 29.06 353 THR A N 1
ATOM 2506 C CA . THR A 1 353 ? -5.397 18.376 -18.892 1.00 29.06 353 THR A CA 1
ATOM 2507 C C . THR A 1 353 ? -6.129 17.064 -19.216 1.00 29.06 353 THR A C 1
ATOM 2509 O O . THR A 1 353 ? -6.488 16.799 -20.361 1.00 29.06 353 THR A O 1
ATOM 2512 N N . GLY A 1 354 ? -6.393 16.257 -18.188 1.00 25.52 354 GLY A N 1
ATOM 2513 C CA . GLY A 1 354 ? -7.379 15.176 -18.185 1.00 25.52 354 GLY A CA 1
ATOM 2514 C C . GLY A 1 354 ? -8.393 15.449 -17.075 1.00 25.52 354 GLY A C 1
ATOM 2515 O O . GLY A 1 354 ? -7.995 15.695 -15.944 1.00 25.52 354 GLY A O 1
ATOM 2516 N N . GLY A 1 355 ? -9.680 15.500 -17.430 1.00 24.47 355 GLY A N 1
ATOM 2517 C CA . GLY A 1 355 ? -10.809 15.986 -16.624 1.00 24.47 355 GLY A CA 1
ATOM 2518 C C . GLY A 1 355 ? -10.730 15.745 -15.114 1.00 24.47 355 GLY A C 1
ATOM 2519 O O . GLY A 1 355 ? -10.559 14.619 -14.661 1.00 24.47 355 GLY A O 1
ATOM 2520 N N . GLY A 1 356 ? -10.930 16.821 -14.348 1.00 24.39 356 GLY A N 1
ATOM 2521 C CA . GLY A 1 356 ? -11.060 16.786 -12.897 1.00 24.39 356 GLY A CA 1
ATOM 2522 C C . GLY A 1 356 ? -12.240 15.925 -12.457 1.00 24.39 356 GLY A C 1
ATOM 2523 O O . GLY A 1 356 ? -13.367 16.403 -12.343 1.00 24.39 356 GLY A O 1
ATOM 2524 N N . GLY A 1 357 ? -11.967 14.655 -12.178 1.00 25.08 357 GLY A N 1
ATOM 2525 C CA . GLY A 1 357 ? -12.768 13.864 -11.263 1.00 25.08 357 GLY A CA 1
ATOM 2526 C C . GLY A 1 357 ? -12.404 14.296 -9.851 1.00 25.08 357 GLY A C 1
ATOM 2527 O O . GLY A 1 357 ? -11.258 14.156 -9.432 1.00 25.08 357 GLY A O 1
ATOM 2528 N N . ARG A 1 358 ? -13.368 14.847 -9.111 1.00 31.58 358 ARG A N 1
ATOM 2529 C CA . ARG A 1 358 ? -13.269 14.959 -7.655 1.00 31.58 358 ARG A CA 1
ATOM 2530 C C . ARG A 1 358 ? -13.227 13.536 -7.087 1.00 31.58 358 ARG A C 1
ATOM 2532 O O . ARG A 1 358 ? -14.263 13.001 -6.719 1.00 31.58 358 ARG A O 1
ATOM 2539 N N . GLY A 1 359 ? -12.043 12.929 -7.040 1.00 30.91 359 GLY A N 1
ATOM 2540 C CA . GLY A 1 359 ? -11.753 11.732 -6.250 1.00 30.91 359 GLY A CA 1
ATOM 2541 C C . GLY A 1 359 ? -11.670 12.106 -4.772 1.00 30.91 359 GLY A C 1
ATOM 2542 O O . GLY A 1 359 ? -10.626 11.971 -4.144 1.00 30.91 359 GLY A O 1
ATOM 2543 N N . GLY A 1 360 ? -12.742 12.703 -4.251 1.00 33.16 360 GLY A N 1
ATOM 2544 C CA . GLY A 1 360 ? -12.944 12.820 -2.821 1.00 33.16 360 GLY A CA 1
ATOM 2545 C C . GLY A 1 360 ? -13.380 11.454 -2.325 1.00 33.16 360 GLY A C 1
ATOM 2546 O O . GLY A 1 360 ? -14.295 10.854 -2.885 1.00 33.16 360 GLY A O 1
ATOM 2547 N N . VAL A 1 361 ? -12.722 10.960 -1.286 1.00 37.22 361 VAL A N 1
ATOM 2548 C CA . VAL A 1 361 ? -13.271 9.879 -0.480 1.00 37.22 361 VAL A CA 1
ATOM 2549 C C . VAL A 1 361 ? -14.588 10.414 0.089 1.00 37.22 361 VAL A C 1
ATOM 2551 O O . VAL A 1 361 ? -14.572 11.257 0.982 1.00 37.22 361 VAL A O 1
ATOM 2554 N N . ASN A 1 362 ? -15.726 10.016 -0.484 1.00 34.03 362 ASN A N 1
ATOM 2555 C CA . ASN A 1 362 ? -17.044 10.429 -0.002 1.00 34.03 362 ASN A CA 1
ATOM 2556 C C . ASN A 1 362 ? -17.337 9.666 1.297 1.00 34.03 362 ASN A C 1
ATOM 2558 O O . ASN A 1 362 ? -18.020 8.645 1.297 1.00 34.03 362 ASN A O 1
ATOM 2562 N N . GLY A 1 363 ? -16.756 10.129 2.403 1.00 36.38 363 GLY A N 1
ATOM 2563 C CA . GLY A 1 363 ? -17.096 9.658 3.737 1.00 36.38 363 GLY A CA 1
ATOM 2564 C C . GLY A 1 363 ? -18.428 10.262 4.162 1.00 36.38 363 GLY A C 1
ATOM 2565 O O . GLY A 1 363 ? -18.539 11.479 4.287 1.00 36.38 363 GLY A O 1
ATOM 2566 N N . HIS A 1 364 ? -19.438 9.429 4.392 1.00 32.94 364 HIS A N 1
ATOM 2567 C CA . HIS A 1 364 ? -20.660 9.843 5.077 1.00 32.94 364 HIS A CA 1
ATOM 2568 C C . HIS A 1 364 ? -20.604 9.316 6.510 1.00 32.94 364 HIS A C 1
ATOM 2570 O O . HIS A 1 364 ? -20.479 8.112 6.737 1.00 32.94 364 HIS A O 1
ATOM 2576 N N . VAL A 1 365 ? -20.692 10.226 7.479 1.00 31.42 365 VAL A N 1
ATOM 2577 C CA . VAL A 1 365 ? -20.832 9.884 8.895 1.00 31.42 365 VAL A CA 1
ATOM 2578 C C . VAL A 1 365 ? -22.321 9.694 9.175 1.00 31.42 365 VAL A C 1
ATOM 2580 O O . VAL A 1 365 ? -23.103 10.621 8.979 1.00 31.42 365 VAL A O 1
ATOM 2583 N N . VAL A 1 366 ? -22.717 8.498 9.611 1.00 31.52 366 VAL A N 1
ATOM 2584 C CA . VAL A 1 366 ? -24.065 8.242 10.134 1.00 31.52 366 VAL A CA 1
ATOM 2585 C C . VAL A 1 366 ? -23.920 7.953 11.622 1.00 31.52 366 VAL A C 1
ATOM 2587 O O . VAL A 1 366 ? -23.556 6.846 12.009 1.00 31.52 366 VAL A O 1
ATOM 2590 N N . THR A 1 367 ? -24.175 8.959 12.456 1.00 28.77 367 THR A N 1
ATOM 2591 C CA . THR A 1 367 ? -24.351 8.791 13.902 1.00 28.77 367 THR A CA 1
ATOM 2592 C C . THR A 1 367 ? -25.837 8.592 14.163 1.00 28.77 367 THR A C 1
ATOM 2594 O O . THR A 1 367 ? -26.601 9.555 14.176 1.00 28.77 367 THR A O 1
ATOM 2597 N N . GLY A 1 368 ? -26.261 7.342 14.300 1.00 29.52 368 GLY A N 1
ATOM 2598 C CA . GLY A 1 368 ? -27.627 6.995 14.670 1.00 29.52 368 GLY A CA 1
ATOM 2599 C C . GLY A 1 368 ? -27.594 5.921 15.743 1.00 29.52 368 GLY A C 1
ATOM 2600 O O . GLY A 1 368 ? -27.063 4.840 15.506 1.00 29.52 368 GLY A O 1
ATOM 2601 N N . SER A 1 369 ? -28.139 6.234 16.915 1.00 27.42 369 SER A N 1
ATOM 2602 C CA . SER A 1 369 ? -28.547 5.255 17.918 1.00 27.42 369 SER A CA 1
ATOM 2603 C C . SER A 1 369 ? -29.886 4.657 17.486 1.00 27.42 369 SER A C 1
ATOM 2605 O O . SER A 1 369 ? -30.913 4.971 18.077 1.00 27.42 369 SER A O 1
ATOM 2607 N N . ASP A 1 370 ? -29.891 3.877 16.413 1.00 25.98 370 ASP A N 1
ATOM 2608 C CA . ASP A 1 370 ? -31.055 3.075 16.053 1.00 25.98 370 ASP A CA 1
ATOM 2609 C C . ASP A 1 370 ? -30.614 1.617 15.992 1.00 25.98 370 ASP A C 1
ATOM 2611 O O . ASP A 1 370 ? -29.774 1.232 15.171 1.00 25.98 370 ASP A O 1
ATOM 2615 N N . ASP A 1 371 ? -31.170 0.843 16.927 1.00 32.00 371 ASP A N 1
ATOM 2616 C CA . ASP A 1 371 ? -31.105 -0.611 16.985 1.00 32.00 371 ASP A CA 1
ATOM 2617 C C . ASP A 1 371 ? -31.331 -1.180 15.583 1.00 32.00 371 ASP A C 1
ATOM 2619 O O . ASP A 1 371 ? -32.406 -1.058 14.993 1.00 32.00 371 ASP A O 1
ATOM 2623 N N . THR A 1 372 ? -30.294 -1.807 15.040 1.00 28.55 372 THR A N 1
ATOM 2624 C CA . THR A 1 372 ? -30.446 -2.730 13.923 1.00 28.55 372 THR A CA 1
ATOM 2625 C C . THR A 1 372 ? -30.082 -4.105 14.439 1.00 28.55 372 THR A C 1
ATOM 2627 O O . THR A 1 372 ? -28.930 -4.366 14.782 1.00 28.55 372 THR A O 1
ATOM 2630 N N . ASP A 1 373 ? -31.113 -4.946 14.533 1.00 26.92 373 ASP A N 1
ATOM 2631 C CA . ASP A 1 373 ? -31.039 -6.372 14.820 1.00 26.92 373 ASP A CA 1
ATOM 2632 C C . ASP A 1 373 ? -29.960 -7.020 13.939 1.00 26.92 373 ASP A C 1
ATOM 2634 O O . ASP A 1 373 ? -30.148 -7.259 12.742 1.00 26.92 373 ASP A O 1
ATOM 2638 N N . LEU A 1 374 ? -28.800 -7.284 14.538 1.00 29.17 374 LEU A N 1
ATOM 2639 C CA . LEU A 1 374 ? -27.865 -8.277 14.039 1.00 29.17 374 LEU A CA 1
ATOM 2640 C C . LEU A 1 374 ? -28.425 -9.623 14.490 1.00 29.17 374 LEU A C 1
ATOM 2642 O O . LEU A 1 374 ? -28.272 -9.996 15.650 1.00 29.17 374 LEU A O 1
ATOM 2646 N N . ASP A 1 375 ? -29.108 -10.319 13.581 1.00 26.31 375 ASP A N 1
ATOM 2647 C CA . ASP A 1 375 ? -29.516 -11.706 13.793 1.00 26.31 375 ASP A CA 1
ATOM 2648 C C . ASP A 1 375 ? -28.300 -12.521 14.267 1.00 26.31 375 ASP A C 1
ATOM 2650 O O . ASP A 1 375 ? -27.286 -12.637 13.568 1.00 26.31 375 ASP A O 1
ATOM 2654 N N . GLU A 1 376 ? -28.412 -13.073 15.477 1.00 26.58 376 GLU A N 1
ATOM 2655 C CA . GLU A 1 376 ? -27.462 -14.010 16.067 1.00 26.58 376 GLU A CA 1
ATOM 2656 C C . GLU A 1 376 ? -27.365 -15.257 15.177 1.00 26.58 376 GLU A C 1
ATOM 2658 O O . GLU A 1 376 ? -28.155 -16.198 15.267 1.00 26.58 376 GLU A O 1
ATOM 2663 N N . ALA A 1 377 ? -26.377 -15.281 14.285 1.00 27.81 377 ALA A N 1
ATOM 2664 C CA . ALA A 1 377 ? -25.956 -16.506 13.630 1.00 27.81 377 ALA A CA 1
ATOM 2665 C C . ALA A 1 377 ? -25.023 -17.268 14.581 1.00 27.81 377 ALA A C 1
ATOM 2667 O O . ALA A 1 377 ? -23.827 -16.985 14.660 1.00 27.81 377 ALA A O 1
ATOM 2668 N N . ASP A 1 378 ? -25.593 -18.243 15.292 1.00 28.64 378 ASP A N 1
ATOM 2669 C CA . ASP A 1 378 ? -24.894 -19.263 16.078 1.00 28.64 378 ASP A CA 1
ATOM 2670 C C . ASP A 1 378 ? -23.859 -20.002 15.202 1.00 28.64 378 ASP A C 1
ATOM 2672 O O . ASP A 1 378 ? -24.148 -20.976 14.500 1.00 28.64 378 ASP A O 1
ATOM 2676 N N . GLY A 1 379 ? -22.625 -19.502 15.209 1.00 26.28 379 GLY A N 1
ATOM 2677 C CA . GLY A 1 379 ? -21.463 -20.122 14.589 1.00 26.28 379 GLY A CA 1
ATOM 2678 C C . GLY A 1 379 ? -20.618 -20.810 15.651 1.00 26.28 379 GLY A C 1
ATOM 2679 O O . GLY A 1 379 ? -19.746 -20.186 16.251 1.00 26.28 379 GLY A O 1
ATOM 2680 N N . ALA A 1 380 ? -20.866 -22.099 15.882 1.00 26.30 380 ALA A N 1
ATOM 2681 C CA . ALA A 1 380 ? -19.995 -22.941 16.699 1.00 26.30 380 ALA A CA 1
ATOM 2682 C C . ALA A 1 380 ? -18.532 -22.876 16.195 1.00 26.30 380 ALA A C 1
ATOM 2684 O O . ALA A 1 380 ? -18.309 -22.760 14.984 1.00 26.30 380 ALA A O 1
ATOM 2685 N N . PRO A 1 381 ? -17.527 -22.962 17.089 1.00 26.80 381 PRO A N 1
ATOM 2686 C CA . PRO A 1 381 ? -16.125 -22.865 16.705 1.00 26.80 381 PRO A CA 1
ATOM 2687 C C . PRO A 1 381 ? -15.769 -23.982 15.722 1.00 26.80 381 PRO A C 1
ATOM 2689 O O . PRO A 1 381 ? -16.023 -25.161 15.974 1.00 26.80 381 PRO A O 1
ATOM 2692 N N . VAL A 1 382 ? -15.195 -23.599 14.582 1.00 31.31 382 VAL A N 1
ATOM 2693 C CA . VAL A 1 382 ? -14.682 -24.549 13.595 1.00 31.31 382 VAL A CA 1
ATOM 2694 C C . VAL A 1 382 ? -13.369 -25.104 14.137 1.00 31.31 382 VAL A C 1
ATOM 2696 O O . VAL A 1 382 ? -12.397 -24.369 14.288 1.00 31.31 382 VAL A O 1
ATOM 2699 N N . ASP A 1 383 ? -13.386 -26.392 14.463 1.00 27.59 383 ASP A N 1
ATOM 2700 C CA . ASP A 1 383 ? -12.246 -27.166 14.945 1.00 27.59 383 ASP A CA 1
ATOM 2701 C C . ASP A 1 383 ? -11.145 -27.195 13.866 1.00 27.59 383 ASP A C 1
ATOM 2703 O O . ASP A 1 383 ? -11.379 -27.591 12.718 1.00 27.59 383 ASP A O 1
ATOM 2707 N N . GLU A 1 384 ? -9.944 -26.733 14.213 1.00 33.28 384 GLU A N 1
ATOM 2708 C CA . GLU A 1 384 ? -8.772 -26.809 13.345 1.00 33.28 384 GLU A CA 1
ATOM 2709 C C . GLU A 1 384 ? -8.320 -28.272 13.257 1.00 33.28 384 GLU A C 1
ATOM 2711 O O . GLU A 1 384 ? -7.670 -28.803 14.157 1.00 33.28 384 GLU A O 1
ATOM 2716 N N . HIS A 1 385 ? -8.656 -28.953 12.160 1.00 32.16 385 HIS A N 1
ATOM 2717 C CA . HIS A 1 385 ? -8.113 -30.283 11.898 1.00 32.16 385 HIS A CA 1
ATOM 2718 C C . HIS A 1 385 ? -6.585 -30.213 11.698 1.00 32.16 385 HIS A C 1
ATOM 2720 O O . HIS A 1 385 ? -6.123 -29.491 10.808 1.00 32.16 385 HIS A O 1
ATOM 2726 N N . PRO A 1 386 ? -5.784 -30.994 12.449 1.00 31.11 386 PRO A N 1
ATOM 2727 C CA . PRO A 1 386 ? -4.357 -31.101 12.193 1.00 31.11 386 PRO A CA 1
ATOM 2728 C C . PRO A 1 386 ? -4.111 -31.853 10.879 1.00 31.11 386 PRO A C 1
ATOM 2730 O O . PRO A 1 386 ? -4.802 -32.821 10.551 1.00 31.11 386 PRO A O 1
ATOM 2733 N N . LEU A 1 387 ? -3.105 -31.395 10.128 1.00 34.28 387 LEU A N 1
ATOM 2734 C CA . LEU A 1 387 ? -2.602 -32.060 8.924 1.00 34.28 387 LEU A CA 1
ATOM 2735 C C . LEU A 1 387 ? -2.249 -33.530 9.233 1.00 34.28 387 LEU A C 1
ATOM 2737 O O . LEU A 1 387 ? -1.627 -33.782 10.270 1.00 34.28 387 LEU A O 1
ATOM 2741 N N . PRO A 1 388 ? -2.582 -34.497 8.356 1.00 31.89 388 PRO A N 1
ATOM 2742 C CA . PRO A 1 388 ? -2.158 -35.872 8.554 1.00 31.89 388 PRO A CA 1
ATOM 2743 C C . PRO A 1 388 ? -0.638 -35.966 8.406 1.00 31.89 388 PRO A C 1
ATOM 2745 O O . PRO A 1 388 ? -0.079 -35.675 7.348 1.00 31.89 388 PRO A O 1
ATOM 2748 N N . ALA A 1 389 ? 0.021 -36.387 9.481 1.00 39.59 389 ALA A N 1
ATOM 2749 C CA . ALA A 1 389 ? 1.331 -37.003 9.406 1.00 39.59 389 ALA A CA 1
ATOM 2750 C C . ALA A 1 389 ? 1.126 -38.410 8.842 1.00 39.59 389 ALA A C 1
ATOM 2752 O O . ALA A 1 389 ? 0.581 -39.250 9.547 1.00 39.59 389 ALA A O 1
ATOM 2753 N N . ASP A 1 390 ? 1.432 -38.592 7.558 1.00 40.53 390 ASP A N 1
ATOM 2754 C CA . ASP A 1 390 ? 1.956 -39.822 6.948 1.00 40.53 390 ASP A CA 1
ATOM 2755 C C . ASP A 1 390 ? 1.849 -39.703 5.421 1.00 40.53 390 ASP A C 1
ATOM 2757 O O . ASP A 1 390 ? 0.805 -39.972 4.839 1.00 40.53 390 ASP A O 1
ATOM 2761 N N . GLU A 1 391 ? 2.939 -39.288 4.776 1.00 35.50 391 GLU A N 1
ATOM 2762 C CA . GLU A 1 391 ? 3.452 -39.917 3.554 1.00 35.50 391 GLU A CA 1
ATOM 2763 C C . GLU A 1 391 ? 4.897 -39.434 3.336 1.00 35.50 391 GLU A C 1
ATOM 2765 O O . GLU A 1 391 ? 5.190 -38.237 3.375 1.00 35.50 391 GLU A O 1
ATOM 2770 N N . VAL A 1 392 ? 5.793 -40.419 3.245 1.00 42.09 392 VAL A N 1
ATOM 2771 C CA . VAL A 1 392 ? 7.261 -40.330 3.163 1.00 42.09 392 VAL A CA 1
ATOM 2772 C C . VAL A 1 392 ? 7.722 -39.832 1.801 1.00 42.09 392 VAL A C 1
ATOM 2774 O O . VAL A 1 392 ? 7.134 -40.287 0.794 1.00 42.09 392 VAL A O 1
#

InterPro domains:
  IPR003692 Hydantoinase B/oxoprolinase [PF02538] (2-163)
  IPR003692 Hydantoinase B/oxoprolinase [PF02538] (184-339)
  IPR045079 Oxoprolinase-like [PTHR11365] (41-319)

Radius of gyration: 22.56 Å; chains: 1; bounding box: 59×74×61 Å

Sequence (392 aa):
MVLESFAEVLRYGERRSRAVIASLPDGVYRVESELEGDGVDDRDIALRVAVVIAGDSMTVDFSGTSPAVRGNVNCPRAVTRSACCFALRVLLPEDVPTGDGTYAPLTVVTEPGSLVDARRPSAVVAGNVETSQRIADTVLAALRLATGADAGSVGVSDAAGASESEALRSEISETVEISEAAVLPAPGQGTMNNLVIGGATWTYYETLGGGQGASARGPGPSGVHVGMTNTLNTPIEALELEYPLRVERYELADGTGGRGRHAGGAGLVRSVRVLEPATLSVLSDRRRHAPGGIAGGEPGAVGHNDVDGVPLPPKASRQLPAGAVVTLRTPGGGGWGPPPSGDGAVDGVAGGTGGGGRGGVNGHVVTGSDDTDLDEADGAPVDEHPLPADEV

pLDDT: mean 82.43, std 26.03, range [24.39, 98.88]

Organism: NCBI:txid795642

Foldseek 3Di:
DVVVVVVVLLQQLQVQLLVLLQLWDFAKWKWKDWWQDQQVGRDTFIWIWIWGRDRSAIEIAGPPGAFFDQHQLAAAQVLLLVLVLLLSVLQGDPPRDDDVSNCVRYHYHDDCRHSNRNDPPGHHPPNPLLVSLLSNLRSNVSVCVRLVQFVPQADDDDDDDPPVVVVVVVVVVPPDPSPPGRWRFFAFLSKQFWKWKFDPPDIDIDTWFAKAGATPVAATAGGAHDRSDDDDDDPQVNDVVPAQKHWPDWDWPPPQWWAAVHTIYTWIKTKMAHQAKIKIWTAIGQQPPFREATQQIHTGHGKWWDKPPHTDRNTHMDIDHGGIMIIITGGTHTYYHHHDDDDDDPPDPDDDDDDDDPPDRNIDTDDDPDDDDPDDPPDDDDDDDDDDPDDD